Protein AF-A0A7V4ARH4-F1 (afdb_monomer_lite)

Structure (mmCIF, N/CA/C/O backbone):
data_AF-A0A7V4ARH4-F1
#
_entry.id   AF-A0A7V4ARH4-F1
#
loop_
_atom_site.group_PDB
_atom_site.id
_atom_site.type_symbol
_atom_site.label_atom_id
_atom_site.label_alt_id
_atom_site.label_comp_id
_atom_site.label_asym_id
_atom_site.label_entity_id
_atom_site.label_seq_id
_atom_site.pdbx_PDB_ins_code
_atom_site.Cartn_x
_atom_site.Cartn_y
_atom_site.Cartn_z
_atom_site.occupancy
_atom_site.B_iso_or_equiv
_atom_site.auth_seq_id
_atom_site.auth_comp_id
_atom_site.auth_asym_id
_atom_site.auth_atom_id
_atom_site.pdbx_PDB_model_num
ATOM 1 N N . MET A 1 1 ? -17.675 17.772 17.439 1.00 84.31 1 MET A N 1
ATOM 2 C CA . MET A 1 1 ? -18.815 17.919 18.375 1.00 84.31 1 MET A CA 1
ATOM 3 C C . MET A 1 1 ? -18.501 17.094 19.618 1.00 84.31 1 MET A C 1
ATOM 5 O O . MET A 1 1 ? -17.770 16.123 19.484 1.00 84.31 1 MET A O 1
ATOM 9 N N . ILE A 1 2 ? -18.958 17.508 20.802 1.00 87.12 2 ILE A N 1
ATOM 10 C CA . ILE A 1 2 ? -18.848 16.714 22.039 1.00 87.12 2 ILE A CA 1
ATOM 11 C C . ILE A 1 2 ? -20.270 16.455 22.531 1.00 87.12 2 ILE A C 1
ATOM 13 O O . ILE A 1 2 ? -21.078 17.385 22.579 1.00 87.12 2 ILE A O 1
ATOM 17 N N . GLY A 1 3 ? -20.564 15.202 22.858 1.00 89.88 3 GLY A N 1
ATOM 18 C CA . GLY A 1 3 ? -21.893 14.740 23.235 1.00 89.88 3 GLY A CA 1
ATOM 19 C C . GLY A 1 3 ? -21.851 13.727 24.374 1.00 89.88 3 GLY A C 1
ATOM 20 O O . GLY A 1 3 ? -20.775 13.272 24.768 1.00 89.88 3 GLY A O 1
ATOM 21 N N . VAL A 1 4 ? -23.028 13.386 24.887 1.00 88.38 4 VAL A N 1
ATOM 22 C CA . VAL A 1 4 ? -23.243 12.273 25.820 1.00 88.38 4 VAL A CA 1
ATOM 23 C C . VAL A 1 4 ? -23.928 11.121 25.086 1.00 88.38 4 VAL A C 1
ATOM 25 O O . VAL A 1 4 ? -24.791 11.352 24.238 1.00 88.38 4 VAL A O 1
ATOM 28 N N . GLU A 1 5 ? -23.530 9.893 25.404 1.00 85.75 5 GLU A N 1
ATOM 29 C CA . GLU A 1 5 ? -24.157 8.659 24.918 1.00 85.75 5 GLU A CA 1
ATOM 30 C C . GLU A 1 5 ? -24.816 7.940 26.107 1.00 85.75 5 GLU A C 1
ATOM 32 O O . GLU A 1 5 ? -24.325 8.074 27.235 1.00 85.75 5 GLU A O 1
ATOM 37 N N . PRO A 1 6 ? -25.901 7.176 25.895 1.00 82.31 6 PRO A N 1
ATOM 38 C CA . PRO A 1 6 ? -26.440 6.320 26.942 1.00 82.31 6 PRO A CA 1
ATOM 39 C C . PRO A 1 6 ? -25.470 5.156 27.251 1.00 82.31 6 PRO A C 1
ATOM 41 O O . PRO A 1 6 ? -24.574 4.868 26.447 1.00 82.31 6 PRO A O 1
ATOM 44 N N . PRO A 1 7 ? -25.631 4.464 28.396 1.00 78.88 7 PRO A N 1
ATOM 45 C CA . PRO A 1 7 ? -24.805 3.314 28.755 1.00 78.88 7 PRO A CA 1
ATOM 46 C C . PRO A 1 7 ? -24.845 2.222 27.688 1.00 78.88 7 PRO A C 1
ATOM 48 O O . PRO A 1 7 ? -25.867 2.003 27.043 1.00 78.88 7 PRO A O 1
ATOM 51 N N . GLU A 1 8 ? -23.754 1.466 27.547 1.00 77.12 8 GLU A N 1
ATOM 52 C CA . GLU A 1 8 ? -23.672 0.404 26.528 1.00 77.12 8 GLU A CA 1
ATOM 53 C C . GLU A 1 8 ? -24.652 -0.746 26.757 1.00 77.12 8 GLU A C 1
ATOM 55 O O . GLU A 1 8 ? -24.943 -1.509 25.833 1.00 77.12 8 GLU A O 1
ATOM 60 N N . THR A 1 9 ? -25.132 -0.875 27.989 1.00 71.31 9 THR A N 1
ATOM 61 C CA . THR A 1 9 ? -26.126 -1.855 28.418 1.00 71.31 9 THR A CA 1
ATOM 62 C C . THR A 1 9 ? -27.549 -1.463 28.039 1.00 71.31 9 THR A C 1
ATOM 64 O O . THR A 1 9 ? -28.422 -2.326 28.079 1.00 71.31 9 THR A O 1
ATOM 67 N N . LEU A 1 10 ? -27.795 -0.201 27.667 1.00 76.25 10 LEU A N 1
ATOM 68 C CA . LEU A 1 10 ? -29.116 0.246 27.251 1.00 76.25 10 LEU A CA 1
ATOM 69 C C . LEU A 1 10 ? -29.415 -0.241 25.829 1.00 76.25 10 LEU A C 1
ATOM 71 O O . LEU A 1 10 ? -28.589 -0.095 24.920 1.00 76.25 10 LEU A O 1
ATOM 75 N N . ASP A 1 11 ? -30.603 -0.818 25.651 1.00 72.62 11 ASP A N 1
ATOM 76 C CA . ASP A 1 11 ? -31.102 -1.208 24.337 1.00 72.62 11 ASP A CA 1
ATOM 77 C C . ASP A 1 11 ? -31.394 0.041 23.492 1.00 72.62 11 ASP A C 1
ATOM 79 O O . ASP A 1 11 ? -31.981 1.014 23.968 1.00 72.62 11 ASP A O 1
ATOM 83 N N . ASP A 1 12 ? -31.010 0.001 22.217 1.00 72.56 12 ASP A N 1
ATOM 84 C CA . ASP A 1 12 ? -31.222 1.096 21.271 1.00 72.56 12 ASP A CA 1
ATOM 85 C C . ASP A 1 12 ? -32.734 1.332 21.000 1.00 72.56 12 ASP A C 1
ATOM 87 O O . ASP A 1 12 ? -33.116 2.386 20.470 1.00 72.56 12 ASP A O 1
ATOM 91 N N . GLU A 1 13 ? -33.607 0.369 21.340 1.00 73.50 13 GLU A N 1
ATOM 92 C CA . GLU A 1 13 ? -35.072 0.488 21.227 1.00 73.50 13 GLU A CA 1
ATOM 93 C C . GLU A 1 13 ? -35.716 1.332 22.331 1.00 73.50 13 GLU A C 1
ATOM 95 O O . GLU A 1 13 ? -36.762 1.939 22.097 1.00 73.50 13 GLU A O 1
ATOM 100 N N . ILE A 1 14 ? -35.084 1.424 23.499 1.00 78.00 14 ILE A N 1
ATOM 101 C CA . ILE A 1 14 ? -35.647 2.133 24.645 1.00 78.00 14 ILE A CA 1
ATOM 102 C C . ILE A 1 14 ? -35.611 3.646 24.387 1.00 78.00 14 ILE A C 1
ATOM 104 O O . ILE A 1 14 ? -34.584 4.198 23.987 1.00 78.00 14 ILE A O 1
ATOM 108 N N . GLU A 1 15 ? -36.732 4.346 24.587 1.00 82.25 15 GLU A N 1
ATOM 109 C CA . GLU A 1 15 ? -36.762 5.810 24.524 1.00 82.25 15 GLU A CA 1
ATOM 110 C C . GLU A 1 15 ? -35.921 6.409 25.652 1.00 82.25 15 GLU A C 1
ATOM 112 O O . GLU A 1 15 ? -36.072 6.064 26.820 1.00 82.25 15 GLU A O 1
ATOM 117 N N . ALA A 1 16 ? -35.008 7.301 25.273 1.00 87.19 16 ALA A N 1
ATOM 118 C CA . ALA A 1 16 ? -34.079 7.948 26.179 1.00 87.19 16 ALA A CA 1
ATOM 119 C C . ALA A 1 16 ? -34.041 9.443 25.869 1.00 87.19 16 ALA A C 1
ATOM 121 O O . ALA A 1 16 ? -34.115 9.846 24.707 1.00 87.19 16 ALA A O 1
ATOM 122 N N . VAL A 1 17 ? -33.923 10.256 26.910 1.00 89.62 17 VAL A N 1
ATOM 123 C CA . VAL A 1 17 ? -33.878 11.714 26.839 1.00 89.62 17 VAL A CA 1
ATOM 124 C C . VAL A 1 17 ? -32.693 12.185 27.666 1.00 89.62 17 VAL A C 1
ATOM 126 O O . VAL A 1 17 ? -32.530 11.776 28.813 1.00 89.62 17 VAL A O 1
ATOM 129 N N . ALA A 1 18 ? -31.871 13.070 27.104 1.00 90.56 18 ALA A N 1
ATOM 130 C CA . ALA A 1 18 ? -30.794 13.710 27.845 1.00 90.56 18 ALA A CA 1
ATOM 131 C C . ALA A 1 18 ? -31.115 15.177 28.141 1.00 90.56 18 ALA A C 1
ATOM 133 O O . ALA A 1 18 ? -31.649 15.903 27.296 1.00 90.56 18 ALA A O 1
ATOM 134 N N . ARG A 1 19 ? -30.751 15.624 29.342 1.00 91.19 19 ARG A N 1
ATOM 135 C CA . ARG A 1 19 ? -30.873 17.013 29.791 1.00 91.19 19 ARG A CA 1
ATOM 136 C C . ARG A 1 19 ? -29.545 17.516 30.331 1.00 91.19 19 ARG A C 1
ATOM 138 O O . ARG A 1 19 ? -28.749 16.749 30.869 1.00 91.19 19 ARG A O 1
ATOM 145 N N . GLN A 1 20 ? -29.318 18.817 30.204 1.00 89.56 20 GLN A N 1
ATOM 146 C CA . GLN A 1 20 ? -28.191 19.509 30.815 1.00 89.56 20 GLN A CA 1
ATOM 147 C C . GLN A 1 20 ? -28.716 20.629 31.715 1.00 89.56 20 GLN A C 1
ATOM 149 O O . GLN A 1 20 ? -29.204 21.655 31.244 1.00 89.56 20 GLN A O 1
ATOM 154 N N . GLY A 1 21 ? -28.642 20.415 33.030 1.00 87.69 21 GLY A N 1
ATOM 155 C CA . GLY A 1 21 ? -29.464 21.159 33.982 1.00 87.69 21 GLY A CA 1
ATOM 156 C C . GLY A 1 21 ? -30.948 20.840 33.771 1.00 87.69 21 GLY A C 1
ATOM 157 O O . GLY A 1 21 ? -31.343 19.680 33.832 1.00 87.69 21 GLY A O 1
ATOM 158 N N . GLU A 1 22 ? -31.763 21.862 33.512 1.00 87.50 22 GLU A N 1
ATOM 159 C CA . GLU A 1 22 ? -33.203 21.704 33.238 1.00 87.50 22 GLU A CA 1
ATOM 160 C C . GLU A 1 22 ? -33.527 21.637 31.735 1.00 87.50 22 GLU A C 1
ATOM 162 O O . GLU A 1 22 ? -34.638 21.267 31.356 1.00 87.50 22 GLU A O 1
ATOM 167 N N . GLU A 1 23 ? -32.562 21.963 30.873 1.00 91.12 23 GLU A N 1
ATOM 168 C CA . GLU A 1 23 ? -32.779 22.094 29.432 1.00 91.12 23 GLU A CA 1
ATOM 169 C C . GLU A 1 23 ? -32.581 20.751 28.709 1.00 91.12 23 GLU A C 1
ATOM 171 O O . GLU A 1 23 ? -31.586 20.058 28.961 1.00 91.12 23 GLU A O 1
ATOM 176 N N . PRO A 1 24 ? -33.484 20.364 27.788 1.00 92.00 24 PRO A N 1
ATOM 177 C CA . PRO A 1 24 ? -33.296 19.190 26.949 1.00 92.00 24 PRO A CA 1
ATOM 178 C C . PRO A 1 24 ? -32.142 19.407 25.968 1.00 92.00 24 PRO A C 1
ATOM 180 O O . PRO A 1 24 ? -31.982 20.482 25.390 1.00 92.00 24 PRO A O 1
ATOM 183 N N . LEU A 1 25 ? -31.341 18.366 25.764 1.00 91.88 25 LEU A N 1
ATOM 184 C CA . LEU A 1 25 ? -30.272 18.390 24.777 1.00 91.88 25 LEU A CA 1
ATOM 185 C C . LEU A 1 25 ? -30.788 17.978 23.395 1.00 91.88 25 LEU A C 1
ATOM 187 O O . LEU A 1 25 ? -31.675 17.137 23.261 1.00 91.88 25 LEU A O 1
ATOM 191 N N . GLU A 1 26 ? -30.189 18.557 22.359 1.00 90.38 26 GLU A N 1
ATOM 192 C CA . GLU A 1 26 ? -30.452 18.191 20.968 1.00 90.38 26 GLU A CA 1
ATOM 193 C C . GLU A 1 26 ? -29.805 16.836 20.655 1.00 90.38 26 GLU A C 1
ATOM 195 O O . GLU A 1 26 ? -28.605 16.644 20.882 1.00 90.38 26 GLU A O 1
ATOM 200 N N . GLU A 1 27 ? -30.600 15.899 20.140 1.00 88.62 27 GLU A N 1
ATOM 201 C CA . GLU A 1 27 ? -30.100 14.612 19.663 1.00 88.62 27 GLU A CA 1
ATOM 202 C C . GLU A 1 27 ? -29.368 14.784 18.323 1.00 88.62 27 GLU A C 1
ATOM 204 O O . GLU A 1 27 ? -29.867 15.415 17.392 1.00 88.62 27 GLU A O 1
ATOM 209 N N . ASP A 1 28 ? -28.170 14.217 18.227 1.00 83.44 28 ASP A N 1
ATOM 210 C CA . ASP A 1 28 ? -27.383 14.139 17.004 1.00 83.44 28 ASP A CA 1
ATOM 211 C C . ASP A 1 28 ? -27.897 12.996 16.123 1.00 83.44 28 ASP A C 1
ATOM 213 O O . ASP A 1 28 ? -27.583 11.824 16.338 1.00 83.44 28 ASP A O 1
ATOM 217 N N . LEU A 1 29 ? -28.674 13.359 15.104 1.00 74.38 29 LEU A N 1
ATOM 218 C CA . LEU A 1 29 ? -29.257 12.418 14.147 1.00 74.38 29 LEU A CA 1
ATOM 219 C C . LEU A 1 29 ? -28.272 11.953 13.059 1.00 74.38 29 LEU A C 1
ATOM 221 O O . LEU A 1 29 ? -28.626 11.093 12.254 1.00 74.38 29 LEU A O 1
ATOM 225 N N . GLU A 1 30 ? -27.057 12.510 12.991 1.00 66.94 30 GLU A N 1
ATOM 226 C CA . GLU A 1 30 ? -26.066 12.116 11.978 1.00 66.94 30 GLU A CA 1
ATOM 227 C C . GLU A 1 30 ? -25.302 10.830 12.359 1.00 66.94 30 GLU A C 1
ATOM 229 O O . GLU A 1 30 ? -24.626 10.236 11.514 1.00 66.94 30 GLU A O 1
ATOM 234 N N . GLY A 1 31 ? -25.409 10.383 13.617 1.00 61.44 31 GLY A N 1
ATOM 235 C CA . GLY A 1 31 ? -24.722 9.210 14.159 1.00 61.44 31 GLY A CA 1
ATOM 236 C C . GLY A 1 31 ? -25.471 7.882 14.017 1.00 61.44 31 GLY A C 1
ATOM 237 O O . GLY A 1 31 ? -26.689 7.823 13.896 1.00 61.44 31 GLY A O 1
ATOM 238 N N . SER A 1 32 ? -24.730 6.770 14.106 1.00 58.31 32 SER A N 1
ATOM 239 C CA . SER A 1 32 ? -25.307 5.410 14.169 1.00 58.31 32 SER A CA 1
ATOM 240 C C . SER A 1 32 ? -25.814 5.010 15.565 1.00 58.31 32 SER A C 1
ATOM 242 O O . SER A 1 32 ? -26.400 3.936 15.729 1.00 58.31 32 SER A O 1
ATOM 244 N N . ARG A 1 33 ? -25.564 5.855 16.571 1.00 68.50 33 ARG A N 1
ATOM 245 C CA . ARG A 1 33 ? -25.975 5.700 17.971 1.00 68.50 33 ARG A CA 1
ATOM 246 C C . ARG A 1 33 ? -26.688 6.968 18.421 1.00 68.50 33 ARG A C 1
ATOM 248 O O . ARG A 1 33 ? -26.373 8.044 17.916 1.00 68.50 33 ARG A O 1
ATOM 255 N N . ARG A 1 34 ? -27.591 6.843 19.396 1.00 79.75 34 ARG A N 1
ATOM 256 C CA . ARG A 1 34 ? -28.214 8.006 20.036 1.00 79.75 34 ARG A CA 1
ATOM 257 C C . ARG A 1 34 ? -27.169 8.763 20.837 1.00 79.75 34 ARG A C 1
ATOM 259 O O . ARG A 1 34 ? -26.512 8.191 21.708 1.00 79.75 34 ARG A O 1
ATOM 266 N N . ARG A 1 35 ? -26.993 10.037 20.509 1.00 86.94 35 ARG A N 1
ATOM 267 C CA . ARG A 1 35 ? -26.042 10.932 21.167 1.00 86.94 35 ARG A CA 1
ATOM 268 C C . ARG A 1 35 ? -26.704 12.276 21.327 1.00 86.94 35 ARG A C 1
ATOM 270 O O . ARG A 1 35 ? -27.381 12.725 20.412 1.00 86.94 35 ARG A O 1
ATOM 277 N N . TRP A 1 36 ? -26.460 12.948 22.438 1.00 90.69 36 TRP A N 1
ATOM 278 C CA . TRP A 1 36 ? -26.978 14.294 22.647 1.00 90.69 36 TRP A CA 1
ATOM 279 C C . TRP A 1 36 ? -25.841 15.290 22.730 1.00 90.69 36 TRP A C 1
ATOM 281 O O . TRP A 1 36 ? -24.887 15.113 23.493 1.00 90.69 36 TRP A O 1
ATOM 291 N N . LYS A 1 37 ? -25.927 16.339 21.916 1.00 91.19 37 LYS A N 1
ATOM 292 C CA . LYS A 1 37 ? -24.891 17.361 21.801 1.00 91.19 37 LYS A CA 1
ATOM 293 C C . LYS A 1 37 ? -24.846 18.197 23.072 1.00 91.19 37 LYS A C 1
ATOM 295 O O . LYS A 1 37 ? -25.838 18.809 23.453 1.00 91.19 37 LYS A O 1
ATOM 300 N N . LEU A 1 38 ? -23.672 18.285 23.692 1.00 90.19 38 LEU A N 1
ATOM 301 C CA . LEU A 1 38 ? -23.486 19.129 24.867 1.00 90.19 38 LEU A CA 1
ATOM 302 C C . LEU A 1 38 ? -23.407 20.605 24.466 1.00 90.19 38 LEU A C 1
ATOM 304 O O . LEU A 1 38 ? -22.719 20.973 23.507 1.00 90.19 38 LEU A O 1
ATOM 308 N N . THR A 1 39 ? -24.076 21.457 25.245 1.00 86.75 39 THR A N 1
ATOM 309 C CA . THR A 1 39 ? -24.014 22.922 25.090 1.00 86.75 39 THR A CA 1
ATOM 310 C C . THR A 1 39 ? -22.890 23.538 25.928 1.00 86.75 39 THR A C 1
ATOM 312 O O . THR A 1 39 ? -22.331 24.576 25.572 1.00 86.75 39 THR A O 1
ATOM 315 N N . GLY A 1 40 ? -22.499 22.855 27.006 1.00 86.19 40 GLY A N 1
ATOM 316 C CA . GLY A 1 40 ? -21.392 23.208 27.888 1.00 86.19 40 GLY A CA 1
ATOM 317 C C . GLY A 1 40 ? -20.901 22.003 28.693 1.00 86.19 40 GLY A C 1
ATOM 318 O O . GLY A 1 40 ? -21.377 20.887 28.514 1.00 86.19 40 GLY A O 1
ATOM 319 N N . LEU A 1 41 ? -19.947 22.229 29.597 1.00 84.62 41 LEU A N 1
ATOM 320 C CA . LEU A 1 41 ? -19.467 21.226 30.569 1.00 84.62 41 LEU A CA 1
ATOM 321 C C . LEU A 1 41 ? -19.595 21.712 32.024 1.00 84.62 41 LEU A C 1
ATOM 323 O O . LEU A 1 41 ? -19.075 21.091 32.945 1.00 84.62 41 LEU A O 1
ATOM 327 N N . SER A 1 42 ? -20.273 22.845 32.226 1.00 82.31 42 SER A N 1
ATOM 328 C CA . SER A 1 42 ? -20.436 23.514 33.521 1.00 82.31 42 SER A CA 1
ATOM 329 C C . SER A 1 42 ? -21.704 23.112 34.272 1.00 82.31 42 SER A C 1
ATOM 331 O O . SER A 1 42 ? -21.859 23.486 35.430 1.00 82.31 42 SER A O 1
ATOM 333 N N . LEU A 1 43 ? -22.627 22.418 33.605 1.00 85.00 43 LEU A N 1
ATOM 334 C CA . LEU A 1 43 ? -23.896 21.975 34.169 1.00 85.00 43 LEU A CA 1
ATOM 335 C C . LEU A 1 43 ? -23.958 20.449 34.162 1.00 85.00 43 LEU A C 1
ATOM 337 O O . LEU A 1 43 ? -23.444 19.842 33.214 1.00 85.00 43 LEU A O 1
ATOM 341 N N . PRO A 1 44 ? -24.610 19.855 35.175 1.00 86.81 44 PRO A N 1
ATOM 342 C CA . PRO A 1 44 ? -24.782 18.420 35.240 1.00 86.81 44 PRO A CA 1
ATOM 343 C C . PRO A 1 44 ? -25.578 17.904 34.047 1.00 86.81 44 PRO A C 1
ATOM 345 O O . PRO A 1 44 ? -26.496 18.576 33.572 1.00 86.81 44 PRO A O 1
ATOM 348 N N . VAL A 1 45 ? -25.231 16.708 33.585 1.00 86.94 45 VAL A N 1
ATOM 349 C CA . VAL A 1 45 ? -25.953 16.017 32.512 1.00 86.94 45 VAL A CA 1
ATOM 350 C C . VAL A 1 45 ? -26.664 14.810 33.097 1.00 86.94 45 VAL A C 1
ATOM 352 O O . VAL A 1 45 ? -26.022 13.990 33.753 1.00 86.94 45 VAL A O 1
ATOM 355 N N . THR A 1 46 ? -27.964 14.699 32.847 1.00 87.94 46 THR A N 1
ATOM 356 C CA . THR A 1 46 ? -28.769 13.525 33.191 1.00 87.94 46 THR A CA 1
ATOM 357 C C . THR A 1 46 ? -29.263 12.864 31.915 1.00 87.94 46 THR A C 1
ATOM 359 O O . THR A 1 46 ? -29.633 13.535 30.951 1.00 87.94 46 THR A O 1
ATOM 362 N N . VAL A 1 47 ? -29.238 11.535 31.899 1.00 87.12 47 VAL A N 1
ATOM 363 C CA . VAL A 1 47 ? -29.845 10.726 30.840 1.00 87.12 47 VAL A CA 1
ATOM 364 C C . VAL A 1 47 ? -30.900 9.871 31.511 1.00 87.12 47 VAL A C 1
ATOM 366 O O . VAL A 1 47 ? -30.599 9.170 32.480 1.00 87.12 47 VAL A O 1
ATOM 369 N N . GLU A 1 48 ? -32.124 9.983 31.016 1.00 88.81 48 GLU A N 1
ATOM 370 C CA . GLU A 1 48 ? -33.293 9.299 31.546 1.00 88.81 48 GLU A CA 1
ATOM 371 C C . GLU A 1 48 ? -33.890 8.412 30.461 1.00 88.81 48 GLU A C 1
ATOM 373 O O . GLU A 1 48 ? -33.945 8.822 29.302 1.00 88.81 48 GLU A O 1
ATOM 378 N N . TRP A 1 49 ? -34.335 7.211 30.812 1.00 88.69 49 TRP A N 1
ATOM 379 C CA . TRP A 1 49 ? -35.011 6.314 29.876 1.00 88.69 49 TRP A CA 1
ATOM 380 C C . TRP A 1 49 ? -36.114 5.507 30.547 1.00 88.69 49 TRP A C 1
ATOM 382 O O . TRP A 1 49 ? -36.079 5.296 31.759 1.00 88.69 49 TRP A O 1
ATOM 392 N N . GLU A 1 50 ? -37.074 5.048 29.749 1.00 84.06 50 GLU A N 1
ATOM 393 C CA . GLU A 1 50 ? -38.211 4.253 30.215 1.00 84.06 50 GLU A CA 1
ATOM 394 C C . GLU A 1 50 ? -37.871 2.751 30.214 1.00 84.06 50 GLU A C 1
ATOM 396 O O . GLU A 1 50 ? -37.492 2.184 29.190 1.00 84.06 50 GLU A O 1
ATOM 401 N N . GLU A 1 51 ? -37.989 2.075 31.356 1.00 76.44 51 GLU A N 1
ATOM 402 C CA . GLU A 1 51 ? -37.951 0.613 31.417 1.00 76.44 51 GLU A CA 1
ATOM 403 C C . GLU A 1 51 ? -39.280 0.001 30.960 1.00 76.44 51 GLU A C 1
ATOM 405 O O . GLU A 1 51 ? -40.326 0.643 30.958 1.00 76.44 51 GLU A O 1
ATOM 410 N N . GLY A 1 52 ? -39.261 -1.286 30.595 1.00 70.75 52 GLY A N 1
ATOM 411 C CA . GLY A 1 52 ? -40.430 -2.002 30.066 1.00 70.75 52 GLY A CA 1
ATOM 412 C C . GLY A 1 52 ? -41.658 -2.073 30.992 1.00 70.75 52 GLY A C 1
ATOM 413 O O . GLY A 1 52 ? -42.694 -2.589 30.571 1.00 70.75 52 GLY A O 1
ATOM 414 N N . ASP A 1 53 ? -41.570 -1.578 32.230 1.00 74.94 53 ASP A N 1
ATOM 415 C CA . ASP A 1 53 ? -42.681 -1.422 33.175 1.00 74.94 53 ASP A CA 1
ATOM 416 C C . ASP A 1 53 ? -43.264 0.009 33.232 1.00 74.94 53 ASP A C 1
ATOM 418 O O . ASP A 1 53 ? -44.204 0.264 33.991 1.00 74.94 53 ASP A O 1
ATOM 422 N N . GLY A 1 54 ? -42.736 0.929 32.419 1.00 70.75 54 GLY A N 1
ATOM 423 C CA . GLY A 1 54 ? -43.115 2.339 32.365 1.00 70.75 54 GLY A CA 1
ATOM 424 C C . GLY A 1 54 ? -42.423 3.231 33.402 1.00 70.75 54 GLY A C 1
ATOM 425 O O . GLY A 1 54 ? -42.779 4.406 33.545 1.00 70.75 54 GLY A O 1
ATOM 426 N N . SER A 1 55 ? -41.469 2.698 34.171 1.00 71.50 55 SER A N 1
ATOM 427 C CA . SER A 1 55 ? -40.665 3.484 35.109 1.00 71.50 55 SER A CA 1
ATOM 428 C C . SER A 1 55 ? -39.497 4.174 34.400 1.00 71.50 55 SER A C 1
ATOM 430 O O . SER A 1 55 ? -38.934 3.646 33.449 1.00 71.50 55 SER A O 1
ATOM 432 N N . TRP A 1 56 ? -39.128 5.376 34.851 1.00 76.00 56 TRP A N 1
ATOM 433 C CA . TRP A 1 56 ? -37.984 6.106 34.303 1.00 76.00 56 TRP A CA 1
ATOM 434 C C . TRP A 1 56 ? -36.756 5.910 35.188 1.00 76.00 56 TRP A C 1
ATOM 436 O O . TRP A 1 56 ? -36.794 6.211 36.385 1.00 76.00 56 TRP A O 1
ATOM 446 N N . ILE A 1 57 ? -35.658 5.445 34.597 1.00 72.94 57 ILE A N 1
ATOM 447 C CA . ILE A 1 57 ? -34.349 5.367 35.250 1.00 72.94 57 ILE A CA 1
ATOM 448 C C . ILE A 1 57 ? -33.543 6.593 34.861 1.00 72.94 57 ILE A C 1
ATOM 450 O O . ILE A 1 57 ? -33.479 6.946 33.690 1.00 72.94 57 ILE A O 1
ATOM 454 N N . SER A 1 58 ? -32.913 7.223 35.850 1.00 75.62 58 SER A N 1
ATOM 455 C CA . SER A 1 58 ? -32.026 8.370 35.668 1.00 75.62 58 SER A CA 1
ATOM 456 C C . SER A 1 58 ? -30.609 7.979 36.068 1.00 75.62 58 SER A C 1
ATOM 458 O O . SER A 1 58 ? -30.394 7.439 37.159 1.00 75.62 58 SER A O 1
ATOM 460 N N . LEU A 1 59 ? -29.632 8.246 35.202 1.00 73.38 59 LEU A N 1
ATOM 461 C CA . LEU A 1 59 ? -28.229 8.184 35.607 1.00 73.38 59 LEU A CA 1
ATOM 462 C C . LEU A 1 59 ? -27.905 9.337 36.545 1.00 73.38 59 LEU A C 1
ATOM 464 O O . LEU A 1 59 ? -28.379 10.460 36.360 1.00 73.38 59 LEU A O 1
ATOM 468 N N . ALA A 1 60 ? -27.042 9.059 37.524 1.00 68.62 60 ALA A N 1
ATOM 469 C CA . ALA A 1 60 ? -26.502 10.098 38.384 1.00 68.62 60 ALA A CA 1
ATOM 470 C C . ALA A 1 60 ? -25.934 11.241 37.522 1.00 68.62 60 ALA A C 1
ATOM 472 O O . ALA A 1 60 ? -25.265 10.969 36.518 1.00 68.62 60 ALA A O 1
ATOM 473 N N . PRO A 1 61 ? -26.205 12.506 37.890 1.00 69.00 61 PRO A N 1
ATOM 474 C CA . PRO A 1 61 ? -25.757 13.642 37.110 1.00 69.00 61 PRO A CA 1
ATOM 475 C C . PRO A 1 61 ? -24.240 13.595 36.931 1.00 69.00 61 PRO A C 1
ATOM 477 O O . PRO A 1 61 ? -23.491 13.493 37.903 1.00 69.00 61 PRO A O 1
ATOM 480 N N . LEU A 1 62 ? -23.786 13.690 35.682 1.00 69.94 62 LEU A N 1
ATOM 481 C CA . LEU A 1 62 ? -22.366 13.857 35.393 1.00 69.94 62 LEU A CA 1
ATOM 482 C C . LEU A 1 62 ? -21.938 15.237 35.890 1.00 69.94 62 LEU A C 1
ATOM 484 O O . LEU A 1 62 ? -22.342 16.244 35.312 1.00 69.94 62 LEU A O 1
ATOM 488 N N . GLU A 1 63 ? -21.155 15.277 36.967 1.00 75.06 63 GLU A N 1
ATOM 489 C CA . GLU A 1 63 ? -20.698 16.518 37.598 1.00 75.06 63 GLU A CA 1
ATOM 490 C C . GLU A 1 63 ? -19.958 17.442 36.609 1.00 75.06 63 GLU A C 1
ATOM 492 O O . GLU A 1 63 ? -19.294 16.960 35.681 1.00 75.06 63 GLU A O 1
ATOM 497 N N . PRO A 1 64 ? -20.016 18.773 36.811 1.00 73.12 64 PRO A N 1
ATOM 498 C CA . PRO A 1 64 ? -19.282 19.729 35.996 1.00 73.12 64 PRO A CA 1
ATOM 499 C C . PRO A 1 64 ? -17.793 19.391 35.893 1.00 73.12 64 PRO A C 1
ATOM 501 O O . PRO A 1 64 ? -17.097 19.179 36.890 1.00 73.12 64 PRO A O 1
ATOM 504 N N . VAL A 1 65 ? -17.280 19.396 34.666 1.00 77.38 65 VAL A N 1
ATOM 505 C CA . VAL A 1 65 ? -15.904 18.996 34.374 1.00 77.38 65 VAL A CA 1
ATOM 506 C C . VAL A 1 65 ? -15.004 20.230 34.368 1.00 77.38 65 VAL A C 1
ATOM 508 O O . VAL A 1 65 ? -15.043 21.040 33.444 1.00 77.38 65 VAL A O 1
ATOM 511 N N . ASN A 1 66 ? -14.137 20.339 35.376 1.00 77.44 66 ASN A N 1
ATOM 512 C CA . ASN A 1 66 ? -13.091 21.371 35.466 1.00 77.44 66 ASN A CA 1
ATOM 513 C C . ASN A 1 66 ? -11.690 20.845 35.098 1.00 77.44 66 ASN A C 1
ATOM 515 O O . ASN A 1 66 ? -10.675 21.388 35.533 1.00 77.44 66 ASN A O 1
ATOM 519 N N . GLU A 1 67 ? -11.629 19.783 34.302 1.00 87.38 67 GLU A N 1
ATOM 520 C CA . GLU A 1 67 ? -10.403 19.122 33.855 1.00 87.38 67 GLU A CA 1
ATOM 521 C C . GLU A 1 67 ? -10.295 19.059 32.331 1.00 87.38 67 GLU A C 1
ATOM 523 O O . GLU A 1 67 ? -11.263 19.324 31.616 1.00 87.38 67 GLU A O 1
ATOM 528 N N . CYS A 1 68 ? -9.111 18.715 31.814 1.00 90.88 68 CYS A N 1
ATOM 529 C CA . CYS A 1 68 ? -9.008 18.349 30.408 1.00 90.88 68 CYS A CA 1
ATOM 530 C C . CYS A 1 68 ? -9.685 16.998 30.161 1.00 90.88 68 CYS A C 1
ATOM 532 O O . CYS A 1 68 ? -9.571 16.077 30.969 1.00 90.88 68 CYS A O 1
ATOM 534 N N . LEU A 1 69 ? -10.340 16.870 29.011 1.00 91.31 69 LEU A N 1
ATOM 535 C CA . LEU A 1 69 ? -10.906 15.606 28.554 1.00 91.31 69 LEU A CA 1
ATOM 536 C C . LEU A 1 69 ? -10.066 15.063 27.409 1.00 91.31 69 LEU A C 1
ATOM 538 O O . LEU A 1 69 ? -9.608 15.812 26.544 1.00 91.31 69 LEU A O 1
ATOM 542 N N . LEU A 1 70 ? -9.895 13.752 27.396 1.00 91.56 70 LEU A N 1
ATOM 543 C CA . LEU A 1 70 ? -9.157 13.043 26.370 1.00 91.56 70 LEU A CA 1
ATOM 544 C C . LEU A 1 70 ? -10.109 12.078 25.675 1.00 91.56 70 LEU A C 1
ATOM 546 O O . LEU A 1 70 ? -10.719 11.247 26.339 1.00 91.56 70 LEU A O 1
ATOM 550 N N . PHE A 1 71 ? -10.230 12.182 24.356 1.00 91.38 71 PHE A N 1
ATOM 551 C CA . PHE A 1 71 ? -11.071 11.299 23.556 1.00 91.38 71 PHE A CA 1
ATOM 552 C C . PHE A 1 71 ? -10.202 10.453 22.635 1.00 91.38 71 PHE A C 1
ATOM 554 O O . PHE A 1 71 ? -9.474 11.014 21.820 1.00 91.38 71 PHE A O 1
ATOM 561 N N . LYS A 1 72 ? -10.276 9.123 22.734 1.00 88.81 72 LYS A N 1
ATOM 562 C CA . LYS A 1 72 ? -9.631 8.227 21.769 1.00 88.81 72 LYS A CA 1
ATOM 563 C C . LYS A 1 72 ? -10.473 8.171 20.505 1.00 88.81 72 LYS A C 1
ATOM 565 O O . LYS A 1 72 ? -11.661 7.858 20.577 1.00 88.81 72 LYS A O 1
ATOM 570 N N . LEU A 1 73 ? -9.863 8.499 19.374 1.00 87.88 73 LEU A N 1
ATOM 571 C CA . LEU A 1 73 ? -10.514 8.517 18.074 1.00 87.88 73 LEU A CA 1
ATOM 572 C C . LEU A 1 73 ? -10.443 7.129 17.436 1.00 87.88 73 LEU A C 1
ATOM 574 O O . LEU A 1 73 ? -9.410 6.465 17.465 1.00 87.88 73 LEU A O 1
ATOM 578 N N . THR A 1 74 ? -11.558 6.715 16.851 1.00 75.69 74 THR A N 1
ATOM 579 C CA . THR A 1 74 ? -11.711 5.453 16.114 1.00 75.69 74 THR A CA 1
ATOM 580 C C . THR A 1 74 ? -11.105 5.521 14.713 1.00 75.69 74 THR A C 1
ATOM 582 O O . THR A 1 74 ? -10.733 4.492 14.165 1.00 75.69 74 THR A O 1
ATOM 585 N N . GLN A 1 75 ? -10.970 6.727 14.146 1.00 69.62 75 GLN A N 1
ATOM 586 C CA . GLN A 1 75 ? -10.445 6.973 12.799 1.00 69.62 75 GLN A CA 1
ATOM 587 C C . GLN A 1 75 ? -9.566 8.234 12.772 1.00 69.62 75 GLN A C 1
ATOM 589 O O . GLN A 1 75 ? -9.764 9.156 13.562 1.00 69.62 75 GLN A O 1
ATOM 594 N N . CYS A 1 76 ? -8.653 8.321 11.802 1.00 55.28 76 CYS A N 1
ATOM 595 C CA . CYS A 1 76 ? -7.914 9.545 11.450 1.00 55.28 76 CYS A CA 1
ATOM 596 C C . CYS A 1 76 ? -8.582 10.293 10.280 1.00 55.28 76 CYS A C 1
ATOM 598 O O . CYS A 1 76 ? -7.914 10.707 9.338 1.00 55.28 76 CYS A O 1
ATOM 600 N N . SER A 1 77 ? -9.908 10.435 10.295 1.00 59.00 77 SER A N 1
ATOM 601 C CA . SER A 1 77 ? -10.662 11.060 9.200 1.00 59.00 77 SER A CA 1
ATOM 602 C C . SER A 1 77 ? -11.326 12.372 9.634 1.00 59.00 77 SER A C 1
ATOM 604 O O . SER A 1 77 ? -11.441 12.677 10.820 1.00 59.00 77 SER A O 1
ATOM 606 N N . GLN A 1 78 ? -11.820 13.157 8.670 1.00 52.72 78 GLN A N 1
ATOM 607 C CA . GLN A 1 78 ? -12.580 14.389 8.947 1.00 52.72 78 GLN A CA 1
ATOM 608 C C . GLN A 1 78 ? -13.883 14.145 9.736 1.00 52.72 78 GLN A C 1
ATOM 610 O O . GLN A 1 78 ? -14.464 15.093 10.259 1.00 52.72 78 GLN A O 1
ATOM 615 N N . ARG A 1 79 ? -14.342 12.888 9.833 1.00 66.44 79 ARG A N 1
ATOM 616 C CA . ARG A 1 79 ? -15.504 12.457 10.627 1.00 66.44 79 ARG A CA 1
ATOM 617 C C . ARG A 1 79 ? -15.105 11.474 11.731 1.00 66.44 79 ARG A C 1
ATOM 619 O O . ARG A 1 79 ? -15.858 10.560 12.046 1.00 66.44 79 ARG A O 1
ATOM 626 N N . ALA A 1 80 ? -13.909 11.638 12.289 1.00 74.00 80 ALA A N 1
ATOM 627 C CA . ALA A 1 80 ? -13.431 10.796 13.372 1.00 74.00 80 ALA A CA 1
ATOM 628 C C . ALA A 1 80 ? -14.366 10.869 14.588 1.00 74.00 80 ALA A C 1
ATOM 630 O O . ALA A 1 80 ? -14.503 11.914 15.226 1.00 74.00 80 ALA A O 1
ATOM 631 N N . GLU A 1 81 ? -14.984 9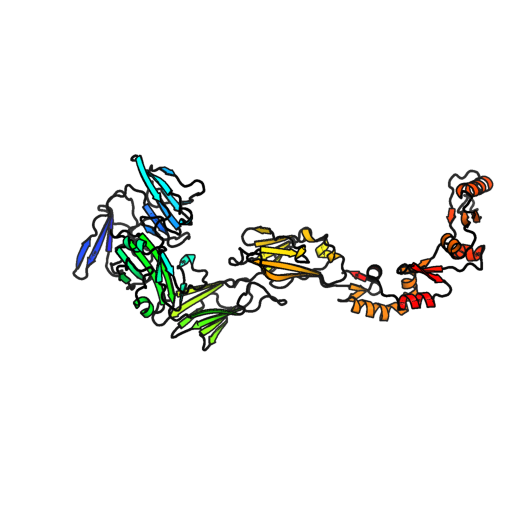.740 14.921 1.00 81.50 81 GLU A N 1
ATOM 632 C CA . GLU A 1 81 ? -15.716 9.570 16.172 1.00 81.50 81 GLU A CA 1
ATOM 633 C C . GLU A 1 81 ? -14.758 9.096 17.259 1.00 81.50 81 GLU A C 1
ATOM 635 O O . GLU A 1 81 ? -13.785 8.391 16.981 1.00 81.50 81 GLU A O 1
ATOM 640 N N . GLY A 1 82 ? -15.021 9.454 18.509 1.00 86.25 82 GLY A N 1
ATOM 641 C CA . GLY A 1 82 ? -14.167 9.042 19.607 1.00 86.25 82 GLY A CA 1
ATOM 642 C C . GLY A 1 82 ? -14.847 9.124 20.953 1.00 86.25 82 GLY A C 1
ATOM 643 O O . GLY A 1 82 ? -15.913 9.717 21.100 1.00 86.25 82 GLY A O 1
ATOM 644 N N . ARG A 1 83 ? -14.219 8.498 21.944 1.00 87.31 83 ARG A N 1
ATOM 645 C CA . ARG A 1 83 ? -14.797 8.315 23.278 1.00 87.31 83 ARG A CA 1
ATOM 646 C C . ARG A 1 83 ? -13.842 8.753 24.351 1.00 87.31 83 ARG A C 1
ATOM 648 O O . ARG A 1 83 ? -12.632 8.598 24.193 1.00 87.31 83 ARG A O 1
ATOM 655 N N . ARG A 1 84 ? -14.397 9.293 25.434 1.00 89.50 84 ARG A N 1
ATOM 656 C CA . ARG A 1 84 ? -13.597 9.741 26.566 1.00 89.50 84 ARG A CA 1
ATOM 657 C C . ARG A 1 84 ? -12.839 8.550 27.144 1.00 89.50 84 ARG A C 1
ATOM 659 O O . ARG A 1 84 ? -13.444 7.528 27.436 1.00 89.50 84 ARG A O 1
ATOM 666 N N . VAL A 1 85 ? -11.536 8.715 27.319 1.00 87.88 85 VAL A N 1
ATOM 667 C CA . VAL A 1 85 ? -10.650 7.752 27.974 1.00 87.88 85 VAL A CA 1
ATOM 668 C C . VAL A 1 85 ? -9.776 8.469 28.996 1.00 87.88 85 VAL A C 1
ATOM 670 O O . VAL A 1 85 ? -9.572 9.682 28.913 1.00 87.88 85 VAL A O 1
ATOM 673 N N . ARG A 1 86 ? -9.239 7.731 29.969 1.00 83.00 86 ARG A N 1
ATOM 674 C CA . ARG A 1 86 ? -8.376 8.320 31.012 1.00 83.00 86 ARG A CA 1
ATOM 675 C C . ARG A 1 86 ? -6.912 8.451 30.614 1.00 83.00 86 ARG A C 1
ATOM 677 O O . ARG A 1 86 ? -6.187 9.250 31.203 1.00 83.00 86 ARG A O 1
ATOM 684 N N . ALA A 1 87 ? -6.468 7.637 29.664 1.00 82.25 87 ALA A N 1
ATOM 685 C CA . ALA A 1 87 ? -5.058 7.401 29.410 1.00 82.25 87 ALA A CA 1
ATOM 686 C C . ALA A 1 87 ? -4.696 7.556 27.930 1.00 82.25 87 ALA A C 1
ATOM 688 O O . ALA A 1 87 ? -5.486 7.249 27.036 1.00 82.25 87 ALA A O 1
ATOM 689 N N . LEU A 1 88 ? -3.462 8.006 27.686 1.00 85.38 88 LEU A N 1
ATOM 690 C CA . LEU A 1 88 ? -2.845 7.977 26.364 1.00 85.38 88 LEU A CA 1
ATOM 691 C C . LEU A 1 88 ? -2.221 6.594 26.146 1.00 85.38 88 LEU A C 1
ATOM 693 O O . LEU A 1 88 ? -1.191 6.261 26.737 1.00 85.38 88 LEU A O 1
ATOM 697 N N . THR A 1 89 ? -2.851 5.803 25.288 1.00 81.75 89 THR A N 1
ATOM 698 C CA . THR A 1 89 ? -2.297 4.566 24.730 1.00 81.75 89 THR A CA 1
ATOM 699 C C . THR A 1 89 ? -1.863 4.836 23.282 1.00 81.75 89 THR A C 1
ATOM 701 O O . THR A 1 89 ? -1.350 5.917 22.987 1.00 81.75 89 THR A O 1
ATOM 704 N N . THR A 1 90 ? -1.994 3.876 22.365 1.00 79.50 90 THR A N 1
ATOM 705 C CA . THR A 1 90 ? -1.614 4.055 20.955 1.00 79.50 90 THR A CA 1
ATOM 706 C C . THR A 1 90 ? -2.796 4.575 20.126 1.00 79.50 90 THR A C 1
ATOM 708 O O . THR A 1 90 ? -3.960 4.416 20.501 1.00 79.50 90 THR A O 1
ATOM 711 N N . GLY A 1 91 ? -2.500 5.171 18.970 1.00 82.50 91 GLY A N 1
ATOM 712 C CA . GLY A 1 91 ? -3.510 5.704 18.055 1.00 82.50 91 GLY A CA 1
ATOM 713 C C . GLY A 1 91 ? -3.701 7.210 18.187 1.00 82.50 91 GLY A C 1
ATOM 714 O O . GLY A 1 91 ? -2.797 7.923 18.626 1.00 82.50 91 GLY A O 1
ATOM 715 N N . SER A 1 92 ? -4.866 7.693 17.763 1.00 86.69 92 SER A N 1
ATOM 716 C CA . SER A 1 92 ? -5.154 9.124 17.651 1.00 86.69 92 SER A CA 1
ATOM 717 C C . SER A 1 92 ? -6.159 9.593 18.690 1.00 86.69 92 SER A C 1
ATOM 719 O O . SER A 1 92 ? -7.073 8.862 19.066 1.00 86.69 92 SER A O 1
ATOM 721 N N . TYR A 1 93 ? -5.987 10.828 19.153 1.00 89.88 93 TYR A N 1
ATOM 722 C CA . TYR A 1 93 ? -6.767 11.394 20.245 1.00 89.88 93 TYR A CA 1
ATOM 723 C C . TYR A 1 93 ? -7.181 12.829 19.960 1.00 89.88 93 TYR A C 1
ATOM 725 O O . TYR A 1 93 ? -6.449 13.587 19.331 1.00 89.88 93 TYR A O 1
ATOM 733 N N . LEU A 1 94 ? -8.319 13.230 20.510 1.00 92.50 94 LEU A N 1
ATOM 734 C CA . LEU A 1 94 ? -8.700 14.626 20.660 1.00 92.50 94 LEU A CA 1
ATOM 735 C C . LEU A 1 94 ? -8.568 15.011 22.137 1.00 92.50 94 LEU A C 1
ATOM 737 O O . LEU A 1 94 ? -9.325 14.538 22.984 1.00 92.50 94 LEU A O 1
ATOM 741 N N . LEU A 1 95 ? -7.603 15.874 22.447 1.00 93.44 95 LEU A N 1
ATOM 742 C CA . LEU A 1 95 ? -7.456 16.487 23.765 1.00 93.44 95 LEU A CA 1
ATOM 743 C C . LEU A 1 95 ? -8.255 17.787 23.801 1.00 93.44 95 LEU A C 1
ATOM 745 O O . LEU A 1 95 ? -7.947 18.720 23.066 1.00 93.44 95 LEU A O 1
ATOM 749 N N . THR A 1 96 ? -9.243 17.882 24.681 1.00 93.94 96 THR A N 1
ATOM 750 C CA . THR A 1 96 ? -10.046 19.095 24.854 1.00 93.94 96 THR A CA 1
ATOM 751 C C . THR A 1 96 ? -9.692 19.756 26.176 1.00 93.94 96 THR A C 1
ATOM 753 O O . THR A 1 96 ? -9.747 19.111 27.227 1.00 93.94 96 THR A O 1
ATOM 756 N N . VAL A 1 97 ? -9.332 21.036 26.136 1.00 93.31 97 VAL A N 1
ATOM 757 C CA . VAL A 1 97 ? -8.888 21.785 27.315 1.00 93.31 97 VAL A CA 1
ATOM 758 C C . VAL A 1 97 ? -9.831 22.941 27.643 1.00 93.31 97 VAL A C 1
ATOM 760 O O . VAL A 1 97 ? -10.320 23.608 26.721 1.00 93.31 97 VAL A O 1
ATOM 763 N N . PRO A 1 98 ? -10.067 23.205 28.941 1.00 92.44 98 PRO A N 1
ATOM 764 C CA . PRO A 1 98 ? -10.972 24.260 29.362 1.00 92.44 98 PRO A CA 1
ATOM 765 C C . PRO A 1 98 ? -10.418 25.664 29.062 1.00 92.44 98 PRO A C 1
ATOM 767 O O . PRO A 1 98 ? -9.203 25.841 28.882 1.00 92.44 98 PRO A O 1
ATOM 770 N N . PRO A 1 99 ? -11.294 26.687 29.047 1.00 90.81 99 PRO A N 1
ATOM 771 C CA . PRO A 1 99 ? -10.889 28.077 28.878 1.00 90.81 99 PRO A CA 1
ATOM 772 C C . PRO A 1 99 ? -9.812 28.488 29.893 1.00 90.81 99 PRO A C 1
ATOM 774 O O . PRO A 1 99 ? -9.904 28.187 31.082 1.00 90.81 99 PRO A O 1
ATOM 777 N N . GLY A 1 100 ? -8.781 29.197 29.427 1.00 90.12 100 GLY A N 1
ATOM 778 C CA . GLY A 1 100 ? -7.702 29.711 30.281 1.00 90.12 100 GLY A CA 1
ATOM 779 C C . GLY A 1 100 ? -6.655 28.682 30.728 1.00 90.12 100 GLY A C 1
ATOM 780 O O . GLY A 1 100 ? -5.706 29.068 31.407 1.00 90.12 100 GLY A O 1
ATOM 781 N N . ALA A 1 101 ? -6.775 27.405 30.347 1.00 92.56 101 ALA A N 1
ATOM 782 C CA . ALA A 1 101 ? -5.722 26.421 30.593 1.00 92.56 101 ALA A CA 1
ATOM 783 C C . ALA A 1 101 ? -4.521 26.630 29.654 1.00 92.56 101 ALA A C 1
ATOM 785 O O . ALA A 1 101 ? -4.702 26.917 28.474 1.00 92.56 101 ALA A O 1
ATOM 786 N N . GLU A 1 102 ? -3.296 26.436 30.135 1.00 93.88 102 GLU A N 1
ATOM 787 C CA . GLU A 1 102 ? -2.068 26.423 29.331 1.00 93.88 102 GLU A CA 1
ATOM 788 C C . GLU A 1 102 ? -1.645 24.978 29.048 1.00 93.88 102 GLU A C 1
ATOM 790 O O . GLU A 1 102 ? -1.609 24.156 29.962 1.00 93.88 102 GLU A O 1
ATOM 795 N N . VAL A 1 103 ? -1.282 24.662 27.803 1.00 93.75 103 VAL A N 1
ATOM 796 C CA . VAL A 1 103 ? -0.838 23.313 27.419 1.00 93.75 103 VAL A CA 1
ATOM 797 C C . VAL A 1 103 ? 0.610 23.356 26.961 1.00 93.75 103 VAL A C 1
ATOM 799 O O . VAL A 1 103 ? 0.984 24.194 26.142 1.00 93.75 103 VAL A O 1
ATOM 802 N N . LYS A 1 104 ? 1.424 22.442 27.487 1.00 93.38 104 LYS A N 1
ATOM 803 C CA . LYS A 1 104 ? 2.806 22.224 27.062 1.00 93.38 104 LYS A CA 1
ATOM 804 C C . LYS A 1 104 ? 2.935 20.830 26.467 1.00 93.38 104 LYS A C 1
ATOM 806 O O . LYS A 1 104 ? 2.740 19.830 27.162 1.00 93.38 104 LYS A O 1
ATOM 811 N N . PHE A 1 105 ? 3.277 20.797 25.186 1.00 90.75 105 PHE A N 1
ATOM 812 C CA . PHE A 1 105 ? 3.564 19.578 24.440 1.00 90.75 105 PHE A CA 1
ATOM 813 C C . PHE A 1 105 ? 5.068 19.264 24.469 1.00 90.75 105 PHE A C 1
ATOM 815 O O . PHE A 1 105 ? 5.877 20.171 24.694 1.00 90.75 105 PHE A O 1
ATOM 822 N N . PRO A 1 106 ? 5.461 17.998 24.248 1.00 87.75 106 PRO A N 1
ATOM 823 C CA . PRO A 1 106 ? 6.858 17.637 24.028 1.00 87.75 106 PRO A CA 1
ATOM 824 C C . PRO A 1 106 ? 7.479 18.407 22.843 1.00 87.75 106 PRO A C 1
ATOM 826 O O . PRO A 1 106 ? 6.759 18.699 21.888 1.00 87.75 106 PRO A O 1
ATOM 829 N N . PRO A 1 107 ? 8.795 18.707 22.858 1.00 83.62 107 PRO A N 1
ATOM 830 C CA . PRO A 1 107 ? 9.447 19.527 21.826 1.00 83.62 107 PRO A CA 1
ATOM 831 C C . PRO A 1 107 ? 9.289 18.998 20.395 1.00 83.62 107 PRO A C 1
ATOM 833 O O . PRO A 1 107 ? 9.129 19.782 19.465 1.00 83.62 107 PRO A O 1
ATOM 836 N N . ASP A 1 108 ? 9.285 17.675 20.234 1.00 82.06 108 ASP A N 1
ATOM 837 C CA . ASP A 1 108 ? 9.215 17.008 18.929 1.00 82.06 108 ASP A CA 1
ATOM 838 C C . ASP A 1 108 ? 7.771 16.776 18.454 1.00 82.06 108 ASP A C 1
ATOM 840 O O . ASP A 1 108 ? 7.528 16.052 17.486 1.00 82.06 108 ASP A O 1
ATOM 844 N N . PHE A 1 109 ? 6.791 17.365 19.146 1.00 83.12 109 PHE A N 1
ATOM 845 C CA . PHE A 1 109 ? 5.379 17.156 18.877 1.00 83.12 109 PHE A CA 1
ATOM 846 C C . PHE A 1 109 ? 4.651 18.471 18.597 1.00 83.12 109 PHE A C 1
ATOM 848 O O . PHE A 1 109 ? 4.565 19.357 19.445 1.00 83.12 109 PHE A O 1
ATOM 855 N N . SER A 1 110 ? 4.078 18.573 17.399 1.00 82.94 110 SER A N 1
ATOM 856 C CA . SER A 1 110 ? 3.261 19.711 16.976 1.00 82.94 110 SER A CA 1
ATOM 857 C C . SER A 1 110 ? 1.813 19.255 16.775 1.00 82.94 110 SER A C 1
ATOM 859 O O . SER A 1 110 ? 1.528 18.614 15.762 1.00 82.94 110 SER A O 1
ATOM 861 N N . PRO A 1 111 ? 0.895 19.537 17.719 1.00 86.81 111 PRO A N 1
ATOM 862 C CA . PRO A 1 111 ? -0.514 19.193 17.555 1.00 86.81 111 PRO A CA 1
ATOM 863 C C . PRO A 1 111 ? -1.173 20.053 16.474 1.00 86.81 111 PRO A C 1
ATOM 865 O O . PRO A 1 111 ? -0.762 21.187 16.220 1.00 86.81 111 PRO A O 1
ATOM 868 N N . SER A 1 112 ? -2.266 19.543 15.911 1.00 88.19 112 SER A N 1
ATOM 869 C CA . SER A 1 112 ? -3.180 20.341 15.093 1.00 88.19 112 SER A CA 1
ATOM 870 C C . SER A 1 112 ? -4.328 20.860 15.962 1.00 88.19 112 SER A C 1
ATOM 872 O O . SER A 1 112 ? -4.964 20.081 16.670 1.00 88.19 112 SER A O 1
ATOM 874 N N . ASP A 1 113 ? -4.580 22.170 15.929 1.00 90.81 113 ASP A N 1
ATOM 875 C CA . ASP A 1 113 ? -5.718 22.790 16.621 1.00 90.81 113 ASP A CA 1
ATOM 876 C C . ASP A 1 113 ? -7.032 22.402 15.924 1.00 90.81 113 ASP A C 1
ATOM 878 O O . ASP A 1 113 ? -7.091 22.337 14.693 1.00 90.81 113 ASP A O 1
ATOM 882 N N . GLN A 1 114 ? -8.072 22.115 16.703 1.00 89.81 114 GLN A N 1
ATOM 883 C CA . GLN A 1 114 ? -9.356 21.617 16.213 1.00 89.81 114 GLN A CA 1
ATOM 884 C C . GLN A 1 114 ? -10.516 22.450 16.763 1.00 89.81 114 GLN A C 1
ATOM 886 O O . GLN A 1 114 ? -10.597 22.675 17.976 1.00 89.81 114 GLN A O 1
ATOM 891 N N . PRO A 1 115 ? -11.463 22.870 15.903 1.00 88.38 115 PRO A N 1
ATOM 892 C CA . PRO A 1 115 ? -12.640 23.594 16.354 1.00 88.38 115 PRO A CA 1
ATOM 893 C C . PRO A 1 115 ? -13.537 22.689 17.209 1.00 88.38 115 PRO A C 1
ATOM 895 O O . PRO A 1 115 ? -13.838 21.551 16.845 1.00 88.38 115 PRO A O 1
ATOM 898 N N . LEU A 1 116 ? -14.009 23.217 18.339 1.00 88.31 116 LEU A N 1
ATOM 899 C CA . LEU A 1 116 ? -14.963 22.544 19.218 1.00 88.31 116 LEU A CA 1
ATOM 900 C C . LEU A 1 116 ? -16.317 23.254 19.195 1.00 88.31 116 LEU A C 1
ATOM 902 O O . LEU A 1 116 ? -16.399 24.468 19.033 1.00 88.31 116 LEU A O 1
ATOM 906 N N . SER A 1 117 ? -17.391 22.489 19.408 1.00 86.19 117 SER A N 1
ATOM 907 C CA . SER A 1 117 ? -18.742 23.041 19.586 1.00 86.19 117 SER A CA 1
ATOM 908 C C . SER A 1 117 ? -18.945 23.699 20.955 1.00 86.19 117 SER A C 1
ATOM 910 O O . SER A 1 117 ? -19.936 24.391 21.154 1.00 86.19 117 SER A O 1
ATOM 912 N N . LEU A 1 118 ? -18.026 23.472 21.897 1.00 85.94 118 LEU A N 1
ATOM 913 C CA . LEU A 1 118 ? -18.070 24.028 23.244 1.00 85.94 118 LEU A CA 1
ATOM 914 C C . LEU A 1 118 ? -17.415 25.410 23.275 1.00 85.94 118 LEU A C 1
ATOM 916 O O . LEU A 1 118 ? -16.237 25.558 22.948 1.00 85.94 118 LEU A O 1
ATOM 920 N N . SER A 1 119 ? -18.165 26.418 23.717 1.00 85.75 119 SER A N 1
ATOM 921 C CA . SER A 1 119 ? -17.677 27.798 23.782 1.00 85.75 119 SER A CA 1
ATOM 922 C C . SER A 1 119 ? -16.471 27.939 24.720 1.00 85.75 119 SER A C 1
ATOM 924 O O . SER A 1 119 ? -16.513 27.521 25.876 1.00 85.75 119 SER A O 1
ATOM 926 N N . GLY A 1 120 ? -15.386 28.535 24.216 1.00 88.62 120 GLY A N 1
ATOM 927 C CA . GLY A 1 120 ? -14.161 28.829 24.970 1.00 88.62 120 GLY A CA 1
ATOM 928 C C . GLY A 1 120 ? -13.218 27.642 25.209 1.00 88.62 120 GLY A C 1
ATOM 929 O O . GLY A 1 120 ? -12.104 27.853 25.691 1.00 88.62 120 GLY A O 1
ATOM 930 N N . TRP A 1 121 ? -13.624 26.417 24.871 1.00 92.00 121 TRP A N 1
ATOM 931 C CA . TRP A 1 121 ? -12.760 25.236 24.933 1.00 92.00 121 TRP A CA 1
ATOM 932 C C . TRP A 1 121 ? -11.870 25.149 23.691 1.00 92.00 121 TRP A C 1
ATOM 934 O O . TRP A 1 121 ? -12.252 25.594 22.608 1.00 92.00 121 TRP A O 1
ATOM 944 N N . ARG A 1 122 ? -10.684 24.549 23.839 1.00 92.75 122 ARG A N 1
ATOM 945 C CA . ARG A 1 122 ? -9.756 24.296 22.721 1.00 92.75 122 ARG A CA 1
ATOM 946 C C . ARG A 1 122 ? -9.541 22.806 22.524 1.00 92.75 122 ARG A C 1
ATOM 948 O O . ARG A 1 122 ? -9.466 22.075 23.510 1.00 92.75 122 ARG A O 1
ATOM 955 N N . GLY A 1 123 ? -9.453 22.367 21.273 1.00 93.62 123 GLY A N 1
ATOM 956 C CA . GLY A 1 123 ? -9.226 20.973 20.905 1.00 93.62 123 GLY A CA 1
ATOM 957 C C . GLY A 1 123 ? -7.861 20.796 20.255 1.00 93.62 123 GLY A C 1
ATOM 958 O O . GLY A 1 123 ? -7.496 21.564 19.381 1.00 93.62 123 GLY A O 1
ATOM 959 N N . TYR A 1 124 ? -7.117 19.767 20.638 1.00 93.06 124 TYR A N 1
ATOM 960 C CA . TYR A 1 124 ? -5.847 19.409 20.017 1.00 93.06 124 TYR A CA 1
ATOM 961 C C . TYR A 1 124 ? -5.932 17.986 19.483 1.00 93.06 124 TYR A C 1
ATOM 963 O O . TYR A 1 124 ? -6.148 17.047 20.253 1.00 93.06 124 TYR A O 1
ATOM 971 N N . LEU A 1 125 ? -5.752 17.824 18.174 1.00 91.19 125 LEU A N 1
ATOM 972 C CA . LEU A 1 125 ? -5.617 16.517 17.546 1.00 91.19 125 LEU A CA 1
ATOM 973 C C . LEU A 1 125 ? -4.204 15.993 17.788 1.00 91.19 125 LEU A C 1
ATOM 975 O O . LEU A 1 125 ? -3.214 16.602 17.366 1.00 91.19 125 LEU A O 1
ATOM 979 N N . LEU A 1 126 ? -4.132 14.856 18.470 1.00 89.00 126 LEU A N 1
ATOM 980 C CA . LEU A 1 126 ? -2.910 14.131 18.758 1.00 89.00 126 LEU A CA 1
ATOM 981 C C . LEU A 1 126 ? -2.852 12.902 17.852 1.00 89.00 126 LEU A C 1
ATOM 983 O O . LEU A 1 126 ? -3.631 11.973 18.040 1.00 89.00 126 LEU A O 1
ATOM 987 N N . LEU A 1 127 ? -1.957 12.902 16.866 1.00 85.38 127 LEU A N 1
ATOM 988 C CA . LEU A 1 127 ? -1.756 11.763 15.970 1.00 85.38 127 LEU A CA 1
ATOM 989 C C . LEU A 1 127 ? -0.616 10.884 16.483 1.00 85.38 127 LEU A C 1
ATOM 991 O O . LEU A 1 127 ? 0.426 11.408 16.878 1.00 85.38 127 LEU A O 1
ATOM 995 N N . ASP A 1 128 ? -0.812 9.567 16.423 1.00 75.19 128 ASP A N 1
ATOM 996 C CA . ASP A 1 128 ? 0.203 8.561 16.756 1.00 75.19 128 ASP A CA 1
ATOM 997 C C . ASP A 1 128 ? 0.791 8.739 18.170 1.00 75.19 128 ASP A C 1
ATOM 999 O O . ASP A 1 128 ? 1.978 9.006 18.386 1.00 75.19 128 ASP A O 1
ATOM 1003 N N . ALA A 1 129 ? -0.074 8.582 19.173 1.00 69.56 129 ALA A N 1
ATOM 1004 C CA . ALA A 1 129 ? 0.277 8.754 20.577 1.00 69.56 129 ALA A CA 1
ATOM 1005 C C . ALA A 1 129 ? 1.309 7.739 21.104 1.00 69.56 129 ALA A C 1
ATOM 1007 O O . ALA A 1 129 ? 1.871 7.943 22.183 1.00 69.56 129 ALA A O 1
ATOM 1008 N N . ALA A 1 130 ? 1.647 6.697 20.332 1.00 65.81 130 ALA A N 1
ATOM 1009 C CA . ALA A 1 130 ? 2.762 5.802 20.646 1.00 65.81 130 ALA A CA 1
ATOM 1010 C C . ALA A 1 130 ? 4.093 6.568 20.786 1.00 65.81 130 ALA A C 1
ATOM 1012 O O . ALA A 1 130 ? 4.963 6.179 21.568 1.00 65.81 130 ALA A O 1
ATOM 1013 N N . ARG A 1 131 ? 4.221 7.724 20.116 1.00 65.50 131 ARG A N 1
ATOM 1014 C CA . ARG A 1 131 ? 5.364 8.644 20.246 1.00 65.50 131 ARG A CA 1
ATOM 1015 C C . ARG A 1 131 ? 5.522 9.242 21.648 1.00 65.50 131 ARG A C 1
ATOM 1017 O O . ARG A 1 131 ? 6.591 9.753 21.975 1.00 65.50 131 ARG A O 1
ATOM 1024 N N . PHE A 1 132 ? 4.499 9.149 22.501 1.00 67.00 132 PHE A N 1
ATOM 1025 C CA . PHE A 1 132 ? 4.541 9.629 23.883 1.00 67.00 132 PHE A CA 1
ATOM 1026 C C . PHE A 1 132 ? 5.025 8.586 24.896 1.00 67.00 132 PHE A C 1
ATOM 1028 O O . PHE A 1 132 ? 4.972 8.861 26.091 1.00 67.00 132 PHE A O 1
ATOM 1035 N N . ALA A 1 133 ? 5.522 7.415 24.475 1.00 66.50 133 ALA A N 1
ATOM 1036 C CA . ALA A 1 133 ? 5.904 6.325 25.387 1.00 66.50 133 ALA A CA 1
ATOM 1037 C C . ALA A 1 133 ? 6.826 6.747 26.556 1.00 66.50 133 ALA A C 1
ATOM 1039 O O . ALA A 1 133 ? 6.784 6.135 27.620 1.00 66.50 133 ALA A O 1
ATOM 1040 N N . SER A 1 134 ? 7.633 7.800 26.381 1.00 69.12 134 SER A N 1
ATOM 1041 C CA . SER A 1 134 ? 8.536 8.355 27.401 1.00 69.12 134 SER A CA 1
ATOM 1042 C C . SER A 1 134 ? 8.279 9.827 27.752 1.00 69.12 134 SER A C 1
ATOM 1044 O O . SER A 1 134 ? 9.059 10.424 28.496 1.00 69.12 134 SER A O 1
ATOM 1046 N N . SER A 1 135 ? 7.209 10.437 27.236 1.00 80.56 135 SER A N 1
ATOM 1047 C CA . SER A 1 135 ? 6.909 11.857 27.443 1.00 80.56 135 SER A CA 1
ATOM 1048 C C . SER A 1 135 ? 5.488 12.081 27.967 1.00 80.56 135 SER A C 1
ATOM 1050 O O . SER A 1 135 ? 4.660 11.172 28.040 1.00 80.56 135 SER A O 1
ATOM 1052 N N . SER A 1 136 ? 5.216 13.303 28.422 1.00 87.12 136 SER A N 1
ATOM 1053 C CA . SER A 1 136 ? 3.906 13.676 28.953 1.00 87.12 136 SER A CA 1
ATOM 1054 C C . SER A 1 136 ? 3.469 15.034 28.436 1.00 87.12 136 SER A C 1
ATOM 1056 O O . SER A 1 136 ? 4.289 15.950 28.352 1.00 87.12 136 SER A O 1
ATOM 1058 N N . ILE A 1 137 ? 2.173 15.182 28.184 1.00 90.19 137 ILE A N 1
ATOM 1059 C CA . ILE A 1 137 ? 1.545 16.478 27.930 1.00 90.19 137 ILE A CA 1
ATOM 1060 C C . ILE A 1 137 ? 1.166 17.078 29.283 1.00 90.19 137 ILE A C 1
ATOM 1062 O O . ILE A 1 137 ? 0.496 16.429 30.090 1.00 90.19 137 ILE A O 1
ATOM 1066 N N . GLN A 1 138 ? 1.602 18.309 29.538 1.00 93.81 138 GLN A N 1
ATOM 1067 C CA . GLN A 1 138 ? 1.264 19.033 30.760 1.00 93.81 138 GLN A CA 1
ATOM 1068 C C . GLN A 1 138 ? 0.166 20.053 30.461 1.00 93.81 138 GLN A C 1
ATOM 1070 O O . GLN A 1 138 ? 0.350 20.938 29.627 1.00 93.81 138 GLN A O 1
ATOM 1075 N N . VAL A 1 139 ? -0.947 19.965 31.184 1.00 93.94 139 VAL A N 1
ATOM 1076 C CA . VAL A 1 139 ? -2.047 20.932 31.129 1.00 93.94 139 VAL A CA 1
ATOM 1077 C C . VAL A 1 139 ? -2.108 21.665 32.463 1.00 93.94 139 VAL A C 1
ATOM 1079 O O . VAL A 1 139 ? -2.381 21.064 33.498 1.00 93.94 139 VAL A O 1
ATOM 1082 N N . LYS A 1 140 ? -1.844 22.967 32.462 1.00 95.19 140 LYS A N 1
ATOM 1083 C CA . LYS A 1 140 ? -1.997 23.833 33.630 1.00 95.19 140 LYS A CA 1
ATOM 1084 C C . LYS A 1 140 ? -3.354 24.522 33.549 1.00 95.19 140 LYS A C 1
ATOM 1086 O O . LYS A 1 140 ? -3.566 25.375 32.697 1.00 95.19 140 LYS A O 1
ATOM 1091 N N . LEU A 1 141 ? -4.270 24.134 34.421 1.00 92.81 141 LEU A N 1
ATOM 1092 C CA . LEU A 1 141 ? -5.628 24.660 34.496 1.00 92.81 141 LEU A CA 1
ATOM 1093 C C . LEU A 1 141 ? -5.642 26.110 35.008 1.00 92.81 141 LEU A C 1
ATOM 1095 O O . LEU A 1 141 ? -4.695 26.572 35.648 1.00 92.81 141 LEU A O 1
ATOM 1099 N N . ALA A 1 142 ? -6.749 26.820 34.771 1.00 88.94 142 ALA A N 1
ATOM 1100 C CA . ALA A 1 142 ? -6.917 28.220 35.180 1.00 88.94 142 ALA A CA 1
ATOM 1101 C C . ALA A 1 142 ? -6.829 28.426 36.707 1.00 88.94 142 ALA A C 1
ATOM 1103 O O . ALA A 1 142 ? -6.400 29.477 37.174 1.00 88.94 142 ALA A O 1
ATOM 1104 N N . ASN A 1 143 ? -7.180 27.403 37.493 1.00 88.62 143 ASN A N 1
ATOM 1105 C CA . ASN A 1 143 ? -7.038 27.399 38.953 1.00 88.62 143 ASN A CA 1
ATOM 1106 C C . ASN A 1 143 ? -5.591 27.133 39.432 1.00 88.62 143 ASN A C 1
ATOM 1108 O O . ASN A 1 143 ? -5.349 27.050 40.634 1.00 88.62 143 ASN A O 1
ATOM 1112 N N . GLY A 1 144 ? -4.634 26.971 38.512 1.00 89.44 144 GLY A N 1
ATOM 1113 C CA . GLY A 1 144 ? -3.230 26.679 38.799 1.00 89.44 144 GLY A CA 1
ATOM 1114 C C . GLY A 1 144 ? -2.897 25.195 38.974 1.00 89.44 144 GLY A C 1
ATOM 1115 O O . GLY A 1 144 ? -1.711 24.864 39.040 1.00 89.44 144 GLY A O 1
ATOM 1116 N N . ALA A 1 145 ? -3.889 24.299 39.012 1.00 91.62 145 ALA A N 1
ATOM 1117 C CA . ALA A 1 145 ? -3.654 22.859 39.078 1.00 91.62 145 ALA A CA 1
ATOM 1118 C C . ALA A 1 145 ? -3.011 22.348 37.780 1.00 91.62 145 ALA A C 1
ATOM 1120 O O . ALA A 1 145 ? -3.317 22.829 36.690 1.00 91.62 145 ALA A O 1
ATOM 1121 N N . ALA A 1 146 ? -2.118 21.365 37.888 1.00 91.56 146 ALA A N 1
ATOM 1122 C CA . ALA A 1 146 ? -1.463 20.751 36.738 1.00 91.56 146 ALA A CA 1
ATOM 1123 C C . ALA A 1 146 ? -1.941 19.308 36.553 1.00 91.56 146 ALA A C 1
ATOM 1125 O O . ALA A 1 146 ? -1.895 18.511 37.489 1.00 91.56 146 ALA A O 1
ATOM 1126 N N . GLN A 1 147 ? -2.347 18.977 35.332 1.00 90.56 147 GLN A N 1
ATOM 1127 C CA . GLN A 1 147 ? -2.676 17.630 34.884 1.00 90.56 147 GLN A CA 1
ATOM 1128 C C . GLN A 1 147 ? -1.587 17.130 33.938 1.00 90.56 147 GLN A C 1
ATOM 1130 O O . GLN A 1 147 ? -1.044 17.893 33.136 1.00 90.56 147 GLN A O 1
ATOM 1135 N N . TYR A 1 148 ? -1.250 15.848 34.056 1.00 90.00 148 TYR A N 1
ATOM 1136 C CA . TYR A 1 148 ? -0.214 15.209 33.252 1.00 90.00 148 TYR A CA 1
ATOM 1137 C C . TYR A 1 148 ? -0.814 14.022 32.520 1.00 90.00 148 TYR A C 1
ATOM 1139 O O . TYR A 1 148 ? -1.173 13.025 33.144 1.00 90.00 148 TYR A O 1
ATOM 1147 N N . LEU A 1 149 ? -0.868 14.116 31.198 1.00 87.75 149 LEU A N 1
ATOM 1148 C CA . LEU A 1 149 ? -1.241 13.004 30.338 1.00 87.75 149 LEU A CA 1
ATOM 1149 C C . LEU A 1 149 ? 0.050 12.285 29.962 1.00 87.75 149 LEU A C 1
ATOM 1151 O O . LEU A 1 149 ? 0.825 12.776 29.139 1.00 87.75 149 LEU A O 1
ATOM 1155 N N . ARG A 1 150 ? 0.336 11.178 30.647 1.00 82.31 150 ARG A N 1
ATOM 1156 C CA . ARG A 1 150 ? 1.531 10.364 30.399 1.00 82.31 150 ARG A CA 1
ATOM 1157 C C . ARG A 1 150 ? 1.226 9.349 29.306 1.00 82.31 150 ARG A C 1
ATOM 1159 O O . ARG A 1 150 ? 0.192 8.691 29.378 1.00 82.31 150 ARG A O 1
ATOM 1166 N N . GLY A 1 151 ? 2.119 9.226 28.327 1.00 74.56 151 GLY A N 1
ATOM 1167 C CA . GLY A 1 151 ? 2.125 8.050 27.463 1.00 74.56 151 GLY A CA 1
ATOM 1168 C C . GLY A 1 151 ? 2.748 6.845 28.174 1.00 74.56 151 GLY A C 1
ATOM 1169 O O . GLY A 1 151 ? 3.201 6.939 29.318 1.00 74.56 151 GLY A O 1
ATOM 1170 N N . GLY A 1 152 ? 2.758 5.698 27.494 1.00 67.44 152 GLY A N 1
ATOM 1171 C CA . GLY A 1 152 ? 3.321 4.457 28.039 1.00 67.44 152 GLY A CA 1
ATOM 1172 C C . GLY A 1 152 ? 2.388 3.701 28.990 1.00 67.44 152 GLY A C 1
ATOM 1173 O O . GLY A 1 152 ? 2.843 2.822 29.720 1.00 67.44 152 GLY A O 1
ATOM 1174 N N . CYS A 1 153 ? 1.091 4.024 28.992 1.00 67.94 153 CYS A N 1
ATOM 1175 C CA . CYS A 1 153 ? 0.084 3.207 29.661 1.00 67.94 153 CYS A CA 1
ATOM 1176 C C . CYS A 1 153 ? 0.034 1.785 29.065 1.00 67.94 153 CYS A C 1
ATOM 1178 O O . CYS A 1 153 ? 0.395 1.603 27.897 1.00 67.94 153 CYS A O 1
ATOM 1180 N N . PRO A 1 154 ? -0.410 0.781 29.850 1.00 69.50 154 PRO A N 1
ATOM 1181 C CA . PRO A 1 154 ? -0.672 -0.565 29.360 1.00 69.50 154 PRO A CA 1
ATOM 1182 C C . PRO A 1 154 ? -1.379 -0.570 28.009 1.00 69.50 154 PRO A C 1
ATOM 1184 O O . PRO A 1 154 ? -2.448 0.014 27.857 1.00 69.50 154 PRO A O 1
ATOM 1187 N N . TYR A 1 155 ? -0.764 -1.224 27.028 1.00 80.69 155 TYR A N 1
ATOM 1188 C CA . TYR A 1 155 ? -1.327 -1.354 25.693 1.00 80.69 155 TYR A CA 1
ATOM 1189 C C . TYR A 1 155 ? -2.018 -2.709 25.550 1.00 80.69 155 TYR A C 1
ATOM 1191 O O . TYR A 1 155 ? -1.423 -3.752 25.851 1.00 80.69 155 TYR A O 1
ATOM 1199 N N . PHE A 1 156 ? -3.266 -2.676 25.094 1.00 89.12 156 PHE A N 1
ATOM 1200 C CA . PHE A 1 156 ? -4.048 -3.842 24.704 1.00 89.12 156 PHE A CA 1
ATOM 1201 C C . PHE A 1 156 ? -4.198 -3.840 23.184 1.00 89.12 156 PHE A C 1
ATOM 1203 O O . PHE A 1 156 ? -4.216 -2.782 22.559 1.00 89.12 156 PHE A O 1
ATOM 1210 N N . TYR A 1 157 ? -4.245 -5.020 22.579 1.00 91.06 157 TYR A N 1
ATOM 1211 C CA . TYR A 1 157 ? -4.421 -5.170 21.140 1.00 91.06 157 TYR A CA 1
ATOM 1212 C C . TYR A 1 157 ? -5.085 -6.495 20.805 1.00 91.06 157 TYR A C 1
ATOM 1214 O O . TYR A 1 157 ? -5.037 -7.450 21.580 1.00 91.06 157 TYR A O 1
ATOM 1222 N N . LEU A 1 158 ? -5.703 -6.547 19.631 1.00 93.75 158 LEU A N 1
ATOM 1223 C CA . LEU A 1 158 ? -6.279 -7.767 19.088 1.00 93.75 158 LEU A CA 1
ATOM 1224 C C . LEU A 1 158 ? -5.209 -8.535 18.312 1.00 93.75 158 LEU A C 1
ATOM 1226 O O . LEU A 1 158 ? -4.495 -7.956 17.495 1.00 93.75 158 LEU A O 1
ATOM 1230 N N . LYS A 1 159 ? -5.090 -9.835 18.577 1.00 94.94 159 LYS A N 1
ATOM 1231 C CA . LYS A 1 159 ? -4.146 -10.740 17.921 1.00 94.94 159 LYS A CA 1
ATOM 1232 C C . LYS A 1 159 ? -4.903 -11.883 17.253 1.00 94.94 159 LYS A C 1
ATOM 1234 O O . LYS A 1 159 ? -5.618 -12.617 17.926 1.00 94.94 159 LYS A O 1
ATOM 1239 N N . GLY A 1 160 ? -4.705 -12.071 15.954 1.00 93.94 160 GLY A N 1
ATOM 1240 C CA . GLY A 1 160 ? -5.355 -13.123 15.170 1.00 93.94 160 GLY A CA 1
ATOM 1241 C C . GLY A 1 160 ? -4.831 -13.164 13.737 1.00 93.94 160 GLY A C 1
ATOM 1242 O O . GLY A 1 160 ? -3.813 -12.538 13.435 1.00 93.94 160 GLY A O 1
ATOM 1243 N N . PHE A 1 161 ? -5.525 -13.890 12.861 1.00 92.19 161 PHE A N 1
ATOM 1244 C CA . PHE A 1 161 ? -5.240 -13.901 11.425 1.00 92.19 161 PHE A CA 1
ATOM 1245 C C . PHE A 1 161 ? -5.823 -12.644 10.776 1.00 92.19 161 PHE A C 1
ATOM 1247 O O . PHE A 1 161 ? -7.011 -12.581 10.465 1.00 92.19 161 PHE A O 1
ATOM 1254 N N . GLU A 1 162 ? -4.985 -11.620 10.648 1.00 90.69 162 GLU A N 1
ATOM 1255 C CA . GLU A 1 162 ? -5.348 -10.342 10.041 1.00 90.69 162 GLU A CA 1
ATOM 1256 C C . GLU A 1 162 ? -5.193 -10.401 8.515 1.00 90.69 162 GLU A C 1
ATOM 1258 O O . GLU A 1 162 ? -4.146 -10.790 7.992 1.00 90.69 162 GLU A O 1
ATOM 1263 N N . GLY A 1 163 ? -6.247 -10.016 7.798 1.00 82.62 163 GLY A N 1
ATOM 1264 C CA . GLY A 1 163 ? -6.246 -9.884 6.347 1.00 82.62 163 GLY A CA 1
ATOM 1265 C C . GLY A 1 163 ? -5.622 -8.564 5.893 1.00 82.62 163 GLY A C 1
ATOM 1266 O O . GLY A 1 163 ? -5.724 -7.543 6.569 1.00 82.62 163 GLY A O 1
ATOM 1267 N N . SER A 1 164 ? -5.013 -8.566 4.706 1.00 77.94 164 SER A N 1
ATOM 1268 C CA . SER A 1 164 ? -4.575 -7.329 4.054 1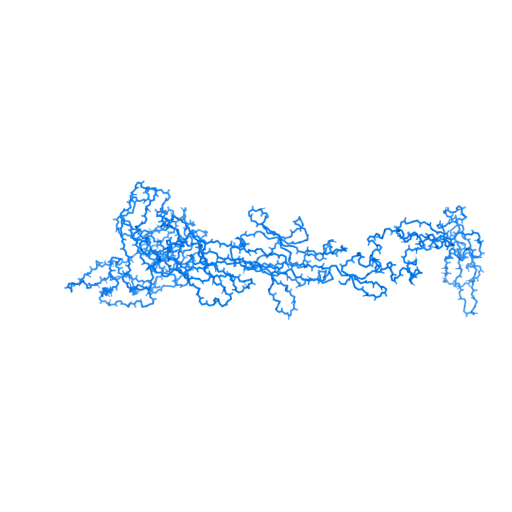.00 77.94 164 SER A CA 1
ATOM 1269 C C . SER A 1 164 ? -5.791 -6.597 3.482 1.00 77.94 164 SER A C 1
ATOM 1271 O O . SER A 1 164 ? -6.440 -7.103 2.569 1.00 77.94 164 SER A O 1
ATOM 1273 N N . ASP A 1 165 ? -6.115 -5.429 4.035 1.00 80.56 165 ASP A N 1
ATOM 1274 C CA . ASP A 1 165 ? -7.261 -4.622 3.614 1.00 80.56 165 ASP A CA 1
ATOM 1275 C C . ASP A 1 165 ? -6.965 -3.123 3.764 1.00 80.56 165 ASP A C 1
ATOM 1277 O O . ASP A 1 165 ? -6.540 -2.663 4.827 1.00 80.56 165 ASP A O 1
ATOM 1281 N N . ALA A 1 166 ? -7.223 -2.351 2.707 1.00 77.25 166 ALA A N 1
ATOM 1282 C CA . ALA A 1 166 ? -7.030 -0.900 2.690 1.00 77.25 166 ALA A CA 1
ATOM 1283 C C . ALA A 1 166 ? -8.022 -0.139 3.599 1.00 77.25 166 ALA A C 1
ATOM 1285 O O . ALA A 1 166 ? -7.810 1.030 3.913 1.00 77.25 166 ALA A O 1
ATOM 1286 N N . LEU A 1 167 ? -9.093 -0.786 4.071 1.00 78.31 167 LEU A N 1
ATOM 1287 C CA . LEU A 1 167 ? -10.099 -0.179 4.951 1.00 78.31 167 LEU A CA 1
ATOM 1288 C C . LEU A 1 167 ? -9.737 -0.192 6.445 1.00 78.31 167 LEU A C 1
ATOM 1290 O O . LEU A 1 167 ? -10.564 0.227 7.262 1.00 78.31 167 LEU A O 1
ATOM 1294 N N . LEU A 1 168 ? -8.531 -0.643 6.814 1.00 79.44 168 LEU A N 1
ATOM 1295 C CA . LEU A 1 168 ? -8.051 -0.705 8.202 1.00 79.44 168 LEU A CA 1
ATOM 1296 C C . LEU A 1 168 ? -8.301 0.603 8.972 1.00 79.44 168 LEU A C 1
ATOM 1298 O O . LEU A 1 168 ? -8.846 0.577 10.073 1.00 79.44 168 LEU A O 1
ATOM 1302 N N . GLU A 1 169 ? -7.965 1.751 8.379 1.00 74.69 169 GLU A N 1
ATOM 1303 C CA . GLU A 1 169 ? -8.107 3.059 9.037 1.00 74.69 169 GLU A CA 1
ATOM 1304 C C . GLU A 1 169 ? -9.564 3.490 9.255 1.00 74.69 169 GLU A C 1
ATOM 1306 O O . GLU A 1 169 ? -9.838 4.337 10.108 1.00 74.69 169 GLU A O 1
ATOM 1311 N N . ARG A 1 170 ? -10.503 2.937 8.476 1.00 77.25 170 ARG A N 1
ATOM 1312 C CA . ARG A 1 170 ? -11.919 3.321 8.513 1.00 77.25 170 ARG A CA 1
ATOM 1313 C C . ARG A 1 170 ? -12.756 2.383 9.374 1.00 77.25 170 ARG A C 1
ATOM 1315 O O . ARG A 1 170 ? -13.627 2.852 10.100 1.00 77.25 170 ARG A O 1
ATOM 1322 N N . TYR A 1 171 ? -12.531 1.078 9.285 1.00 79.50 171 TYR A N 1
ATOM 1323 C CA . TYR A 1 171 ? -13.392 0.076 9.927 1.00 79.50 171 TYR A CA 1
ATOM 1324 C C . TYR A 1 171 ? -12.644 -0.850 10.894 1.00 79.50 171 TYR A C 1
ATOM 1326 O O . TYR A 1 171 ? -13.226 -1.804 11.409 1.00 79.50 171 TYR A O 1
ATOM 1334 N N . GLY A 1 172 ? -11.363 -0.584 11.145 1.00 86.50 172 GLY A N 1
ATOM 1335 C CA . GLY A 1 172 ? -10.507 -1.452 11.942 1.00 86.50 172 GLY A CA 1
ATOM 1336 C C . GLY A 1 172 ? -10.031 -2.696 11.178 1.00 86.50 172 GLY A C 1
ATOM 1337 O O . GLY A 1 172 ? -10.440 -2.939 10.032 1.00 86.50 172 GLY A O 1
ATOM 1338 N N . PRO A 1 173 ? -9.138 -3.489 11.794 1.00 91.06 173 PRO A N 1
ATOM 1339 C CA . PRO A 1 173 ? -8.539 -4.669 11.176 1.00 91.06 173 PRO A CA 1
ATOM 1340 C C . PRO A 1 173 ? -9.592 -5.710 10.813 1.00 91.06 173 PRO A C 1
ATOM 1342 O O . PRO A 1 173 ? -10.574 -5.894 11.534 1.00 91.06 173 PRO A O 1
ATOM 1345 N N . LEU A 1 174 ? -9.380 -6.384 9.685 1.00 94.38 174 LEU A N 1
ATOM 1346 C CA . LEU A 1 174 ? -10.190 -7.516 9.254 1.00 94.38 174 LEU A CA 1
ATOM 1347 C C . LEU A 1 174 ? -9.539 -8.803 9.752 1.00 94.38 174 LEU A C 1
ATOM 1349 O O . LEU A 1 174 ? -8.474 -9.176 9.274 1.00 94.38 174 LEU A O 1
ATOM 1353 N N . PHE A 1 175 ? -10.190 -9.496 10.676 1.00 95.69 175 PHE A N 1
ATOM 1354 C CA . PHE A 1 175 ? -9.800 -10.834 11.100 1.00 95.69 175 PHE A CA 1
ATOM 1355 C C . PHE A 1 175 ? -10.610 -11.895 10.361 1.00 95.69 175 PHE A C 1
ATOM 1357 O O . PHE A 1 175 ? -11.785 -11.696 10.036 1.00 95.69 175 PHE A O 1
ATOM 1364 N N . HIS A 1 176 ? -9.984 -13.034 10.104 1.00 94.56 176 HIS A N 1
ATOM 1365 C CA . HIS A 1 176 ? -10.599 -14.141 9.388 1.00 94.56 176 HIS A CA 1
ATOM 1366 C C . HIS A 1 176 ? -10.164 -15.484 9.990 1.00 94.56 176 HIS A C 1
ATOM 1368 O O . HIS A 1 176 ? -9.282 -15.521 10.846 1.00 94.56 176 HIS A O 1
ATOM 1374 N N . SER A 1 177 ? -10.767 -16.588 9.549 1.00 91.38 177 SER A N 1
ATOM 1375 C CA . SER A 1 177 ? -10.539 -17.967 10.019 1.00 91.38 177 SER A CA 1
ATOM 1376 C C . SER A 1 177 ? -10.926 -18.270 11.470 1.00 91.38 177 SER A C 1
ATOM 1378 O O . SER A 1 177 ? -11.606 -19.267 11.700 1.00 91.38 177 SER A O 1
ATOM 1380 N N . GLU A 1 178 ? -10.446 -17.474 12.426 1.00 93.81 178 GLU A N 1
ATOM 1381 C CA . GLU A 1 178 ? -10.612 -17.648 13.871 1.00 93.81 178 GLU A CA 1
ATOM 1382 C C . GLU A 1 178 ? -10.764 -16.287 14.559 1.00 93.81 178 GLU A C 1
ATOM 1384 O O . GLU A 1 178 ? -10.194 -15.281 14.116 1.00 93.81 178 GLU A O 1
ATOM 1389 N N . LEU A 1 179 ? -11.493 -16.259 15.678 1.00 95.50 179 LEU A N 1
ATOM 1390 C CA . LEU A 1 179 ? -11.656 -15.044 16.470 1.00 95.50 179 LEU A CA 1
ATOM 1391 C C . LEU A 1 179 ? -10.306 -14.509 16.966 1.00 95.50 179 LEU A C 1
ATOM 1393 O O . LEU A 1 179 ? -9.479 -15.270 17.489 1.00 95.50 179 LEU A O 1
ATOM 1397 N N . PRO A 1 180 ? -10.078 -13.185 16.875 1.00 97.00 180 PRO A N 1
ATOM 1398 C CA . PRO A 1 180 ? -8.903 -12.597 17.483 1.00 97.00 180 PRO A CA 1
ATOM 1399 C C . PRO A 1 180 ? -8.988 -12.719 19.004 1.00 97.00 180 PRO A C 1
ATOM 1401 O O . PRO A 1 180 ? -10.063 -12.733 19.601 1.00 97.00 180 PRO A O 1
ATOM 1404 N N . HIS A 1 181 ? -7.828 -12.764 19.640 1.00 96.88 181 HIS A N 1
ATOM 1405 C CA . HIS A 1 181 ? -7.703 -12.724 21.085 1.00 96.88 181 HIS A CA 1
ATOM 1406 C C . HIS A 1 181 ? -7.318 -11.318 21.532 1.00 96.88 181 HIS A C 1
ATOM 1408 O O . HIS A 1 181 ? -6.542 -10.634 20.863 1.00 96.88 181 HIS A O 1
ATOM 1414 N N . LEU A 1 182 ? -7.824 -10.895 22.686 1.00 96.62 182 LEU A N 1
ATOM 1415 C CA . LEU A 1 182 ? -7.422 -9.639 23.301 1.00 96.62 182 LEU A CA 1
ATOM 1416 C C . LEU A 1 182 ? -6.158 -9.877 24.135 1.00 96.62 182 LEU A C 1
ATOM 1418 O O . LEU A 1 182 ? -6.175 -10.611 25.122 1.00 96.62 182 LEU A O 1
ATOM 1422 N N . THR A 1 183 ? -5.047 -9.277 23.728 1.00 95.06 183 THR A N 1
ATOM 1423 C CA . THR A 1 183 ? -3.713 -9.498 24.297 1.00 95.06 183 THR A CA 1
ATOM 1424 C C . THR A 1 183 ? -3.134 -8.193 24.844 1.00 95.06 183 THR A C 1
ATOM 1426 O O . THR A 1 183 ? -3.521 -7.096 24.447 1.00 95.06 183 THR A O 1
ATOM 1429 N N . THR A 1 184 ? -2.168 -8.300 25.755 1.00 91.69 184 THR A N 1
ATOM 1430 C CA . THR A 1 184 ? -1.373 -7.169 26.253 1.00 91.69 184 THR A CA 1
ATOM 1431 C C . THR A 1 184 ? 0.101 -7.559 26.406 1.00 91.69 184 THR A C 1
ATOM 1433 O O . THR A 1 184 ? 0.453 -8.736 26.376 1.00 91.69 184 THR A O 1
ATOM 1436 N N . GLY A 1 185 ? 0.985 -6.568 26.555 1.00 86.19 185 GLY A N 1
ATOM 1437 C CA . GLY A 1 185 ? 2.425 -6.781 26.749 1.00 86.19 185 GLY A CA 1
ATOM 1438 C C . GLY A 1 185 ? 2.810 -7.421 28.092 1.00 86.19 185 GLY A C 1
ATOM 1439 O O . GLY A 1 185 ? 3.886 -8.001 28.190 1.00 86.19 185 GLY A O 1
ATOM 1440 N N . SER A 1 186 ? 1.959 -7.325 29.120 1.00 89.06 186 SER A N 1
ATOM 1441 C CA . SER A 1 186 ? 2.191 -7.922 30.444 1.00 89.06 186 SER A CA 1
ATOM 1442 C C . SER A 1 186 ? 0.879 -8.352 31.095 1.00 89.06 186 SER A C 1
ATOM 1444 O O . SER A 1 186 ? -0.038 -7.540 31.181 1.00 89.06 186 SER A O 1
ATOM 1446 N N . ALA A 1 187 ? 0.806 -9.581 31.620 1.00 89.50 187 ALA A N 1
ATOM 1447 C CA . ALA A 1 187 ? -0.392 -10.103 32.291 1.00 89.50 187 ALA A CA 1
ATOM 1448 C C . ALA A 1 187 ? -0.863 -9.205 33.451 1.00 89.50 187 ALA A C 1
ATOM 1450 O O . ALA A 1 187 ? -2.054 -8.963 33.605 1.00 89.50 187 ALA A O 1
ATOM 1451 N N . SER A 1 188 ? 0.071 -8.577 34.178 1.00 90.44 188 SER A N 1
ATOM 1452 C CA . SER A 1 188 ? -0.236 -7.631 35.262 1.00 90.44 188 SER A CA 1
ATOM 1453 C C . SER A 1 188 ? -1.135 -6.461 34.844 1.00 90.44 188 SER A C 1
ATOM 1455 O O . SER A 1 188 ? -1.756 -5.831 35.695 1.00 90.44 188 SER A O 1
ATOM 1457 N N . ASN A 1 189 ? -1.198 -6.136 33.551 1.00 90.50 189 ASN A N 1
ATOM 1458 C CA . ASN A 1 189 ? -2.043 -5.060 33.043 1.00 90.50 189 ASN A CA 1
ATOM 1459 C C . ASN A 1 189 ? -3.537 -5.373 33.204 1.00 90.50 189 ASN A C 1
ATOM 1461 O O . ASN A 1 189 ? -4.329 -4.452 33.387 1.00 90.50 189 ASN A O 1
ATOM 1465 N N . TRP A 1 190 ? -3.919 -6.653 33.201 1.00 93.69 190 TRP A N 1
ATOM 1466 C CA . TRP A 1 190 ? -5.303 -7.076 33.417 1.00 93.69 190 TRP A CA 1
ATOM 1467 C C . TRP A 1 190 ? -5.822 -6.744 34.812 1.00 93.69 190 TRP A C 1
ATOM 1469 O O . TRP A 1 190 ? -7.014 -6.521 34.965 1.00 93.69 190 TRP A O 1
ATOM 1479 N N . GLN A 1 191 ? -4.942 -6.615 35.811 1.00 92.12 191 GLN A N 1
ATOM 1480 C CA . GLN A 1 191 ? -5.328 -6.243 37.179 1.00 92.12 191 GLN A CA 1
ATOM 1481 C C . GLN A 1 191 ? -5.977 -4.853 37.263 1.00 92.12 191 GLN A C 1
ATOM 1483 O O . GLN A 1 191 ? -6.635 -4.539 38.251 1.00 92.12 191 GLN A O 1
ATOM 1488 N N . GLN A 1 192 ? -5.772 -4.007 36.250 1.00 89.62 192 GLN A N 1
ATOM 1489 C CA . GLN A 1 192 ? -6.367 -2.672 36.180 1.00 89.62 192 GLN A CA 1
ATOM 1490 C C . GLN A 1 192 ? -7.751 -2.682 35.520 1.00 89.62 192 GLN A C 1
ATOM 1492 O O . GLN A 1 192 ? -8.467 -1.690 35.630 1.00 89.62 192 GLN A O 1
ATOM 1497 N N . ILE A 1 193 ? -8.126 -3.775 34.849 1.00 93.81 193 ILE A N 1
ATOM 1498 C CA . ILE A 1 193 ? -9.349 -3.889 34.054 1.00 93.81 193 ILE A CA 1
ATOM 1499 C C . ILE A 1 193 ? -10.406 -4.638 34.864 1.00 93.81 193 ILE A C 1
ATOM 1501 O O . ILE A 1 193 ? -10.203 -5.786 35.252 1.00 93.81 193 ILE A O 1
ATOM 1505 N N . GLY A 1 194 ? -11.541 -3.985 35.114 1.00 93.81 194 GLY A N 1
ATOM 1506 C CA . GLY A 1 194 ? -12.679 -4.586 35.811 1.00 93.81 194 GLY A CA 1
ATOM 1507 C C . GLY A 1 194 ? -13.609 -5.339 34.862 1.00 93.81 194 GLY A C 1
ATOM 1508 O O . GLY A 1 194 ? -14.015 -6.469 35.146 1.00 93.81 194 GLY A O 1
ATOM 1509 N N . THR A 1 195 ? -13.899 -4.735 33.707 1.00 95.62 195 THR A N 1
ATOM 1510 C CA . THR A 1 195 ? -14.903 -5.239 32.764 1.00 95.62 195 THR A CA 1
ATOM 1511 C C . THR A 1 195 ? -14.420 -5.080 31.330 1.00 95.62 195 THR A C 1
ATOM 1513 O O . THR A 1 195 ? -13.914 -4.029 30.940 1.00 95.62 195 THR A O 1
ATOM 1516 N N . VAL A 1 196 ? -14.611 -6.114 30.517 1.00 96.00 196 VAL A N 1
ATOM 1517 C CA . VAL A 1 196 ? -14.463 -6.048 29.062 1.00 96.00 196 VAL A CA 1
ATOM 1518 C C . VAL A 1 196 ? -15.843 -6.184 28.438 1.00 96.00 196 VAL A C 1
ATOM 1520 O O . VAL A 1 196 ? -16.517 -7.190 28.645 1.00 96.00 196 VAL A O 1
ATOM 1523 N N . VAL A 1 197 ? -16.258 -5.184 27.664 1.00 94.62 197 VAL A N 1
ATOM 1524 C CA . VAL A 1 197 ? -17.505 -5.198 26.895 1.00 94.62 197 VAL A CA 1
ATOM 1525 C C . VAL A 1 197 ? -17.181 -5.484 25.437 1.00 94.62 197 VAL A C 1
ATOM 1527 O O . VAL A 1 197 ? -16.305 -4.853 24.842 1.00 94.62 197 VAL A O 1
ATOM 1530 N N . VAL A 1 198 ? -17.898 -6.437 24.853 1.00 95.12 198 VAL A N 1
ATOM 1531 C CA . VAL A 1 198 ? -17.764 -6.825 23.450 1.00 95.12 198 VAL A CA 1
ATOM 1532 C C . VAL A 1 198 ? -19.128 -6.737 22.796 1.00 95.12 198 VAL A C 1
ATOM 1534 O O . VAL A 1 198 ? -20.129 -7.158 23.371 1.00 95.12 198 VAL A O 1
ATOM 1537 N N . GLY A 1 199 ? -19.193 -6.191 21.591 1.00 92.62 199 GLY A N 1
ATOM 1538 C CA . GLY A 1 199 ? -20.467 -6.076 20.900 1.00 92.62 199 GLY A CA 1
ATOM 1539 C C . GLY A 1 199 ? -20.324 -5.735 19.436 1.00 92.62 199 GLY A C 1
ATOM 1540 O O . GLY A 1 199 ? -19.223 -5.525 18.933 1.00 92.62 199 GLY A O 1
ATOM 1541 N N . GLN A 1 200 ? -21.460 -5.693 18.757 1.00 89.94 200 GLN A N 1
ATOM 1542 C CA . GLN A 1 200 ? -21.536 -5.405 17.336 1.00 89.94 200 GLN A CA 1
ATOM 1543 C C . GLN A 1 200 ? -21.605 -3.888 17.066 1.00 89.94 200 GLN A C 1
ATOM 1545 O O . GLN A 1 200 ? -22.341 -3.161 17.739 1.00 89.94 200 GLN A O 1
ATOM 1550 N N . GLU A 1 201 ? -20.853 -3.409 16.073 1.00 84.25 201 GLU A N 1
ATOM 1551 C CA . GLU A 1 201 ? -20.963 -2.064 15.490 1.00 84.25 201 GLU A CA 1
ATOM 1552 C C . GLU A 1 201 ? -21.808 -2.066 14.204 1.00 84.25 201 GLU A C 1
ATOM 1554 O O . GLU A 1 201 ? -22.075 -3.111 13.611 1.00 84.25 201 GLU A O 1
ATOM 1559 N N . GLY A 1 202 ? -22.202 -0.871 13.750 1.00 68.31 202 GLY A N 1
ATOM 1560 C CA . GLY A 1 202 ? -22.869 -0.652 12.460 1.00 68.31 202 GLY A CA 1
ATOM 1561 C C . GLY A 1 202 ? -24.248 0.008 12.575 1.00 68.31 202 GLY A C 1
ATOM 1562 O O . GLY A 1 202 ? -24.674 0.362 13.672 1.00 68.31 202 GLY A O 1
ATOM 1563 N N . PRO A 1 203 ? -24.961 0.234 11.463 1.00 55.44 203 PRO A N 1
ATOM 1564 C CA . PRO A 1 203 ? -26.345 0.709 11.480 1.00 55.44 203 PRO A CA 1
ATOM 1565 C C . PRO A 1 203 ? -27.325 -0.418 11.864 1.00 55.44 203 PRO A C 1
ATOM 1567 O O . PRO A 1 203 ? -27.087 -1.577 11.542 1.00 55.44 203 PRO A O 1
ATOM 1570 N N . GLY A 1 204 ? -28.443 -0.087 12.521 1.00 62.56 204 GLY A N 1
ATOM 1571 C CA . GLY A 1 204 ? -29.506 -1.048 12.869 1.00 62.56 204 GLY A CA 1
ATOM 1572 C C . GLY A 1 204 ? -29.850 -1.102 14.363 1.00 62.56 204 GLY A C 1
ATOM 1573 O O . GLY A 1 204 ? -29.172 -0.480 15.178 1.00 62.56 204 GLY A O 1
ATOM 1574 N N . ARG A 1 205 ? -30.920 -1.837 14.700 1.00 65.81 205 ARG A N 1
ATOM 1575 C CA . ARG A 1 205 ? -31.406 -2.100 16.074 1.00 65.81 205 ARG A CA 1
ATOM 1576 C C . ARG A 1 205 ? -31.020 -3.515 16.525 1.00 65.81 205 ARG A C 1
ATOM 1578 O O . ARG A 1 205 ? -30.630 -4.322 15.683 1.00 65.81 205 ARG A O 1
ATOM 1585 N N . ASN A 1 206 ? -31.168 -3.823 17.817 1.00 70.50 206 ASN A N 1
ATOM 1586 C CA . ASN A 1 206 ? -30.941 -5.160 18.395 1.00 70.50 206 ASN A CA 1
ATOM 1587 C C . ASN A 1 206 ? -29.516 -5.701 18.182 1.00 70.50 206 ASN A C 1
ATOM 1589 O O . ASN A 1 206 ? -29.307 -6.868 17.847 1.00 70.50 206 ASN A O 1
ATOM 1593 N N . LYS A 1 207 ? -28.514 -4.833 18.354 1.00 81.88 207 LYS A N 1
ATOM 1594 C CA . LYS A 1 207 ? -27.102 -5.215 18.229 1.00 81.88 207 LYS A CA 1
ATOM 1595 C C . LYS A 1 207 ? -26.704 -6.128 19.379 1.00 81.88 207 LYS A C 1
ATOM 1597 O O . LYS A 1 207 ? -26.892 -5.781 20.543 1.00 81.88 207 LYS A O 1
ATOM 1602 N N . TRP A 1 208 ? -26.083 -7.255 19.051 1.00 89.00 208 TRP A N 1
ATOM 1603 C CA . TRP A 1 208 ? -25.557 -8.170 20.055 1.00 89.00 208 TRP A CA 1
ATOM 1604 C C . TRP A 1 208 ? -24.442 -7.509 20.879 1.00 89.00 208 TRP A C 1
ATOM 1606 O O . TRP A 1 208 ? -23.559 -6.842 20.328 1.00 89.00 208 TRP A O 1
ATOM 1616 N N . ARG A 1 209 ? -24.487 -7.695 22.202 1.00 89.94 209 ARG A N 1
ATOM 1617 C CA . ARG A 1 209 ? -23.496 -7.204 23.168 1.00 89.94 209 ARG A CA 1
ATOM 1618 C C . ARG A 1 209 ? -23.380 -8.195 24.325 1.00 89.94 209 ARG A C 1
ATOM 1620 O O . ARG A 1 209 ? -24.355 -8.839 24.707 1.00 89.94 209 ARG A O 1
ATOM 1627 N N . THR A 1 210 ? -22.195 -8.302 24.905 1.00 93.94 210 THR A N 1
ATOM 1628 C CA . THR A 1 210 ? -21.935 -9.069 26.124 1.00 93.94 210 THR A CA 1
ATOM 1629 C C . THR A 1 210 ? -20.754 -8.463 26.879 1.00 93.94 210 THR A C 1
ATOM 1631 O O . THR A 1 210 ? -20.075 -7.566 26.377 1.00 93.94 210 THR A O 1
ATOM 1634 N N . HIS A 1 211 ? -20.501 -8.939 28.091 1.00 95.12 211 HIS A N 1
ATOM 1635 C CA . HIS A 1 211 ? -19.357 -8.515 28.883 1.00 95.12 211 HIS A CA 1
ATOM 1636 C C . HIS A 1 211 ? -18.767 -9.686 29.665 1.00 95.12 211 HIS A C 1
ATOM 1638 O O . HIS A 1 211 ? -19.444 -10.680 29.928 1.00 95.12 211 HIS A O 1
ATOM 1644 N N . PHE A 1 212 ? -17.501 -9.560 30.043 1.00 96.12 212 PHE A N 1
ATOM 1645 C CA . PHE A 1 212 ? -16.820 -10.509 30.916 1.00 96.12 212 PHE A CA 1
ATOM 1646 C C . PHE A 1 212 ? -15.755 -9.806 31.762 1.00 96.12 212 PHE A C 1
ATOM 1648 O O . PHE A 1 212 ? -15.288 -8.716 31.426 1.00 96.12 212 PHE A O 1
ATOM 1655 N N . THR A 1 213 ? -15.354 -10.444 32.859 1.00 96.50 213 THR A N 1
ATOM 1656 C CA . THR A 1 213 ? -14.204 -10.020 33.668 1.00 96.50 213 THR A CA 1
ATOM 1657 C C . THR A 1 213 ? -12.958 -10.758 33.172 1.00 96.50 213 THR A C 1
ATOM 1659 O O . THR A 1 213 ? -13.004 -11.987 33.079 1.00 96.50 213 THR A O 1
ATOM 1662 N N . PRO A 1 214 ? -11.865 -10.056 32.824 1.00 96.44 214 PRO A N 1
ATOM 1663 C CA . PRO A 1 214 ? -10.656 -10.701 32.320 1.00 96.44 214 PRO A CA 1
ATOM 1664 C C . PRO A 1 214 ? -9.940 -11.493 33.425 1.00 96.44 214 PRO A C 1
ATOM 1666 O O . PRO A 1 214 ? -9.950 -11.091 34.588 1.00 96.44 214 PRO A O 1
ATOM 1669 N N . ASP A 1 215 ? -9.277 -12.594 33.063 1.00 95.75 215 ASP A N 1
ATOM 1670 C CA . ASP A 1 215 ? -8.399 -13.331 33.981 1.00 95.75 215 ASP A CA 1
ATOM 1671 C C . ASP A 1 215 ? -7.094 -12.540 34.213 1.00 95.75 215 ASP A C 1
ATOM 1673 O O . ASP A 1 215 ? -6.325 -12.368 33.260 1.00 95.75 215 ASP A O 1
ATOM 1677 N N . PRO A 1 216 ? -6.806 -12.066 35.442 1.00 93.50 216 PRO A N 1
ATOM 1678 C CA . PRO A 1 216 ? -5.636 -11.237 35.719 1.00 93.50 216 PRO A CA 1
ATOM 1679 C C . PRO A 1 216 ? -4.293 -11.950 35.508 1.00 93.50 216 PRO A C 1
ATOM 1681 O O . PRO A 1 216 ? -3.272 -11.278 35.353 1.00 93.50 216 PRO A O 1
ATOM 1684 N N . GLU A 1 217 ? -4.277 -13.285 35.490 1.00 92.69 217 GLU A N 1
ATOM 1685 C CA . GLU A 1 217 ? -3.054 -14.082 35.341 1.00 92.69 217 GLU A CA 1
ATOM 1686 C C . GLU A 1 217 ? -2.805 -14.521 33.889 1.00 92.69 217 GLU A C 1
ATOM 1688 O O . GLU A 1 217 ? -1.692 -14.924 33.534 1.00 92.69 217 GLU A O 1
ATOM 1693 N N . ALA A 1 218 ? -3.812 -14.425 33.018 1.00 93.12 218 ALA A N 1
ATOM 1694 C CA . ALA A 1 218 ? -3.682 -14.825 31.625 1.00 93.12 218 ALA A CA 1
ATOM 1695 C C . ALA A 1 218 ? -2.947 -13.761 30.796 1.00 93.12 218 ALA A C 1
ATOM 1697 O O . ALA A 1 218 ? -3.193 -12.562 30.890 1.00 93.12 218 ALA A O 1
ATOM 1698 N N . SER A 1 219 ? -2.063 -14.184 29.891 1.00 90.06 219 SER A N 1
ATOM 1699 C CA . SER A 1 219 ? -1.410 -13.257 28.952 1.00 90.06 219 SER A CA 1
ATOM 1700 C C . SER A 1 219 ? -2.348 -12.761 27.844 1.00 90.06 219 SER A C 1
ATOM 1702 O O . SER A 1 219 ? -2.054 -11.769 27.180 1.00 90.06 219 SER A O 1
ATOM 1704 N N . SER A 1 220 ? -3.463 -13.459 27.619 1.00 95.75 220 SER A N 1
ATOM 1705 C CA . SER A 1 220 ? -4.441 -13.159 26.578 1.00 95.75 220 SER A CA 1
ATOM 1706 C C . SER A 1 220 ? -5.824 -13.647 26.992 1.00 95.75 220 SER A C 1
ATOM 1708 O O . SER A 1 220 ? -5.938 -14.712 27.591 1.00 95.75 220 SER A O 1
ATOM 1710 N N . GLN A 1 221 ? -6.857 -12.901 26.614 1.00 97.25 221 GLN A N 1
ATOM 1711 C CA . GLN A 1 221 ? -8.255 -13.245 26.851 1.00 97.25 221 GLN A CA 1
ATOM 1712 C C . GLN A 1 221 ? -8.902 -13.675 25.527 1.00 97.25 221 GLN A C 1
ATOM 1714 O O . GLN A 1 221 ? -8.734 -12.969 24.523 1.00 97.25 221 GLN A O 1
ATOM 1719 N N . PRO A 1 222 ? -9.620 -14.809 25.480 1.00 97.00 222 PRO A N 1
ATOM 1720 C CA . PRO A 1 222 ? -10.447 -15.137 24.327 1.00 97.00 222 PRO A CA 1
ATOM 1721 C C . PRO A 1 222 ? -11.624 -14.159 24.240 1.00 97.00 222 PRO A C 1
ATOM 1723 O O . PRO A 1 222 ? -12.158 -13.725 25.263 1.00 97.00 222 PRO A O 1
ATOM 1726 N N . LEU A 1 223 ? -12.042 -13.817 23.022 1.00 97.19 223 LEU A N 1
ATOM 1727 C CA . LEU A 1 223 ? -13.313 -13.123 22.832 1.00 97.19 223 LEU A CA 1
ATOM 1728 C C . LEU A 1 223 ? -14.489 -14.114 22.950 1.00 97.19 223 LEU A C 1
ATOM 1730 O O . LEU A 1 223 ? -14.300 -15.313 22.736 1.00 97.19 223 LEU A O 1
ATOM 1734 N N . PRO A 1 224 ? -15.702 -13.642 23.294 1.00 96.75 224 PRO A N 1
ATOM 1735 C CA . PRO A 1 224 ? -16.871 -14.506 23.442 1.00 96.75 224 PRO A CA 1
ATOM 1736 C C . PRO A 1 224 ? -17.188 -15.289 22.159 1.00 96.75 224 PRO A C 1
ATOM 1738 O O . PRO A 1 224 ? -17.292 -14.708 21.077 1.00 96.75 224 PRO A O 1
ATOM 1741 N N . GLN A 1 225 ? -17.393 -16.604 22.285 1.00 95.69 225 GLN A N 1
ATOM 1742 C CA . GLN A 1 225 ? -17.639 -17.506 21.150 1.00 95.69 225 GLN A CA 1
ATOM 1743 C C . GLN A 1 225 ? -18.923 -17.163 20.375 1.00 95.69 225 GLN A C 1
ATOM 1745 O O . GLN A 1 225 ? -19.045 -17.489 19.201 1.00 95.69 225 GLN A O 1
ATOM 1750 N N . GLN A 1 226 ? -19.859 -16.435 20.982 1.00 95.12 226 GLN A N 1
ATOM 1751 C CA . GLN A 1 226 ? -21.068 -15.957 20.312 1.00 95.12 226 GLN A CA 1
ATOM 1752 C C . GLN A 1 226 ? -20.757 -15.093 19.075 1.00 95.12 226 GLN A C 1
ATOM 1754 O O . GLN A 1 226 ? -21.571 -15.034 18.160 1.00 95.12 226 GLN A O 1
ATOM 1759 N N . ILE A 1 227 ? -19.576 -14.466 18.991 1.00 94.56 227 ILE A N 1
ATOM 1760 C CA . ILE A 1 227 ? -19.146 -13.752 17.776 1.00 94.56 227 ILE A CA 1
ATOM 1761 C C . ILE A 1 227 ? -18.998 -14.721 16.591 1.00 94.56 227 ILE A C 1
ATOM 1763 O O . ILE A 1 227 ? -19.398 -14.388 15.477 1.00 94.56 227 ILE A O 1
ATOM 1767 N N . ASP A 1 228 ? -18.492 -15.937 16.823 1.00 92.75 228 ASP A N 1
ATOM 1768 C CA . ASP A 1 228 ? -18.424 -16.978 15.790 1.00 92.75 228 ASP A CA 1
ATOM 1769 C C . ASP A 1 228 ? -19.811 -17.437 15.345 1.00 92.75 228 ASP A C 1
ATOM 1771 O O . ASP A 1 228 ? -20.016 -17.741 14.169 1.00 92.75 228 ASP A O 1
ATOM 1775 N N . GLU A 1 229 ? -20.779 -17.477 16.260 1.00 92.81 229 GLU A N 1
ATOM 1776 C CA . GLU A 1 229 ? -22.164 -17.853 15.955 1.00 92.81 229 GLU A CA 1
ATOM 1777 C C . GLU A 1 229 ? -22.841 -16.815 15.048 1.00 92.81 229 GLU A C 1
ATOM 1779 O O . GLU A 1 229 ? -23.634 -17.185 14.179 1.00 92.81 229 GLU A O 1
ATOM 1784 N N . LEU A 1 230 ? -22.469 -15.536 15.189 1.00 92.50 230 LEU A N 1
ATOM 1785 C CA . LEU A 1 230 ? -22.896 -14.456 14.294 1.00 92.50 230 LEU A CA 1
ATOM 1786 C C . LEU A 1 230 ? -22.271 -14.569 12.892 1.00 92.50 230 LEU A C 1
ATOM 1788 O O . LEU A 1 230 ? -22.826 -14.032 11.941 1.00 92.50 230 LEU A O 1
ATOM 1792 N N . GLY A 1 231 ? -21.152 -15.281 12.731 1.00 93.19 231 GLY A N 1
ATOM 1793 C CA . GLY A 1 231 ? -20.538 -15.614 11.439 1.00 93.19 231 GLY A CA 1
ATOM 1794 C C . GLY A 1 231 ? -19.705 -14.492 10.811 1.00 93.19 231 GLY A C 1
ATOM 1795 O O . GLY A 1 231 ? -18.520 -14.690 10.531 1.00 93.19 231 GLY A O 1
ATOM 1796 N N . SER A 1 232 ? -20.296 -13.320 10.578 1.00 94.31 232 SER A N 1
ATOM 1797 C CA . SER A 1 232 ? -19.578 -12.129 10.107 1.00 94.31 232 SER A CA 1
ATOM 1798 C C . SER A 1 232 ? -20.155 -10.839 10.675 1.00 94.31 232 SER A C 1
ATOM 1800 O O . SER A 1 232 ? -21.341 -10.758 10.997 1.00 94.31 232 SER A O 1
ATOM 1802 N N . GLY A 1 233 ? -19.324 -9.805 10.785 1.00 93.25 233 GLY A N 1
ATOM 1803 C CA . GLY A 1 233 ? -19.785 -8.488 11.206 1.00 93.25 233 GLY A CA 1
ATOM 1804 C C . GLY A 1 233 ? -18.671 -7.538 11.616 1.00 93.25 233 GLY A C 1
ATOM 1805 O O . GLY A 1 233 ? -17.480 -7.813 11.448 1.00 93.25 233 GLY A O 1
ATOM 1806 N N . TRP A 1 234 ? -19.092 -6.380 12.117 1.00 91.62 234 TRP A N 1
ATOM 1807 C CA . TRP A 1 234 ? -18.214 -5.358 12.671 1.00 91.62 234 TRP A CA 1
ATOM 1808 C C . TRP A 1 234 ? -18.415 -5.375 14.172 1.00 91.62 234 TRP A C 1
ATOM 1810 O O . TRP A 1 234 ? -19.547 -5.426 14.650 1.00 91.62 234 TRP A O 1
ATOM 1820 N N . PHE A 1 235 ? -17.328 -5.333 14.914 1.00 93.19 235 PHE A N 1
ATOM 1821 C CA . PHE A 1 235 ? -17.335 -5.553 16.343 1.00 93.19 235 PHE A CA 1
ATOM 1822 C C . PHE A 1 235 ? -16.463 -4.518 17.038 1.00 93.19 235 PHE A C 1
ATOM 1824 O O . PHE A 1 235 ? -15.556 -3.926 16.449 1.00 93.19 235 PHE A O 1
ATOM 1831 N N . PHE A 1 236 ? -16.734 -4.309 18.317 1.00 92.12 236 PHE A N 1
ATOM 1832 C CA . PHE A 1 236 ? -15.899 -3.515 19.197 1.00 92.12 236 PHE A CA 1
ATOM 1833 C C . PHE A 1 236 ? -15.511 -4.323 20.431 1.00 92.12 236 PHE A C 1
ATOM 1835 O O . PHE A 1 236 ? -16.249 -5.205 20.869 1.00 92.12 236 PHE A O 1
ATOM 1842 N N . VAL A 1 237 ? -14.374 -3.964 21.020 1.00 93.81 237 VAL A N 1
ATOM 1843 C CA . VAL A 1 237 ? -13.944 -4.409 22.346 1.00 93.81 237 VAL A CA 1
ATOM 1844 C C . VAL A 1 237 ? -13.592 -3.182 23.162 1.00 93.81 237 VAL A C 1
ATOM 1846 O O . VAL A 1 237 ? -12.791 -2.356 22.726 1.00 93.81 237 VAL A O 1
ATOM 1849 N N . ARG A 1 238 ? -14.190 -3.055 24.341 1.00 92.50 238 ARG A N 1
ATOM 1850 C CA . ARG A 1 238 ? -13.993 -1.925 25.247 1.00 92.50 238 ARG A CA 1
ATOM 1851 C C . ARG A 1 238 ? -13.592 -2.432 26.608 1.00 92.50 238 ARG A C 1
ATOM 1853 O O . ARG A 1 238 ? -14.207 -3.350 27.136 1.00 92.50 238 ARG A O 1
ATOM 1860 N N . LEU A 1 239 ? -12.540 -1.846 27.147 1.00 93.31 239 LEU A N 1
ATOM 1861 C CA . LEU A 1 239 ? -11.964 -2.222 28.421 1.00 93.31 239 LEU A CA 1
ATOM 1862 C C . LEU A 1 239 ? -12.260 -1.099 29.402 1.00 93.31 239 LEU A C 1
ATOM 1864 O O . LEU A 1 239 ? -11.901 0.048 29.141 1.00 93.31 239 LEU A O 1
ATOM 1868 N N . TYR A 1 240 ? -12.896 -1.440 30.511 1.00 92.50 240 TYR A N 1
ATOM 1869 C CA . TYR A 1 240 ? -13.220 -0.538 31.604 1.00 92.50 240 TYR A CA 1
ATOM 1870 C C . TYR A 1 240 ? -12.364 -0.887 32.812 1.00 92.50 240 TYR A C 1
ATOM 1872 O O . TYR A 1 240 ? -12.129 -2.066 33.101 1.00 92.50 240 TYR A O 1
ATOM 1880 N N . ASP A 1 241 ? -11.875 0.133 33.508 1.00 91.00 241 ASP A N 1
ATOM 1881 C CA . ASP A 1 241 ? -11.134 -0.071 34.745 1.00 91.00 241 ASP A CA 1
ATOM 1882 C C . ASP A 1 241 ? -12.061 -0.510 35.899 1.00 91.00 241 ASP A C 1
ATOM 1884 O O . ASP A 1 241 ? -13.267 -0.697 35.740 1.00 91.00 241 ASP A O 1
ATOM 1888 N N . SER A 1 242 ? -11.492 -0.727 37.084 1.00 89.38 242 SER A N 1
ATOM 1889 C CA . SER A 1 242 ? -12.262 -1.109 38.282 1.00 89.38 242 SER A CA 1
ATOM 1890 C C . SER A 1 242 ? -13.225 -0.029 38.806 1.00 89.38 242 SER A C 1
ATOM 1892 O O . SER A 1 242 ? -14.048 -0.331 39.668 1.00 89.38 242 SER A O 1
ATOM 1894 N N . ASN A 1 243 ? -13.142 1.202 38.294 1.00 88.50 243 ASN A N 1
ATOM 1895 C CA . ASN A 1 243 ? -14.058 2.303 38.596 1.00 88.50 243 ASN A CA 1
ATOM 1896 C C . ASN A 1 243 ? -15.104 2.514 37.488 1.00 88.50 243 ASN A C 1
ATOM 1898 O O . ASN A 1 243 ? -15.807 3.520 37.524 1.00 88.50 243 ASN A O 1
ATOM 1902 N N . ASP A 1 244 ? -15.200 1.589 36.527 1.00 85.62 244 ASP A N 1
ATOM 1903 C CA . ASP A 1 244 ? -16.083 1.678 35.357 1.00 85.62 244 ASP A CA 1
ATOM 1904 C C . ASP A 1 244 ? -15.741 2.844 34.408 1.00 85.62 244 ASP A C 1
ATOM 1906 O O . ASP A 1 244 ? -16.560 3.292 33.604 1.00 85.62 244 ASP A O 1
ATOM 1910 N N . ASP A 1 245 ? -14.497 3.332 34.450 1.00 85.56 245 ASP A N 1
ATOM 1911 C CA . ASP A 1 245 ? -14.012 4.313 33.486 1.00 85.56 245 ASP A CA 1
ATOM 1912 C C . ASP A 1 245 ? -13.459 3.607 32.238 1.00 85.56 245 ASP A C 1
ATOM 1914 O O . ASP A 1 245 ? -12.657 2.673 32.334 1.00 85.56 245 ASP A O 1
ATOM 1918 N N . LEU A 1 246 ? -13.826 4.089 31.042 1.00 88.38 246 LEU A N 1
ATOM 1919 C CA . LEU A 1 246 ? -13.308 3.541 29.786 1.00 88.38 246 LEU A CA 1
ATOM 1920 C C . LEU A 1 246 ? -11.786 3.741 29.704 1.00 88.38 246 LEU A C 1
ATOM 1922 O O . LEU A 1 246 ? -11.266 4.863 29.648 1.00 88.38 246 LEU A O 1
ATOM 1926 N N . PHE A 1 247 ? -11.075 2.622 29.662 1.00 88.19 247 PHE A N 1
ATOM 1927 C CA . PHE A 1 247 ? -9.627 2.558 29.574 1.00 88.19 247 PHE A CA 1
ATOM 1928 C C . PHE A 1 247 ? -9.167 2.512 28.115 1.00 88.19 247 PHE A C 1
ATOM 1930 O O . PHE A 1 247 ? -8.310 3.296 27.709 1.00 88.19 247 PHE A O 1
ATOM 1937 N N . GLU A 1 248 ? -9.750 1.611 27.320 1.00 87.50 248 GLU A N 1
ATOM 1938 C CA . GLU A 1 248 ? -9.322 1.335 25.948 1.00 87.50 248 GLU A CA 1
ATOM 1939 C C . GLU A 1 248 ? -10.497 0.870 25.073 1.00 87.50 248 GLU A C 1
ATOM 1941 O O . GLU A 1 248 ? -11.428 0.228 25.558 1.00 87.50 248 GLU A O 1
ATOM 1946 N N . SER A 1 249 ? -10.467 1.199 23.778 1.00 87.56 249 SER A N 1
ATOM 1947 C CA . SER A 1 249 ? -11.511 0.834 22.816 1.00 87.56 249 SER A CA 1
ATOM 1948 C C . SER A 1 249 ? -10.903 0.444 21.473 1.00 87.56 249 SER A C 1
ATOM 1950 O O . SER A 1 249 ? -10.230 1.245 20.825 1.00 87.56 249 SER A O 1
ATOM 1952 N N . HIS A 1 250 ? -11.225 -0.761 21.016 1.00 87.81 250 HIS A N 1
ATOM 1953 C CA . HIS A 1 250 ? -10.853 -1.296 19.712 1.00 87.81 250 HIS A CA 1
ATOM 1954 C C . HIS A 1 250 ? -12.099 -1.562 18.872 1.00 87.81 250 HIS A C 1
ATOM 1956 O O . HIS A 1 250 ? -13.129 -1.979 19.397 1.00 87.81 250 HIS A O 1
ATOM 1962 N N . GLN A 1 251 ? -11.988 -1.354 17.566 1.00 89.06 251 GLN A N 1
ATOM 1963 C CA . GLN A 1 251 ? -12.958 -1.809 16.573 1.00 89.06 251 GLN A CA 1
ATOM 1964 C C . GLN A 1 251 ? -12.264 -2.799 15.647 1.00 89.06 251 GLN A C 1
ATOM 1966 O O . GLN A 1 251 ? -11.066 -2.667 15.400 1.00 89.06 251 GLN A O 1
ATOM 1971 N N . PHE A 1 252 ? -12.997 -3.792 15.165 1.00 93.00 252 PHE A N 1
ATOM 1972 C CA . PHE A 1 252 ? -12.493 -4.779 14.222 1.00 93.00 252 PHE A CA 1
ATOM 1973 C C . PHE A 1 252 ? -13.631 -5.353 13.385 1.00 93.00 252 PHE A C 1
ATOM 1975 O O . PHE A 1 252 ? -14.807 -5.259 13.735 1.00 93.00 252 PHE A O 1
ATOM 1982 N N . ARG A 1 253 ? -13.275 -5.983 12.277 1.00 94.50 253 ARG A N 1
ATOM 1983 C CA . ARG A 1 253 ? -14.180 -6.761 11.437 1.00 94.50 253 ARG A CA 1
ATOM 1984 C C . ARG A 1 253 ? -13.802 -8.223 11.542 1.00 94.50 253 ARG A C 1
ATOM 1986 O O . ARG A 1 253 ? -12.627 -8.545 11.700 1.00 94.50 253 ARG A O 1
ATOM 1993 N N . TYR A 1 254 ? -14.789 -9.098 11.449 1.00 95.50 254 TYR A N 1
ATOM 1994 C CA . TYR A 1 254 ? -14.555 -10.530 11.511 1.00 95.50 254 TYR A CA 1
ATOM 1995 C C . TYR A 1 254 ? -15.405 -11.276 10.490 1.00 95.50 254 TYR A C 1
ATOM 1997 O O . TYR A 1 254 ? -16.585 -10.964 10.317 1.00 95.50 254 TYR A O 1
ATOM 2005 N N . VAL A 1 255 ? -14.792 -12.255 9.821 1.00 95.88 255 VAL A N 1
ATOM 2006 C CA . VAL A 1 255 ? -15.455 -13.177 8.894 1.00 95.88 255 VAL A CA 1
ATOM 2007 C C . VAL A 1 255 ? -14.947 -14.596 9.158 1.00 95.88 255 VAL A C 1
ATOM 2009 O O . VAL A 1 255 ? -13.854 -14.960 8.726 1.00 95.88 255 VAL A O 1
ATOM 2012 N N . ARG A 1 256 ? -15.760 -15.411 9.835 1.00 95.38 256 ARG A N 1
ATOM 2013 C CA . ARG A 1 256 ? -15.408 -16.778 10.263 1.00 95.38 256 ARG A CA 1
ATOM 2014 C C . ARG A 1 256 ? -14.985 -17.693 9.110 1.00 95.38 256 ARG A C 1
ATOM 2016 O O . ARG A 1 256 ? -13.971 -18.382 9.171 1.00 95.38 256 ARG A O 1
ATOM 2023 N N . ASP A 1 257 ? -15.770 -17.658 8.040 1.00 95.25 257 ASP A N 1
ATOM 2024 C CA . ASP A 1 257 ? -15.711 -18.612 6.928 1.00 95.25 257 ASP A CA 1
ATOM 2025 C C . ASP A 1 257 ? -14.739 -18.173 5.808 1.00 95.25 257 ASP A C 1
ATOM 2027 O O . ASP A 1 257 ? -14.577 -18.862 4.800 1.00 95.25 257 ASP A O 1
ATOM 2031 N N . LEU A 1 258 ? -14.059 -17.031 5.980 1.00 95.19 258 LEU A N 1
ATOM 2032 C CA . LEU A 1 258 ? -12.965 -16.594 5.112 1.00 95.19 258 LEU A CA 1
ATOM 2033 C C . LEU A 1 258 ? -11.653 -17.182 5.643 1.00 95.19 258 LEU A C 1
ATOM 2035 O O . LEU A 1 258 ? -11.222 -16.840 6.739 1.00 95.19 258 LEU A O 1
ATOM 2039 N N . LYS A 1 259 ? -11.000 -18.063 4.882 1.00 93.94 259 LYS A N 1
ATOM 2040 C CA . LYS A 1 259 ? -9.734 -18.692 5.305 1.00 93.94 259 LYS A CA 1
ATOM 2041 C C . LYS A 1 259 ? -8.488 -17.924 4.919 1.00 93.94 259 LYS A C 1
ATOM 2043 O O . LYS A 1 259 ? -7.457 -18.044 5.579 1.00 93.94 259 LYS A O 1
ATOM 2048 N N . GLY A 1 260 ? -8.595 -17.122 3.875 1.00 92.44 260 GLY A N 1
ATOM 2049 C CA . GLY A 1 260 ? -7.499 -16.315 3.388 1.00 92.44 260 GLY A CA 1
ATOM 2050 C C . GLY A 1 260 ? -7.832 -15.677 2.055 1.00 92.44 260 GLY A C 1
ATOM 2051 O O . GLY A 1 260 ? -8.843 -15.979 1.416 1.00 92.44 260 GLY A O 1
ATOM 2052 N N . VAL A 1 261 ? -6.942 -14.787 1.641 1.00 93.06 261 VAL A N 1
ATOM 2053 C CA . VAL A 1 261 ? -6.986 -14.126 0.343 1.00 93.06 261 VAL A CA 1
ATOM 2054 C C . VAL A 1 261 ? -5.654 -14.393 -0.335 1.00 93.06 261 VAL A C 1
ATOM 2056 O O . VAL A 1 261 ? -4.604 -14.050 0.206 1.00 93.06 261 VAL A O 1
ATOM 2059 N N . SER A 1 262 ? -5.687 -15.019 -1.507 1.00 93.75 262 SER A N 1
ATOM 2060 C CA . SER A 1 262 ? -4.484 -15.278 -2.300 1.00 93.75 262 SER A CA 1
ATOM 2061 C C . SER A 1 262 ? -4.567 -14.571 -3.641 1.00 93.75 262 SER A C 1
ATOM 2063 O O . SER A 1 262 ? -5.613 -14.595 -4.291 1.00 93.75 262 SER A O 1
ATOM 2065 N N . LEU A 1 263 ? -3.451 -13.979 -4.057 1.00 94.38 263 LEU A N 1
ATOM 2066 C CA . LEU A 1 263 ? -3.302 -13.316 -5.343 1.00 94.38 263 LEU A CA 1
ATOM 2067 C C . LEU A 1 263 ? -2.443 -14.185 -6.268 1.00 94.38 263 LEU A C 1
ATOM 2069 O O . LEU A 1 263 ? -1.469 -14.796 -5.826 1.00 94.38 263 LEU A O 1
ATOM 2073 N N . ASP A 1 264 ? -2.792 -14.216 -7.550 1.00 94.06 264 ASP A N 1
ATOM 2074 C CA . ASP A 1 264 ? -1.985 -14.797 -8.622 1.00 94.06 264 ASP A CA 1
ATOM 2075 C C . ASP A 1 264 ? -1.883 -13.803 -9.798 1.00 94.06 264 ASP A C 1
ATOM 2077 O O . ASP A 1 264 ? -2.905 -13.495 -10.418 1.00 94.06 264 ASP A O 1
ATOM 2081 N N . PRO A 1 265 ? -0.688 -13.267 -10.110 1.00 93.00 265 PRO A N 1
ATOM 2082 C CA . PRO A 1 265 ? 0.572 -13.497 -9.401 1.00 93.00 265 PRO A CA 1
ATOM 2083 C C . PRO A 1 265 ? 0.538 -12.963 -7.959 1.00 93.00 265 PRO A C 1
ATOM 2085 O O . PRO A 1 265 ? -0.146 -11.985 -7.667 1.00 93.00 265 PRO A O 1
ATOM 2088 N N . ALA A 1 266 ? 1.310 -13.598 -7.070 1.00 89.56 266 ALA A N 1
ATOM 2089 C CA . ALA A 1 266 ? 1.372 -13.239 -5.648 1.00 89.56 266 ALA A CA 1
ATOM 2090 C C . ALA A 1 266 ? 1.855 -11.800 -5.401 1.00 89.56 266 ALA A C 1
ATOM 2092 O O . ALA A 1 266 ? 1.426 -11.167 -4.440 1.00 89.56 266 ALA A O 1
ATOM 2093 N N . ASP A 1 267 ? 2.723 -11.287 -6.275 1.00 88.69 267 ASP A N 1
ATOM 2094 C CA . ASP A 1 267 ? 3.146 -9.889 -6.286 1.00 88.69 267 ASP A CA 1
ATOM 2095 C C . ASP A 1 267 ? 2.810 -9.260 -7.651 1.00 88.69 267 ASP A C 1
ATOM 2097 O O . ASP A 1 267 ? 3.531 -9.487 -8.630 1.00 88.69 267 ASP A O 1
ATOM 2101 N N . PRO A 1 268 ? 1.702 -8.503 -7.753 1.00 92.81 268 PRO A N 1
ATOM 2102 C CA . PRO A 1 268 ? 1.297 -7.851 -8.992 1.00 92.81 268 PRO A CA 1
ATOM 2103 C C . PRO A 1 268 ? 2.042 -6.537 -9.271 1.00 92.81 268 PRO A C 1
ATOM 2105 O O . PRO A 1 268 ? 1.761 -5.889 -10.279 1.00 92.81 268 PRO A O 1
ATOM 2108 N N . LEU A 1 269 ? 2.985 -6.125 -8.411 1.00 93.88 269 LEU A N 1
ATOM 2109 C CA . LEU A 1 269 ? 3.658 -4.831 -8.523 1.00 93.88 269 LEU A CA 1
ATOM 2110 C C . LEU A 1 269 ? 4.434 -4.677 -9.834 1.00 93.88 269 LEU A C 1
ATOM 2112 O O . LEU A 1 269 ? 4.481 -3.576 -10.394 1.00 93.88 269 LEU A O 1
ATOM 2116 N N . LEU A 1 270 ? 5.064 -5.758 -10.299 1.00 93.06 270 LEU A N 1
ATOM 2117 C CA . LEU A 1 270 ? 6.013 -5.749 -11.410 1.00 93.06 270 LEU A CA 1
ATOM 2118 C C . LEU A 1 270 ? 5.371 -6.277 -12.704 1.00 93.06 270 LEU A C 1
ATOM 2120 O O . LEU A 1 270 ? 4.903 -7.417 -12.725 1.00 93.06 270 LEU A O 1
ATOM 2124 N N . PRO A 1 271 ? 5.397 -5.506 -13.806 1.00 94.12 271 PRO A N 1
ATOM 2125 C CA . PRO A 1 271 ? 4.926 -5.991 -15.093 1.00 94.12 271 PRO A CA 1
ATOM 2126 C C . PRO A 1 271 ? 5.919 -6.981 -15.711 1.00 94.12 271 PRO A C 1
ATOM 2128 O O . PRO A 1 271 ? 7.126 -6.948 -15.454 1.00 94.12 271 PRO A O 1
ATOM 2131 N N . GLY A 1 272 ? 5.402 -7.849 -16.580 1.00 88.88 272 GLY A N 1
ATOM 2132 C CA . GLY A 1 272 ? 6.222 -8.652 -17.481 1.00 88.88 272 GLY A CA 1
ATOM 2133 C C . GLY A 1 272 ? 6.651 -7.868 -18.731 1.00 88.88 272 GLY A C 1
ATOM 2134 O O . GLY A 1 272 ? 6.310 -6.695 -18.883 1.00 88.88 272 GLY A O 1
ATOM 2135 N N . PRO A 1 273 ? 7.354 -8.517 -19.679 1.00 84.56 273 PRO A N 1
ATOM 2136 C CA . PRO A 1 273 ? 7.768 -7.891 -20.942 1.00 84.56 273 PRO A CA 1
ATOM 2137 C C . PRO A 1 273 ? 6.607 -7.305 -21.760 1.00 84.56 273 PRO A C 1
ATOM 2139 O O . PRO A 1 273 ? 6.775 -6.285 -22.423 1.00 84.56 273 PRO A O 1
ATOM 2142 N N . ASP A 1 274 ? 5.430 -7.928 -21.666 1.00 89.75 274 ASP A N 1
ATOM 2143 C CA . ASP A 1 274 ? 4.208 -7.538 -22.379 1.00 89.75 274 ASP A CA 1
ATOM 2144 C C . ASP A 1 274 ? 3.251 -6.682 -21.524 1.00 89.75 274 ASP A C 1
ATOM 2146 O O . ASP A 1 274 ? 2.087 -6.489 -21.891 1.00 89.75 274 ASP A O 1
ATOM 2150 N N . GLY A 1 275 ? 3.732 -6.164 -20.391 1.00 94.12 275 GLY A N 1
ATOM 2151 C CA . GLY A 1 275 ? 2.943 -5.415 -19.414 1.00 94.12 275 GLY A CA 1
ATOM 2152 C C . GLY A 1 275 ? 2.470 -6.262 -18.234 1.00 94.12 275 GLY A C 1
ATOM 2153 O O . GLY A 1 275 ? 2.923 -7.394 -18.012 1.00 94.12 275 GLY A O 1
ATOM 2154 N N . HIS A 1 276 ? 1.562 -5.697 -17.445 1.00 96.12 276 HIS A N 1
ATOM 2155 C CA . HIS A 1 276 ? 0.923 -6.386 -16.333 1.00 96.12 276 HIS A CA 1
ATOM 2156 C C . HIS A 1 276 ? 0.004 -7.486 -16.842 1.00 96.12 276 HIS A C 1
ATOM 2158 O O . HIS A 1 276 ? -0.725 -7.339 -17.824 1.00 96.12 276 HIS A O 1
ATOM 2164 N N . LYS A 1 277 ? 0.006 -8.608 -16.128 1.00 95.19 277 LYS A N 1
ATOM 2165 C CA . LYS A 1 277 ? -0.984 -9.663 -16.338 1.00 95.19 277 LYS A CA 1
ATOM 2166 C C . LYS A 1 277 ? -2.241 -9.357 -15.514 1.00 95.19 277 LYS A C 1
ATOM 2168 O O . LYS A 1 277 ? -2.151 -8.670 -14.491 1.00 95.19 277 LYS A O 1
ATOM 2173 N N . PRO A 1 278 ? -3.415 -9.869 -15.923 1.00 96.88 278 PRO A N 1
ATOM 2174 C CA . PRO A 1 278 ? -4.572 -9.900 -15.041 1.00 96.88 278 PRO A CA 1
ATOM 2175 C C . PRO A 1 278 ? -4.217 -10.578 -13.716 1.00 96.88 278 PRO A C 1
ATOM 2177 O O . PRO A 1 278 ? -3.478 -11.562 -13.703 1.00 96.88 278 PRO A O 1
ATOM 2180 N N . VAL A 1 279 ? -4.744 -10.044 -12.617 1.00 96.88 279 VAL A N 1
ATOM 2181 C CA . VAL A 1 279 ? -4.552 -10.605 -11.275 1.00 96.88 279 VAL A CA 1
ATOM 2182 C C . VAL A 1 279 ? -5.778 -11.428 -10.931 1.00 96.88 279 VAL A C 1
ATOM 2184 O O . VAL A 1 279 ? -6.896 -10.926 -11.018 1.00 96.88 279 VAL A O 1
ATOM 2187 N N . SER A 1 280 ? -5.580 -12.681 -10.545 1.00 96.75 280 SER A N 1
ATOM 2188 C CA . SER A 1 280 ? -6.635 -13.525 -9.994 1.00 96.75 280 SER A CA 1
ATOM 2189 C C . SER A 1 280 ? -6.584 -13.462 -8.476 1.00 96.75 280 SER A C 1
ATOM 2191 O O . SER A 1 280 ? -5.572 -13.793 -7.868 1.00 96.75 280 SER A O 1
ATOM 2193 N N . ILE A 1 281 ? -7.681 -13.044 -7.864 1.00 96.12 281 ILE A N 1
ATOM 2194 C CA . ILE A 1 281 ? -7.875 -13.028 -6.419 1.00 96.12 281 ILE A CA 1
ATOM 2195 C C . ILE A 1 281 ? -8.755 -14.220 -6.078 1.00 96.12 281 ILE A C 1
ATOM 2197 O O . ILE A 1 281 ? -9.876 -14.312 -6.571 1.00 96.12 281 ILE A O 1
ATOM 2201 N N . LEU A 1 282 ? -8.274 -15.121 -5.234 1.00 96.12 282 LEU A N 1
ATOM 2202 C CA . LEU A 1 282 ? -9.075 -16.205 -4.680 1.00 96.12 282 LEU A CA 1
ATOM 2203 C C . LEU A 1 282 ? -9.372 -15.898 -3.213 1.00 96.12 282 LEU A C 1
ATOM 2205 O O . LEU A 1 282 ? -8.458 -15.775 -2.396 1.00 96.12 282 LEU A O 1
ATOM 2209 N N . LEU A 1 283 ? -10.660 -15.789 -2.897 1.00 95.50 283 LEU A N 1
ATOM 2210 C CA . LEU A 1 283 ? -11.157 -15.701 -1.529 1.00 95.50 283 LEU A CA 1
ATOM 2211 C C . LEU A 1 283 ? -11.417 -17.126 -1.046 1.00 95.50 283 LEU A C 1
ATOM 2213 O O . LEU A 1 283 ? -12.424 -17.732 -1.411 1.00 95.50 283 LEU A O 1
ATOM 2217 N N . GLN A 1 284 ? -10.485 -17.678 -0.275 1.00 94.50 284 GLN A N 1
ATOM 2218 C CA . GLN A 1 284 ? -10.567 -19.062 0.179 1.00 94.50 284 GLN A CA 1
ATOM 2219 C C . GLN A 1 284 ? -11.733 -19.213 1.153 1.00 94.50 284 GLN A C 1
ATOM 2221 O O . GLN A 1 284 ? -11.782 -18.548 2.192 1.00 94.50 284 GLN A O 1
ATOM 2226 N N . ARG A 1 285 ? -12.674 -20.086 0.803 1.00 92.19 285 ARG A N 1
ATOM 2227 C CA . ARG A 1 285 ? -13.923 -20.298 1.526 1.00 92.19 285 ARG A CA 1
ATOM 2228 C C . ARG A 1 285 ? -13.874 -21.576 2.351 1.00 92.19 285 ARG A C 1
ATOM 2230 O O . ARG A 1 285 ? -13.533 -22.641 1.846 1.00 92.19 285 ARG A O 1
ATOM 2237 N N . GLU A 1 286 ? -14.363 -21.480 3.577 1.00 88.62 286 GLU A N 1
ATOM 2238 C CA . GLU A 1 286 ? -14.967 -22.595 4.307 1.00 88.62 286 GLU A CA 1
ATOM 2239 C C . GLU A 1 286 ? -16.475 -22.323 4.455 1.00 88.62 286 GLU A C 1
ATOM 2241 O O . GLU A 1 286 ? -16.890 -21.175 4.409 1.00 88.62 286 GLU A O 1
ATOM 2246 N N . GLY A 1 287 ? -17.321 -23.346 4.580 1.00 88.44 287 GLY A N 1
ATOM 2247 C CA . GLY A 1 287 ? -18.736 -23.134 4.918 1.00 88.44 287 GLY A CA 1
ATOM 2248 C C . GLY A 1 287 ? -19.534 -22.248 3.942 1.00 88.44 287 GLY A C 1
ATOM 2249 O O . GLY A 1 287 ? -19.491 -22.445 2.724 1.00 88.44 287 GLY A O 1
ATOM 2250 N N . ASP A 1 288 ? -20.307 -21.305 4.492 1.00 89.44 288 ASP A N 1
ATOM 2251 C CA . ASP A 1 288 ? -21.332 -20.509 3.789 1.00 89.44 288 ASP A CA 1
ATOM 2252 C C . ASP A 1 288 ? -20.891 -19.052 3.563 1.00 89.44 288 ASP A C 1
ATOM 2254 O O . ASP A 1 288 ? -21.592 -18.087 3.888 1.00 89.44 288 ASP A O 1
ATOM 2258 N N . LEU A 1 289 ? -19.682 -18.885 3.019 1.00 94.00 289 LEU A N 1
ATOM 2259 C CA . LEU A 1 289 ? -19.176 -17.582 2.593 1.00 94.00 289 LEU A CA 1
ATOM 2260 C C . LEU A 1 289 ? -19.871 -17.123 1.305 1.00 94.00 289 LEU A C 1
ATOM 2262 O O . LEU A 1 289 ? -19.806 -17.793 0.266 1.00 94.00 289 LEU A O 1
ATOM 2266 N N . ARG A 1 290 ? -20.467 -15.935 1.360 1.00 94.44 290 ARG A N 1
ATOM 2267 C CA . ARG A 1 290 ? -21.067 -15.224 0.230 1.00 94.44 290 ARG A CA 1
ATOM 2268 C C . ARG A 1 290 ? -20.298 -13.934 -0.018 1.00 94.44 290 ARG A C 1
ATOM 2270 O O . ARG A 1 290 ? -19.976 -13.208 0.918 1.00 94.44 290 ARG A O 1
ATOM 2277 N N . VAL A 1 291 ? -20.010 -13.657 -1.285 1.00 95.00 291 VAL A N 1
ATOM 2278 C CA . VAL A 1 291 ? -19.223 -12.495 -1.709 1.00 95.00 291 VAL A CA 1
ATOM 2279 C C . VAL A 1 291 ? -19.973 -11.743 -2.795 1.00 95.00 291 VAL A C 1
ATOM 2281 O O . VAL A 1 291 ? -20.534 -12.354 -3.707 1.00 95.00 291 VAL A O 1
ATOM 2284 N N . ARG A 1 292 ? -19.963 -10.415 -2.702 1.00 95.00 292 ARG A N 1
ATOM 2285 C CA . ARG A 1 292 ? -20.575 -9.498 -3.659 1.00 95.00 292 ARG A CA 1
ATOM 2286 C C . ARG A 1 292 ? -19.561 -8.434 -4.066 1.00 95.00 292 ARG A C 1
ATOM 2288 O O . ARG A 1 292 ? -18.847 -7.917 -3.215 1.00 95.00 292 ARG A O 1
ATOM 2295 N N . LEU A 1 293 ? -19.489 -8.125 -5.358 1.00 94.12 293 LEU A N 1
ATOM 2296 C CA . LEU A 1 293 ? -18.740 -6.961 -5.835 1.00 94.12 293 LEU A CA 1
ATOM 2297 C C . LEU A 1 293 ? -19.570 -5.700 -5.601 1.00 94.12 293 LEU A C 1
ATOM 2299 O O . LEU A 1 293 ? -20.780 -5.716 -5.833 1.00 94.12 293 LEU A O 1
ATOM 2303 N N . GLU A 1 294 ? -18.914 -4.638 -5.147 1.00 91.00 294 GLU A N 1
ATOM 2304 C CA . GLU A 1 294 ? -19.532 -3.319 -5.008 1.00 91.00 294 GLU A CA 1
ATOM 2305 C C . GLU A 1 294 ? -19.624 -2.593 -6.364 1.00 91.00 294 GLU A C 1
ATOM 2307 O O . GLU A 1 294 ? -19.079 -3.047 -7.378 1.00 91.00 294 GLU A O 1
ATOM 2312 N N . ASP A 1 295 ? -20.334 -1.462 -6.391 1.00 79.88 295 ASP A N 1
ATOM 2313 C CA . ASP A 1 295 ? -20.494 -0.634 -7.591 1.00 79.88 295 ASP A CA 1
ATOM 2314 C C . ASP A 1 295 ? -19.136 -0.226 -8.202 1.00 79.88 295 ASP A C 1
ATOM 2316 O O . ASP A 1 295 ? -18.157 0.026 -7.498 1.00 79.88 295 ASP A O 1
ATOM 2320 N N . GLY A 1 296 ? -19.075 -0.145 -9.538 1.00 76.12 296 GLY A N 1
ATOM 2321 C CA . GLY A 1 296 ? -17.837 0.140 -10.284 1.00 76.12 296 GLY A CA 1
ATOM 2322 C C . GLY A 1 296 ? -17.036 -1.102 -10.699 1.00 76.12 296 GLY A C 1
ATOM 2323 O O . GLY A 1 296 ? -15.962 -0.981 -11.283 1.00 76.12 296 GLY A O 1
ATOM 2324 N N . ALA A 1 297 ? -17.566 -2.303 -10.461 1.00 82.25 297 ALA A N 1
ATOM 2325 C CA . ALA A 1 297 ? -16.940 -3.576 -10.815 1.00 82.25 297 ALA A CA 1
ATOM 2326 C C . ALA A 1 297 ? -17.177 -4.043 -12.270 1.00 82.25 297 ALA A C 1
ATOM 2328 O O . ALA A 1 297 ? -17.032 -5.227 -12.563 1.00 82.25 297 ALA A O 1
ATOM 2329 N N . GLU A 1 298 ? -17.527 -3.146 -13.198 1.00 87.75 298 GLU A N 1
ATOM 2330 C CA . GLU A 1 298 ? -17.908 -3.492 -14.585 1.00 87.75 298 GLU A CA 1
ATOM 2331 C C . GLU A 1 298 ? -16.819 -4.260 -15.355 1.00 87.75 298 GLU A C 1
ATOM 2333 O O . GLU A 1 298 ? -17.108 -5.029 -16.271 1.00 87.75 298 GLU A O 1
ATOM 2338 N N . HIS A 1 299 ? -15.557 -4.059 -14.973 1.00 90.44 299 HIS A N 1
ATOM 2339 C CA . HIS A 1 299 ? -14.389 -4.689 -15.590 1.00 90.44 299 HIS A CA 1
ATOM 2340 C C . HIS A 1 299 ? -13.909 -5.951 -14.861 1.00 90.44 299 HIS A C 1
ATOM 2342 O O . HIS A 1 299 ? -12.946 -6.580 -15.303 1.00 90.44 299 HIS A O 1
ATOM 2348 N N . LEU A 1 300 ? -14.536 -6.308 -13.740 1.00 94.25 300 LEU A N 1
ATOM 2349 C CA . LEU A 1 300 ? -14.153 -7.456 -12.928 1.00 94.25 300 LEU A CA 1
ATOM 2350 C C . LEU A 1 300 ? -14.975 -8.679 -13.332 1.00 94.25 300 LEU A C 1
ATOM 2352 O O . LEU A 1 300 ? -16.186 -8.602 -13.526 1.00 94.25 300 LEU A O 1
ATOM 2356 N N . LEU A 1 301 ? -14.315 -9.830 -13.420 1.00 93.38 301 LEU A N 1
ATOM 2357 C CA . LEU A 1 301 ? -14.983 -11.109 -13.651 1.00 93.38 301 LEU A CA 1
ATOM 2358 C C . LEU A 1 301 ? -14.949 -11.914 -12.359 1.00 93.38 301 LEU A C 1
ATOM 2360 O O . LEU A 1 301 ? -13.867 -12.179 -11.843 1.00 93.38 301 LEU A O 1
ATOM 2364 N N . MET A 1 302 ? -16.118 -12.290 -11.837 1.00 95.81 302 MET A N 1
ATOM 2365 C CA . MET A 1 302 ? -16.220 -13.191 -10.691 1.00 95.81 302 MET A CA 1
ATOM 2366 C C . MET A 1 302 ? -16.729 -14.555 -11.137 1.00 95.81 302 MET A C 1
ATOM 2368 O O . MET A 1 302 ? -17.817 -14.678 -11.698 1.00 95.81 302 MET A O 1
ATOM 2372 N N . GLU A 1 303 ? -15.960 -15.584 -10.814 1.00 95.00 303 GLU A N 1
ATOM 2373 C CA . GLU A 1 303 ? -16.300 -16.979 -11.042 1.00 95.00 303 GLU A CA 1
ATOM 2374 C C . GLU A 1 303 ? -16.387 -17.706 -9.700 1.00 95.00 303 GLU A C 1
ATOM 2376 O O . GLU A 1 303 ? -15.637 -17.428 -8.764 1.00 95.00 303 GLU A O 1
ATOM 2381 N N . SER A 1 304 ? -17.311 -18.655 -9.587 1.00 91.25 304 SER A N 1
ATOM 2382 C CA . SER A 1 304 ? -17.357 -19.551 -8.430 1.00 91.25 304 SER A CA 1
ATOM 2383 C C . SER A 1 304 ? -16.453 -20.755 -8.679 1.00 91.25 304 SER A C 1
ATOM 2385 O O . SER A 1 304 ? -16.518 -21.360 -9.747 1.00 91.25 304 SER A O 1
ATOM 2387 N N . SER A 1 305 ? -15.645 -21.124 -7.688 1.00 90.75 305 SER A N 1
ATOM 2388 C CA . SER A 1 305 ? -14.858 -22.360 -7.689 1.00 90.75 305 SER A CA 1
ATOM 2389 C C . SER A 1 305 ? -15.089 -23.151 -6.401 1.00 90.75 305 SER A C 1
ATOM 2391 O O . SER A 1 305 ? -15.668 -22.628 -5.444 1.00 90.75 305 SER A O 1
ATOM 2393 N N . ASP A 1 306 ? -14.624 -24.401 -6.364 1.00 89.38 306 ASP A N 1
ATOM 2394 C CA . ASP A 1 306 ? -14.743 -25.259 -5.178 1.00 89.38 306 ASP A CA 1
ATOM 2395 C C . ASP A 1 306 ? -14.014 -24.661 -3.961 1.00 89.38 306 ASP A C 1
ATOM 2397 O O . ASP A 1 306 ? -14.519 -24.732 -2.842 1.00 89.38 306 ASP A O 1
ATOM 2401 N N . GLU A 1 307 ? -12.876 -23.994 -4.188 1.00 92.19 307 GLU A N 1
ATOM 2402 C CA . GLU A 1 307 ? -12.069 -23.337 -3.149 1.00 92.19 307 GLU A CA 1
ATOM 2403 C C . GLU A 1 307 ? -12.656 -21.992 -2.684 1.00 92.19 307 GLU A C 1
ATOM 2405 O O . GLU A 1 307 ? -12.264 -21.480 -1.638 1.00 92.19 307 GLU A O 1
ATOM 2410 N N . GLY A 1 308 ? -13.593 -21.413 -3.441 1.00 94.31 308 GLY A N 1
ATOM 2411 C CA . GLY A 1 308 ? -14.199 -20.107 -3.169 1.00 94.31 308 GLY A CA 1
ATOM 2412 C C . GLY A 1 308 ? -14.341 -19.223 -4.416 1.00 94.31 308 GLY A C 1
ATOM 2413 O O . GLY A 1 308 ? -14.018 -19.650 -5.530 1.00 94.31 308 GLY A O 1
ATOM 2414 N N . PRO A 1 309 ? -14.876 -17.998 -4.276 1.00 95.25 309 PRO A N 1
ATOM 2415 C CA . PRO A 1 309 ? -15.008 -17.077 -5.397 1.00 95.25 309 PRO A CA 1
ATOM 2416 C C . PRO A 1 309 ? -13.639 -16.578 -5.871 1.00 95.25 309 PRO A C 1
ATOM 2418 O O . PRO A 1 309 ? -12.778 -16.186 -5.076 1.00 95.25 309 PRO A O 1
ATOM 2421 N N . ARG A 1 310 ? -13.460 -16.586 -7.193 1.00 96.75 310 ARG A N 1
ATOM 2422 C CA . ARG A 1 310 ? -12.283 -16.082 -7.893 1.00 96.75 310 ARG A CA 1
ATOM 24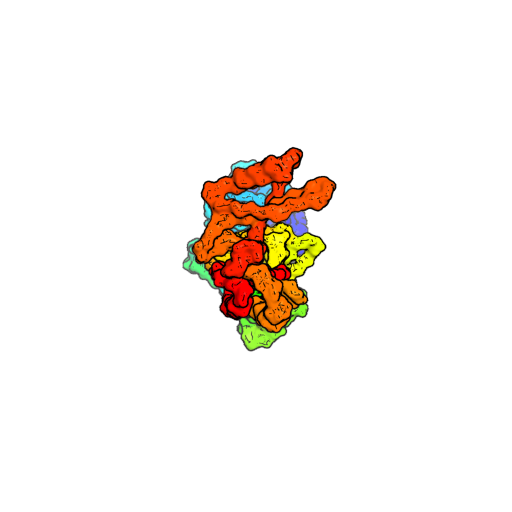23 C C . ARG A 1 310 ? -12.650 -14.813 -8.646 1.00 96.75 310 ARG A C 1
ATOM 2425 O O . ARG A 1 310 ? -13.577 -14.825 -9.447 1.00 96.75 310 ARG A O 1
ATOM 2432 N N . ILE A 1 311 ? -11.917 -13.735 -8.399 1.00 96.94 311 ILE A N 1
ATOM 2433 C CA . ILE A 1 311 ? -12.105 -12.437 -9.048 1.00 96.94 311 ILE A CA 1
ATOM 2434 C C . ILE A 1 311 ? -10.901 -12.175 -9.949 1.00 96.94 311 ILE A C 1
ATOM 2436 O O . ILE A 1 311 ? -9.769 -12.142 -9.473 1.00 96.94 311 ILE A O 1
ATOM 2440 N N . THR A 1 312 ? -11.125 -11.968 -11.242 1.00 97.25 312 THR A N 1
ATOM 2441 C CA . THR A 1 312 ? -10.078 -11.568 -12.186 1.00 97.25 312 THR A CA 1
ATOM 2442 C C . THR A 1 312 ? -10.106 -10.057 -12.387 1.00 97.25 312 THR A C 1
ATOM 2444 O O . THR A 1 312 ? -11.105 -9.494 -12.834 1.00 97.25 312 THR A O 1
ATOM 2447 N N . VAL A 1 313 ? -8.983 -9.408 -12.077 1.00 96.94 313 VAL A N 1
ATOM 2448 C CA . VAL A 1 313 ? -8.772 -7.962 -12.189 1.00 96.94 313 VAL A CA 1
ATOM 2449 C C . VAL A 1 313 ? -7.879 -7.673 -13.398 1.00 96.94 313 VAL A C 1
ATOM 2451 O O . VAL A 1 313 ? -6.685 -8.000 -13.357 1.00 96.94 313 VAL A O 1
ATOM 2454 N N . PRO A 1 314 ? -8.384 -7.039 -14.469 1.00 96.56 314 PRO A N 1
ATOM 2455 C CA . PRO A 1 314 ? -7.557 -6.686 -15.619 1.00 96.56 314 PRO A CA 1
ATOM 2456 C C . PRO A 1 314 ? -6.514 -5.609 -15.259 1.00 96.56 314 PRO A C 1
ATOM 2458 O O . PRO A 1 314 ? -6.682 -4.892 -14.265 1.00 96.56 314 PRO A O 1
ATOM 2461 N N . PRO A 1 315 ? -5.416 -5.497 -16.030 1.00 95.38 315 PRO A N 1
ATOM 2462 C CA . PRO A 1 315 ? -4.380 -4.484 -15.837 1.00 95.38 315 PRO A CA 1
ATOM 2463 C C . PRO A 1 315 ? -4.866 -3.113 -16.323 1.00 95.38 315 PRO A C 1
ATOM 2465 O O . PRO A 1 315 ? -4.509 -2.661 -17.404 1.00 95.38 315 PRO A O 1
ATOM 2468 N N . LEU A 1 316 ? -5.719 -2.466 -15.532 1.00 93.69 316 LEU A N 1
ATOM 2469 C CA . LEU A 1 316 ? -6.231 -1.120 -15.790 1.00 93.69 316 LEU A CA 1
ATOM 2470 C C . LEU A 1 316 ? -5.720 -0.152 -14.717 1.00 93.69 316 LEU A C 1
ATOM 2472 O O . LEU A 1 316 ? -5.606 -0.527 -13.547 1.00 93.69 316 LEU A O 1
ATOM 2476 N N . LEU A 1 317 ? -5.394 1.077 -15.118 1.00 91.44 317 LEU A N 1
ATOM 2477 C CA . LEU A 1 317 ? -4.779 2.098 -14.257 1.00 91.44 317 LEU A CA 1
ATOM 2478 C C . LEU A 1 317 ? -5.715 2.541 -13.122 1.00 91.44 317 LEU A C 1
ATOM 2480 O O . LEU A 1 317 ? -5.280 2.834 -12.007 1.00 91.44 317 LEU A O 1
ATOM 2484 N N . GLU A 1 318 ? -7.004 2.618 -13.428 1.00 90.56 318 GLU A N 1
ATOM 2485 C CA . GLU A 1 318 ? -8.088 3.006 -12.534 1.00 90.56 318 GLU A CA 1
ATOM 2486 C C . GLU A 1 318 ? -8.418 1.921 -11.500 1.00 90.56 318 GLU A C 1
ATOM 2488 O O . GLU A 1 318 ? -8.882 2.240 -10.407 1.00 90.56 318 GLU A O 1
ATOM 2493 N N . LEU A 1 319 ? -8.107 0.653 -11.794 1.00 91.25 319 LEU A N 1
ATOM 2494 C CA . LEU A 1 319 ? -8.338 -0.486 -10.902 1.00 91.25 319 LEU A CA 1
ATOM 2495 C C . LEU A 1 319 ? -7.158 -0.687 -9.947 1.00 91.25 319 LEU A C 1
ATOM 2497 O O . LEU A 1 319 ? -6.369 -1.628 -10.074 1.00 91.25 319 LEU A O 1
ATOM 2501 N N . LYS A 1 320 ? -7.047 0.227 -8.982 1.00 90.31 320 LYS A N 1
ATOM 2502 C CA . LYS A 1 320 ? -6.047 0.179 -7.901 1.00 90.31 320 LYS A CA 1
ATOM 2503 C C . LYS A 1 320 ? -6.490 -0.668 -6.717 1.00 90.31 320 LYS A C 1
ATOM 2505 O O . LYS A 1 320 ? -5.658 -1.114 -5.937 1.00 90.31 320 LYS A O 1
ATOM 2510 N N . GLU A 1 321 ? -7.792 -0.861 -6.579 1.00 91.81 321 GLU A N 1
ATOM 2511 C CA . GLU A 1 321 ? -8.442 -1.482 -5.435 1.00 91.81 321 GLU A CA 1
ATOM 2512 C C . GLU A 1 321 ? -9.649 -2.287 -5.918 1.00 91.81 321 GLU A C 1
ATOM 2514 O O . GLU A 1 321 ? -10.292 -1.931 -6.909 1.00 91.81 321 GLU A O 1
ATOM 2519 N N . VAL A 1 322 ? -9.949 -3.381 -5.222 1.00 93.38 322 VAL A N 1
ATOM 2520 C CA . VAL A 1 322 ? -11.173 -4.159 -5.418 1.00 93.38 322 VAL A CA 1
ATOM 2521 C C . VAL A 1 322 ? -12.019 -4.041 -4.165 1.00 93.38 322 VAL A C 1
ATOM 2523 O O . VAL A 1 322 ? -11.660 -4.577 -3.116 1.00 93.38 322 VAL A O 1
ATOM 2526 N N . HIS A 1 323 ? -13.154 -3.360 -4.298 1.00 93.69 323 HIS A N 1
ATOM 2527 C CA . HIS A 1 323 ? -14.151 -3.240 -3.244 1.00 93.69 323 HIS A CA 1
ATOM 2528 C C . HIS A 1 323 ? -15.160 -4.378 -3.355 1.00 93.69 323 HIS A C 1
ATOM 2530 O O . HIS A 1 323 ? -15.772 -4.604 -4.403 1.00 93.69 323 HIS A O 1
ATOM 2536 N N . LEU A 1 324 ? -15.322 -5.102 -2.259 1.00 94.44 324 LEU A N 1
ATOM 2537 C CA . LEU A 1 324 ? -16.243 -6.216 -2.166 1.00 94.44 324 LEU A CA 1
ATOM 2538 C C . LEU A 1 324 ? -16.876 -6.256 -0.783 1.00 94.44 324 LEU A C 1
ATOM 2540 O O . LEU A 1 324 ? -16.351 -5.705 0.182 1.00 94.44 324 LEU A O 1
ATOM 2544 N N . SER A 1 325 ? -17.991 -6.956 -0.701 1.00 93.81 325 SER A N 1
ATOM 2545 C CA . SER A 1 325 ? -18.693 -7.220 0.537 1.00 93.81 325 SER A CA 1
ATOM 2546 C C . SER A 1 325 ? -18.782 -8.712 0.789 1.00 93.81 325 SER A C 1
ATOM 2548 O O . SER A 1 325 ? -19.090 -9.499 -0.112 1.00 93.81 325 SER A O 1
ATOM 2550 N N . VAL A 1 326 ? -18.492 -9.099 2.026 1.00 94.50 326 VAL A N 1
ATOM 2551 C CA . VAL A 1 326 ? -18.437 -10.491 2.464 1.00 94.50 326 VAL A CA 1
ATOM 2552 C C . VAL A 1 326 ? -19.466 -10.730 3.556 1.00 94.50 326 VAL A C 1
ATOM 2554 O O . VAL A 1 326 ? -19.563 -9.966 4.514 1.00 94.50 326 VAL A O 1
ATOM 2557 N N . VAL A 1 327 ? -20.222 -11.815 3.424 1.00 94.88 327 VAL A N 1
ATOM 2558 C CA . VAL A 1 327 ? -21.208 -12.271 4.407 1.00 94.88 327 VAL A CA 1
ATOM 2559 C C . VAL A 1 327 ? -20.958 -13.746 4.696 1.00 94.88 327 VAL A C 1
ATOM 2561 O O . VAL A 1 327 ? -20.765 -14.536 3.775 1.00 94.88 327 VAL A O 1
ATOM 2564 N N . CYS A 1 328 ? -20.998 -14.130 5.967 1.00 93.06 328 CYS A N 1
ATOM 2565 C CA . CYS A 1 328 ? -20.926 -15.519 6.411 1.00 93.06 328 CYS A CA 1
ATOM 2566 C C . CYS A 1 328 ? -22.231 -15.897 7.122 1.00 93.06 328 CYS A C 1
ATOM 2568 O O . CYS A 1 328 ? -22.591 -15.282 8.129 1.00 93.06 328 CYS A O 1
ATOM 2570 N N . GLY A 1 329 ? -22.945 -16.906 6.611 1.00 88.62 329 GLY A N 1
ATOM 2571 C CA . GLY A 1 329 ? -24.202 -17.372 7.203 1.00 88.62 329 GLY A CA 1
ATOM 2572 C C . GLY A 1 329 ? -25.231 -16.245 7.371 1.00 88.62 329 GLY A C 1
ATOM 2573 O O . GLY A 1 329 ? -25.546 -15.542 6.409 1.00 88.62 329 GLY A O 1
ATOM 2574 N N . ASN A 1 330 ? -25.733 -16.063 8.598 1.00 85.81 330 ASN A N 1
ATOM 2575 C CA . ASN A 1 330 ? -26.679 -14.996 8.969 1.00 85.81 330 ASN A CA 1
ATOM 2576 C C . ASN A 1 330 ? -25.992 -13.714 9.473 1.00 85.81 330 ASN A C 1
ATOM 2578 O O . ASN A 1 330 ? -26.655 -12.849 10.046 1.00 85.81 330 ASN A O 1
ATOM 2582 N N . GLY A 1 331 ? -24.675 -13.619 9.303 1.00 88.75 331 GLY A N 1
ATOM 2583 C CA . GLY A 1 331 ? -23.894 -12.471 9.722 1.00 88.75 331 GLY A CA 1
ATOM 2584 C C . GLY A 1 331 ? -24.175 -11.215 8.918 1.00 88.75 331 GLY A C 1
ATOM 2585 O O . GLY A 1 331 ? -24.883 -11.206 7.908 1.00 88.75 331 GLY A O 1
ATOM 2586 N N . TRP A 1 332 ? -23.575 -10.132 9.386 1.00 90.31 332 TRP A N 1
ATOM 2587 C CA . TRP A 1 332 ? -23.646 -8.834 8.742 1.00 90.31 332 TRP A CA 1
ATOM 2588 C C . TRP A 1 332 ? -22.626 -8.720 7.619 1.00 90.31 332 TRP A C 1
ATOM 2590 O O . TRP A 1 332 ? -21.582 -9.378 7.626 1.00 90.31 332 TRP A O 1
ATOM 2600 N N . GLU A 1 333 ? -22.946 -7.856 6.662 1.00 92.12 333 GLU A N 1
ATOM 2601 C CA . GLU A 1 333 ? -22.083 -7.546 5.533 1.00 92.12 333 GLU A CA 1
ATOM 2602 C C . GLU A 1 333 ? -20.821 -6.807 5.991 1.00 92.12 333 GLU A C 1
ATOM 2604 O O . GLU A 1 333 ? -20.864 -5.783 6.680 1.00 92.12 333 GLU A O 1
ATOM 2609 N N . VAL A 1 334 ? -19.672 -7.366 5.623 1.00 92.44 334 VAL A N 1
ATOM 2610 C CA . VAL A 1 334 ? -18.352 -6.836 5.941 1.00 92.44 334 VAL A CA 1
ATOM 2611 C C . VAL A 1 334 ? -17.726 -6.304 4.654 1.00 92.44 334 VAL A C 1
ATOM 2613 O O . VAL A 1 334 ? -17.423 -7.107 3.770 1.00 92.44 334 VAL A O 1
ATOM 2616 N N . PRO A 1 335 ? -17.507 -4.982 4.527 1.00 92.19 335 PRO A N 1
ATOM 2617 C CA . PRO A 1 335 ? -16.798 -4.432 3.390 1.00 92.19 335 PRO A CA 1
ATOM 2618 C C . PRO A 1 335 ? -15.330 -4.830 3.499 1.00 92.19 335 PRO A C 1
ATOM 2620 O O . PRO A 1 335 ? -14.760 -4.830 4.593 1.00 92.19 335 PRO A O 1
ATOM 2623 N N . VAL A 1 336 ? -14.721 -5.135 2.365 1.00 92.81 336 VAL A N 1
ATOM 2624 C CA . VAL A 1 336 ? -13.313 -5.493 2.214 1.00 92.81 336 VAL A CA 1
ATOM 2625 C C . VAL A 1 336 ? -12.783 -4.734 1.003 1.00 92.81 336 VAL A C 1
ATOM 2627 O O . VAL A 1 336 ? -13.426 -4.709 -0.048 1.00 92.81 336 VAL A O 1
ATOM 2630 N N . CYS A 1 337 ? -11.621 -4.100 1.139 1.00 92.75 337 CYS A N 1
ATOM 2631 C CA . CYS A 1 337 ? -10.922 -3.472 0.028 1.00 92.75 337 CYS A CA 1
ATOM 2632 C C . CYS A 1 337 ? -9.556 -4.120 -0.171 1.00 92.75 337 CYS A C 1
ATOM 2634 O O . CYS A 1 337 ? -8.650 -3.981 0.651 1.00 92.75 337 CYS A O 1
ATOM 2636 N N . LEU A 1 338 ? -9.393 -4.812 -1.292 1.00 92.50 338 LEU A N 1
ATOM 2637 C CA . LEU A 1 338 ? -8.137 -5.465 -1.630 1.00 92.50 338 LEU A CA 1
ATOM 2638 C C . LEU A 1 338 ? -7.310 -4.550 -2.542 1.00 92.50 338 LEU A C 1
ATOM 2640 O O . LEU A 1 338 ? -7.708 -4.328 -3.689 1.00 92.50 338 LEU A O 1
ATOM 2644 N N . PRO A 1 339 ? -6.165 -4.021 -2.079 1.00 91.94 339 PRO A N 1
ATOM 2645 C CA . PRO A 1 339 ? -5.319 -3.180 -2.910 1.00 91.94 339 PRO A CA 1
ATOM 2646 C C . PRO A 1 339 ? -4.585 -4.011 -3.971 1.00 91.94 339 PRO A C 1
ATOM 2648 O O . PRO A 1 339 ? -3.906 -4.989 -3.666 1.00 91.94 339 PRO A O 1
ATOM 2651 N N . ILE A 1 340 ? -4.659 -3.578 -5.227 1.00 92.94 340 ILE A N 1
ATOM 2652 C CA . ILE A 1 340 ? -3.963 -4.169 -6.374 1.00 92.94 340 ILE A CA 1
ATOM 2653 C C . ILE A 1 340 ? -2.807 -3.253 -6.761 1.00 92.94 340 ILE A C 1
ATOM 2655 O O . ILE A 1 340 ? -2.945 -2.282 -7.504 1.00 92.94 340 ILE A O 1
ATOM 2659 N N . GLN A 1 341 ? -1.638 -3.561 -6.208 1.00 92.12 341 GLN A N 1
ATOM 2660 C CA . GLN A 1 341 ? -0.430 -2.775 -6.425 1.00 92.12 341 GLN A CA 1
ATOM 2661 C C . GLN A 1 341 ? 0.110 -3.046 -7.832 1.00 92.12 341 GLN A C 1
ATOM 2663 O O . GLN A 1 341 ? 0.460 -4.176 -8.146 1.00 92.12 341 GLN A O 1
ATOM 2668 N N . ARG A 1 342 ? 0.197 -2.014 -8.673 1.00 94.62 342 ARG A N 1
ATOM 2669 C CA . ARG A 1 342 ? 0.816 -2.071 -10.005 1.00 94.62 342 ARG A CA 1
ATOM 2670 C C . ARG A 1 342 ? 1.656 -0.828 -10.226 1.00 94.62 342 ARG A C 1
ATOM 2672 O O . ARG A 1 342 ? 1.219 0.277 -9.904 1.00 94.62 342 ARG A O 1
ATOM 2679 N N . LEU A 1 343 ? 2.847 -1.006 -10.783 1.00 94.38 343 LEU A N 1
ATOM 2680 C CA . LEU A 1 343 ? 3.681 0.107 -11.214 1.00 94.38 343 LEU A CA 1
ATOM 2681 C C . LEU A 1 343 ? 3.300 0.528 -12.638 1.00 94.38 343 LEU A C 1
ATOM 2683 O O . LEU A 1 343 ? 3.220 -0.316 -13.530 1.00 94.38 343 LEU A O 1
ATOM 2687 N N . TRP A 1 344 ? 3.111 1.832 -12.838 1.00 95.25 344 TRP A N 1
ATOM 2688 C CA . TRP A 1 344 ? 2.795 2.446 -14.131 1.00 95.25 344 TRP A CA 1
ATOM 2689 C C . TRP A 1 344 ? 3.770 3.579 -14.428 1.00 95.25 344 TRP A C 1
ATOM 2691 O O . TRP A 1 344 ? 4.273 4.230 -13.508 1.00 95.25 344 TRP A O 1
ATOM 2701 N N . TRP A 1 345 ? 4.025 3.851 -15.705 1.00 95.25 345 TRP A N 1
ATOM 2702 C CA . TRP A 1 345 ? 4.847 4.983 -16.114 1.00 95.25 345 TRP A CA 1
ATOM 2703 C C . TRP A 1 345 ? 4.333 5.674 -17.361 1.00 95.25 345 TRP A C 1
ATOM 2705 O O . TRP A 1 345 ? 3.527 5.141 -18.111 1.00 95.25 345 TRP A O 1
ATOM 2715 N N . ARG A 1 346 ? 4.813 6.891 -17.590 1.00 93.31 346 ARG A N 1
ATOM 2716 C CA . ARG A 1 346 ? 4.556 7.646 -18.817 1.00 93.31 346 ARG A CA 1
ATOM 2717 C C . ARG A 1 346 ? 5.743 8.524 -19.163 1.00 93.31 346 ARG A C 1
ATOM 2719 O O . ARG A 1 346 ? 6.535 8.883 -18.291 1.00 93.31 346 ARG A O 1
ATOM 2726 N N . LEU A 1 347 ? 5.843 8.894 -20.434 1.00 91.75 347 LEU A N 1
ATOM 2727 C CA . LEU A 1 347 ? 6.893 9.771 -20.938 1.00 91.75 347 LEU A CA 1
ATOM 2728 C C . LEU A 1 347 ? 6.381 11.208 -21.046 1.00 91.75 347 LEU A C 1
ATOM 2730 O O . LEU A 1 347 ? 5.597 11.519 -21.934 1.00 91.75 347 LEU A O 1
ATOM 2734 N N . GLU A 1 348 ? 6.834 12.091 -20.167 1.00 89.38 348 GLU A N 1
ATOM 2735 C CA . GLU A 1 348 ? 6.516 13.516 -20.206 1.00 89.38 348 GLU A CA 1
ATOM 2736 C C . GLU A 1 348 ? 7.387 14.223 -21.256 1.00 89.38 348 GLU A C 1
ATOM 2738 O O . GLU A 1 348 ? 8.608 14.305 -21.111 1.00 89.38 348 GLU A O 1
ATOM 2743 N N . GLN A 1 349 ? 6.750 14.711 -22.328 1.00 83.75 349 GLN A N 1
ATOM 2744 C CA . GLN A 1 349 ? 7.343 15.548 -23.378 1.00 83.75 349 GLN A CA 1
ATOM 2745 C C . GLN A 1 349 ? 6.425 16.753 -23.618 1.00 83.75 349 GLN A C 1
ATOM 2747 O O . GLN A 1 349 ? 5.212 16.587 -23.744 1.00 83.75 349 GLN A O 1
ATOM 2752 N N . GLY A 1 350 ? 6.982 17.967 -23.652 1.00 67.56 350 GLY A N 1
ATOM 2753 C CA . GLY A 1 350 ? 6.202 19.209 -23.683 1.00 67.56 350 GLY A CA 1
ATOM 2754 C C . GLY A 1 350 ? 5.118 19.243 -24.772 1.00 67.56 350 GLY A C 1
ATOM 2755 O O . GLY A 1 350 ? 5.430 19.187 -25.958 1.00 67.56 350 GLY A O 1
ATOM 2756 N N . GLY A 1 351 ? 3.852 19.389 -24.359 1.00 61.41 351 GLY A N 1
ATOM 2757 C CA . GLY A 1 351 ? 2.724 19.725 -25.242 1.00 61.41 351 GLY A CA 1
ATOM 2758 C C . GLY A 1 351 ? 1.602 18.688 -25.385 1.00 61.41 351 GLY A C 1
ATOM 2759 O O . GLY A 1 351 ? 0.611 18.996 -26.041 1.00 61.41 351 GLY A O 1
ATOM 2760 N N . GLY A 1 352 ? 1.696 17.506 -24.766 1.00 59.91 352 GLY A N 1
ATOM 2761 C CA . GLY A 1 352 ? 0.608 16.515 -24.732 1.00 59.91 352 GLY A CA 1
ATOM 2762 C C . GLY A 1 352 ? 0.445 15.870 -23.355 1.00 59.91 352 GLY A C 1
ATOM 2763 O O . GLY A 1 352 ? 1.364 15.920 -22.543 1.00 59.91 352 GLY A O 1
ATOM 2764 N N . SER A 1 353 ? -0.719 15.273 -23.080 1.00 58.62 353 SER A N 1
ATOM 2765 C CA . SER A 1 353 ? -0.919 14.390 -21.924 1.00 58.62 353 SER A CA 1
ATOM 2766 C C . SER A 1 353 ? -0.543 12.957 -22.328 1.00 58.62 353 SER A C 1
ATOM 2768 O O . SER A 1 353 ? -1.366 12.282 -22.947 1.00 58.62 353 SER A O 1
ATOM 2770 N N . PRO A 1 354 ? 0.685 12.486 -22.057 1.00 73.75 354 PRO A N 1
ATOM 2771 C CA . PRO A 1 354 ? 1.065 11.113 -22.372 1.00 73.75 354 PRO A CA 1
ATOM 2772 C C . PRO A 1 354 ? 0.200 10.123 -21.582 1.00 73.75 354 PRO A C 1
ATOM 2774 O O . PRO A 1 354 ? -0.078 10.342 -20.397 1.00 73.75 354 PRO A O 1
ATOM 2777 N N . GLU A 1 355 ? -0.209 9.041 -22.245 1.00 87.19 355 GLU A N 1
ATOM 2778 C CA . GLU A 1 355 ? -0.942 7.937 -21.623 1.00 87.19 355 GLU A CA 1
ATOM 2779 C C . GLU A 1 355 ? -0.017 7.134 -20.698 1.00 87.19 355 GLU A C 1
ATOM 2781 O O . GLU A 1 355 ? 1.172 6.948 -20.979 1.00 87.19 355 GLU A O 1
ATOM 2786 N N . TRP A 1 356 ? -0.560 6.688 -19.566 1.00 93.50 356 TRP A N 1
ATOM 2787 C CA . TRP A 1 356 ? 0.127 5.763 -18.671 1.00 93.50 356 TRP A CA 1
ATOM 2788 C C . TRP A 1 356 ? 0.221 4.384 -19.322 1.00 93.50 356 TRP A C 1
ATOM 2790 O O . TRP A 1 356 ? -0.727 3.910 -19.940 1.00 93.50 356 TRP A O 1
ATOM 2800 N N . THR A 1 357 ? 1.370 3.743 -19.161 1.00 94.81 357 THR A N 1
ATOM 2801 C CA . THR A 1 357 ? 1.691 2.431 -19.711 1.00 94.81 357 THR A CA 1
ATOM 2802 C C . THR A 1 357 ? 2.370 1.576 -18.648 1.00 94.81 357 THR A C 1
ATOM 2804 O O . THR A 1 357 ? 3.001 2.075 -17.715 1.00 94.81 357 THR A O 1
ATOM 2807 N N . ASP A 1 358 ? 2.228 0.271 -18.801 1.00 95.25 358 ASP A N 1
ATOM 2808 C CA . ASP A 1 358 ? 2.932 -0.779 -18.072 1.00 95.25 358 ASP A CA 1
ATOM 2809 C C . ASP A 1 358 ? 3.938 -1.522 -18.967 1.00 95.25 358 ASP A C 1
ATOM 2811 O O . ASP A 1 358 ? 4.544 -2.513 -18.562 1.00 95.25 358 ASP A O 1
ATOM 2815 N N . ARG A 1 359 ? 4.114 -1.037 -20.201 1.00 95.31 359 ARG A N 1
ATOM 2816 C CA . ARG A 1 359 ? 5.038 -1.557 -21.210 1.00 95.31 359 ARG A CA 1
ATOM 2817 C C . ARG A 1 359 ? 6.185 -0.594 -21.477 1.00 95.31 359 ARG A C 1
ATOM 2819 O O . ARG A 1 359 ? 5.987 0.626 -21.403 1.00 95.31 359 ARG A O 1
ATOM 2826 N N . PRO A 1 360 ? 7.367 -1.112 -21.864 1.00 94.00 360 PRO A N 1
ATOM 2827 C CA . PRO A 1 360 ? 8.507 -0.269 -22.185 1.00 94.00 360 PRO A CA 1
ATOM 2828 C C . PRO A 1 360 ? 8.169 0.716 -23.302 1.00 94.00 360 PRO A C 1
ATOM 2830 O O . PRO A 1 360 ? 7.657 0.338 -24.359 1.00 94.00 360 PRO A O 1
ATOM 2833 N N . VAL A 1 361 ? 8.491 1.988 -23.093 1.00 91.69 361 VAL A N 1
ATOM 2834 C CA . VAL A 1 361 ? 8.289 3.014 -24.115 1.00 91.69 361 VAL A CA 1
ATOM 2835 C C . VAL A 1 361 ? 9.376 2.869 -25.173 1.00 91.69 361 VAL A C 1
ATOM 2837 O O . VAL A 1 361 ? 10.556 2.751 -24.853 1.00 91.69 361 VAL A O 1
ATOM 2840 N N . THR A 1 362 ? 9.000 2.880 -26.449 1.00 89.94 362 THR A N 1
ATOM 2841 C CA . THR A 1 362 ? 9.975 2.817 -27.543 1.00 89.94 362 THR A CA 1
ATOM 2842 C C . THR A 1 362 ? 10.431 4.221 -27.931 1.00 89.94 362 THR A C 1
ATOM 2844 O O . THR A 1 362 ? 9.599 5.076 -28.230 1.00 89.94 362 THR A O 1
ATOM 2847 N N . MET A 1 363 ? 11.744 4.467 -27.975 1.00 88.81 363 MET A N 1
ATOM 2848 C CA . MET A 1 363 ? 12.307 5.758 -28.388 1.00 88.81 363 MET A CA 1
ATOM 2849 C C . MET A 1 363 ? 13.621 5.600 -29.160 1.00 88.81 363 MET A C 1
ATOM 2851 O O . MET A 1 363 ? 14.434 4.744 -28.837 1.00 88.81 363 MET A O 1
ATOM 2855 N N . THR A 1 364 ? 13.870 6.436 -30.170 1.00 84.94 364 THR A N 1
ATOM 2856 C CA . THR A 1 364 ? 15.128 6.405 -30.941 1.00 84.94 364 THR A CA 1
ATOM 2857 C C . THR A 1 364 ? 16.325 6.893 -30.120 1.00 84.94 364 THR A C 1
ATOM 2859 O O . THR A 1 364 ? 16.192 7.715 -29.208 1.00 84.94 364 THR A O 1
ATOM 2862 N N . GLN A 1 365 ? 17.526 6.423 -30.468 1.00 82.88 365 GLN A N 1
ATOM 2863 C CA . GLN A 1 365 ? 18.759 6.828 -29.781 1.00 82.88 365 GLN A CA 1
ATOM 2864 C C . GLN A 1 365 ? 19.035 8.334 -29.935 1.00 82.88 365 GLN A C 1
ATOM 2866 O O . GLN A 1 365 ? 19.574 8.973 -29.030 1.00 82.88 365 GLN A O 1
ATOM 2871 N N . SER A 1 366 ? 18.651 8.909 -31.078 1.00 80.19 366 SER A N 1
ATOM 2872 C CA . SER A 1 366 ? 18.726 10.345 -31.359 1.00 80.19 366 SER A CA 1
ATOM 2873 C C . SER A 1 366 ? 17.912 11.164 -30.357 1.00 80.19 366 SER A C 1
ATOM 2875 O O . SER A 1 366 ? 18.451 12.089 -29.749 1.00 80.19 366 SER A O 1
ATOM 2877 N N . LEU A 1 367 ? 16.658 10.767 -30.117 1.00 81.94 367 LEU A N 1
ATOM 2878 C CA . LEU A 1 367 ? 15.774 11.410 -29.150 1.00 81.94 367 LEU A CA 1
ATOM 2879 C C . LEU A 1 367 ? 16.308 11.274 -27.724 1.00 81.94 367 LEU A C 1
ATOM 2881 O O . LEU A 1 367 ? 16.314 12.267 -27.006 1.00 81.94 367 LEU A O 1
ATOM 2885 N N . LEU A 1 368 ? 16.840 10.105 -27.338 1.00 84.44 368 LEU A N 1
ATOM 2886 C CA . LEU A 1 368 ? 17.507 9.908 -26.039 1.00 84.44 368 LEU A CA 1
ATOM 2887 C C . LEU A 1 368 ? 18.665 10.888 -25.818 1.00 84.44 368 LEU A C 1
ATOM 2889 O O . LEU A 1 368 ? 18.798 11.453 -24.736 1.00 84.44 368 LEU A O 1
ATOM 2893 N N . ARG A 1 369 ? 19.487 11.131 -26.844 1.00 82.62 369 ARG A N 1
ATOM 2894 C CA . ARG A 1 369 ? 20.614 12.077 -26.762 1.00 82.62 369 ARG A CA 1
ATOM 2895 C C . ARG A 1 369 ? 20.160 13.536 -26.676 1.00 82.62 369 ARG A C 1
ATOM 2897 O O . ARG A 1 369 ? 20.875 14.358 -26.106 1.00 82.62 369 ARG A O 1
ATOM 2904 N N . SER A 1 370 ? 19.001 13.870 -27.244 1.00 81.62 370 SER A N 1
ATOM 2905 C CA . SER A 1 370 ? 18.440 15.229 -27.242 1.00 81.62 370 SER A CA 1
ATOM 2906 C C . SER A 1 370 ? 17.380 15.473 -26.159 1.00 81.62 370 SER A C 1
ATOM 2908 O O . SER A 1 370 ? 16.812 16.562 -26.107 1.00 81.62 370 SER A O 1
ATOM 2910 N N . ALA A 1 371 ? 17.110 14.491 -25.296 1.00 78.62 371 ALA A N 1
ATOM 2911 C CA . ALA A 1 371 ? 16.019 14.460 -24.321 1.00 78.62 371 ALA A CA 1
ATOM 2912 C C . ALA A 1 371 ? 16.242 15.367 -23.088 1.00 78.62 371 ALA A C 1
ATOM 2914 O O . ALA A 1 371 ? 16.141 14.916 -21.949 1.00 78.62 371 ALA A O 1
ATOM 2915 N N . ARG A 1 372 ? 16.553 16.654 -23.292 1.00 81.06 372 ARG A N 1
ATOM 2916 C CA . ARG A 1 372 ? 16.844 17.596 -22.191 1.00 81.06 372 ARG A CA 1
ATOM 2917 C C . ARG A 1 372 ? 15.640 17.861 -21.285 1.00 81.06 372 ARG A C 1
ATOM 2919 O O . ARG A 1 372 ? 15.809 17.935 -20.074 1.00 81.06 372 ARG A O 1
ATOM 2926 N N . ASP A 1 373 ? 14.447 17.925 -21.869 1.00 85.31 373 ASP A N 1
ATOM 2927 C CA . ASP A 1 373 ? 13.198 18.233 -21.159 1.00 85.31 373 ASP A CA 1
ATOM 2928 C C . ASP A 1 373 ? 12.257 17.022 -21.064 1.00 85.31 373 ASP A C 1
ATOM 2930 O O . ASP A 1 373 ? 11.061 17.176 -20.833 1.00 85.31 373 ASP A O 1
ATOM 2934 N N . VAL A 1 374 ? 12.781 15.808 -21.272 1.00 89.94 374 VAL A N 1
ATOM 2935 C CA . VAL A 1 374 ? 11.982 14.577 -21.243 1.00 89.94 374 VAL A CA 1
ATOM 2936 C C . VAL A 1 374 ? 12.184 13.849 -19.925 1.00 89.94 374 VAL A C 1
ATOM 2938 O O . VAL A 1 374 ? 13.319 13.638 -19.479 1.00 89.94 374 VAL A O 1
ATOM 2941 N N . ARG A 1 375 ? 11.078 13.422 -19.316 1.00 92.12 375 ARG A N 1
ATOM 2942 C CA . ARG A 1 375 ? 11.086 12.679 -18.053 1.00 92.12 375 ARG A CA 1
ATOM 2943 C C . ARG A 1 375 ? 10.218 11.438 -18.155 1.00 92.12 375 ARG A C 1
ATOM 2945 O O . ARG A 1 375 ? 9.183 11.457 -18.813 1.00 92.12 375 ARG A O 1
ATOM 2952 N N . ILE A 1 376 ? 10.619 10.368 -17.481 1.00 93.88 376 ILE A N 1
ATOM 2953 C CA . ILE A 1 376 ? 9.721 9.248 -17.199 1.00 93.88 376 ILE A CA 1
ATOM 2954 C C . ILE A 1 376 ? 9.111 9.506 -15.828 1.00 93.88 376 ILE A C 1
ATOM 2956 O O . ILE A 1 376 ? 9.840 9.604 -14.841 1.00 93.88 376 ILE A O 1
ATOM 2960 N N . LEU A 1 377 ? 7.789 9.642 -15.784 1.00 94.12 377 LEU A N 1
ATOM 2961 C CA . LEU A 1 377 ? 7.032 9.735 -14.542 1.00 94.12 377 LEU A CA 1
ATOM 2962 C C . LEU A 1 377 ? 6.547 8.341 -14.164 1.00 94.12 377 LEU A C 1
ATOM 2964 O O . LEU A 1 377 ? 6.007 7.631 -15.007 1.00 94.12 377 LEU A O 1
ATOM 2968 N N . LEU A 1 378 ? 6.750 7.966 -12.909 1.00 95.06 378 LEU A N 1
ATOM 2969 C CA . LEU A 1 378 ? 6.381 6.692 -12.309 1.00 95.06 378 LEU A CA 1
ATOM 2970 C C . LEU A 1 378 ? 5.256 6.932 -11.305 1.00 95.06 378 LEU A C 1
ATOM 2972 O O . LEU A 1 378 ? 5.404 7.751 -10.394 1.00 95.06 378 LEU A O 1
ATOM 2976 N N . GLN A 1 379 ? 4.166 6.182 -11.434 1.00 93.50 379 GLN A N 1
ATOM 2977 C CA . GLN A 1 379 ? 3.136 6.096 -10.409 1.00 93.50 379 GLN A CA 1
ATOM 2978 C C . GLN A 1 379 ? 3.478 4.922 -9.495 1.00 93.50 379 GLN A C 1
ATOM 2980 O O . GLN A 1 379 ? 3.426 3.761 -9.909 1.00 93.50 379 GLN A O 1
ATOM 2985 N N . ILE A 1 380 ? 3.857 5.237 -8.257 1.00 91.12 380 ILE A N 1
ATOM 2986 C CA . ILE A 1 380 ? 4.216 4.240 -7.249 1.00 91.12 380 ILE A CA 1
ATOM 2987 C C . ILE A 1 380 ? 2.984 4.006 -6.375 1.00 91.12 380 ILE A C 1
ATOM 2989 O O . ILE A 1 380 ? 2.479 4.963 -5.778 1.00 91.12 380 ILE A O 1
ATOM 2993 N N . PRO A 1 381 ? 2.480 2.766 -6.283 1.00 89.62 381 PRO A N 1
ATOM 2994 C CA . PRO A 1 381 ? 1.309 2.495 -5.471 1.00 89.62 381 PRO A CA 1
ATOM 2995 C C . PRO A 1 381 ? 1.671 2.591 -3.974 1.00 89.62 381 PRO A C 1
ATOM 2997 O O . PRO A 1 381 ? 2.839 2.508 -3.588 1.00 89.62 381 PRO A O 1
ATOM 3000 N N . GLU A 1 382 ? 0.683 2.862 -3.118 1.00 83.75 382 GLU A N 1
ATOM 3001 C CA . GLU A 1 382 ? 0.923 3.276 -1.726 1.00 83.75 382 GLU A CA 1
ATOM 3002 C C . GLU A 1 382 ? 1.707 2.249 -0.897 1.00 83.75 382 GLU A C 1
ATOM 3004 O O . GLU A 1 382 ? 2.617 2.630 -0.159 1.00 83.75 382 GLU A O 1
ATOM 3009 N N . GLY A 1 383 ? 1.445 0.957 -1.105 1.00 83.00 383 GLY A N 1
ATOM 3010 C CA . GLY A 1 383 ? 2.147 -0.145 -0.442 1.00 83.00 383 GLY A CA 1
ATOM 3011 C C . GLY A 1 383 ? 3.584 -0.372 -0.924 1.00 83.00 383 GLY A C 1
ATOM 3012 O O . GLY A 1 383 ? 4.264 -1.236 -0.385 1.00 83.00 383 GLY A O 1
ATOM 3013 N N . ALA A 1 384 ? 4.052 0.388 -1.921 1.00 87.75 384 ALA A N 1
ATOM 3014 C CA . ALA A 1 384 ? 5.395 0.305 -2.504 1.00 87.75 384 ALA A CA 1
ATOM 3015 C C . ALA A 1 384 ? 6.237 1.579 -2.265 1.00 87.75 384 ALA A C 1
ATOM 3017 O O . ALA A 1 384 ? 7.282 1.798 -2.897 1.00 87.75 384 ALA A O 1
ATOM 3018 N N . ARG A 1 385 ? 5.783 2.471 -1.374 1.00 86.56 385 ARG A N 1
ATOM 3019 C CA . ARG A 1 385 ? 6.481 3.729 -1.057 1.00 86.56 385 ARG A CA 1
ATOM 3020 C C . ARG A 1 385 ? 7.772 3.527 -0.263 1.00 86.56 385 ARG A C 1
ATOM 3022 O O . ARG A 1 385 ? 8.630 4.403 -0.299 1.00 86.56 385 ARG A O 1
ATOM 3029 N N . ASP A 1 386 ? 7.947 2.395 0.402 1.00 88.56 386 ASP A N 1
ATOM 3030 C CA . ASP A 1 386 ? 9.164 2.004 1.123 1.00 88.56 386 ASP A CA 1
ATOM 3031 C C . ASP A 1 386 ? 10.287 1.499 0.197 1.00 88.56 386 ASP A C 1
ATOM 3033 O O . ASP A 1 386 ? 11.448 1.482 0.597 1.00 88.56 386 ASP A O 1
ATOM 3037 N N . LEU A 1 387 ? 9.977 1.139 -1.053 1.00 91.25 387 LEU A N 1
ATOM 3038 C CA . LEU A 1 387 ? 10.954 0.556 -1.978 1.00 91.25 387 LEU A CA 1
ATOM 3039 C C . LEU A 1 387 ? 12.072 1.531 -2.358 1.00 91.25 387 LEU A C 1
ATOM 3041 O O . LEU A 1 387 ? 11.841 2.719 -2.569 1.00 91.25 387 LEU A O 1
ATOM 3045 N N . GLU A 1 388 ? 13.279 1.030 -2.574 1.00 94.44 388 GLU A N 1
ATOM 3046 C CA . GLU A 1 388 ? 14.361 1.795 -3.190 1.00 94.44 388 GLU A CA 1
ATOM 3047 C C . GLU A 1 388 ? 14.306 1.637 -4.712 1.00 94.44 388 GLU A C 1
ATOM 3049 O O . GLU A 1 388 ? 14.242 0.521 -5.232 1.00 94.44 388 GLU A O 1
ATOM 3054 N N . LEU A 1 389 ? 14.367 2.756 -5.436 1.00 95.69 389 LEU A N 1
ATOM 3055 C CA . LEU A 1 389 ? 14.288 2.786 -6.895 1.00 95.69 389 LEU A CA 1
ATOM 3056 C C . LEU A 1 389 ? 15.562 3.375 -7.489 1.00 95.69 389 LEU A C 1
ATOM 3058 O O . LEU A 1 389 ? 15.980 4.474 -7.109 1.00 95.69 389 LEU A O 1
ATOM 3062 N N . LYS A 1 390 ? 16.143 2.674 -8.463 1.00 97.06 390 LYS A N 1
ATOM 3063 C CA . LYS A 1 390 ? 17.263 3.174 -9.268 1.00 97.06 390 LYS A CA 1
ATOM 3064 C C . LYS A 1 390 ? 16.991 2.973 -10.751 1.00 97.06 390 LYS A C 1
ATOM 3066 O O . LYS A 1 390 ? 16.405 1.963 -11.113 1.00 97.06 390 LYS A O 1
ATOM 3071 N N . ALA A 1 391 ? 17.433 3.886 -11.606 1.00 97.25 391 ALA A N 1
ATOM 3072 C CA . ALA A 1 391 ? 17.253 3.796 -13.054 1.00 97.25 391 ALA A CA 1
ATOM 3073 C C . ALA A 1 391 ? 18.574 3.983 -13.812 1.00 97.25 391 ALA A C 1
ATOM 3075 O O . ALA A 1 391 ? 19.516 4.578 -13.292 1.00 97.25 391 ALA A O 1
ATOM 3076 N N . GLY A 1 392 ? 18.673 3.436 -15.024 1.00 96.50 392 GLY A N 1
ATOM 3077 C CA . GLY A 1 392 ? 19.930 3.414 -15.781 1.00 96.50 392 GLY A CA 1
ATOM 3078 C C . GLY A 1 392 ? 20.012 2.296 -16.815 1.00 96.50 392 GLY A C 1
ATOM 3079 O O . GLY A 1 392 ? 19.035 1.597 -17.064 1.00 96.50 392 GLY A O 1
ATOM 3080 N N . PHE A 1 393 ? 21.181 2.147 -17.441 1.00 94.56 393 PHE A N 1
ATOM 3081 C CA . PHE A 1 393 ? 21.434 1.120 -18.466 1.00 94.56 393 PHE A CA 1
ATOM 3082 C C . PHE A 1 393 ? 22.102 -0.142 -17.907 1.00 94.56 393 PHE A C 1
ATOM 3084 O O . PHE A 1 393 ? 21.995 -1.212 -18.498 1.00 94.56 393 PHE A O 1
ATOM 3091 N N . ASP A 1 394 ? 22.763 -0.023 -16.756 1.00 93.44 394 ASP A N 1
ATOM 3092 C CA . ASP A 1 394 ? 23.238 -1.133 -15.940 1.00 93.44 394 ASP A CA 1
ATOM 3093 C C . ASP A 1 394 ? 23.033 -0.826 -14.448 1.00 93.44 394 ASP A C 1
ATOM 3095 O O . ASP A 1 394 ? 22.964 0.335 -14.041 1.00 93.44 394 ASP A O 1
ATOM 3099 N N . GLU A 1 395 ? 22.899 -1.873 -13.627 1.00 93.50 395 GLU A N 1
ATOM 3100 C CA . GLU A 1 395 ? 22.566 -1.725 -12.203 1.00 93.50 395 GLU A CA 1
ATOM 3101 C C . GLU A 1 395 ? 23.687 -1.029 -11.412 1.00 93.50 395 GLU A C 1
ATOM 3103 O O . GLU A 1 395 ? 23.420 -0.328 -10.434 1.00 93.50 395 GLU A O 1
ATOM 3108 N N . ALA A 1 396 ? 24.945 -1.211 -11.826 1.00 92.25 396 ALA A N 1
ATOM 3109 C CA . ALA A 1 396 ? 26.103 -0.675 -11.118 1.00 92.25 396 ALA A CA 1
ATOM 3110 C C . ALA A 1 396 ? 26.217 0.848 -11.273 1.00 92.25 396 ALA A C 1
ATOM 3112 O O . ALA A 1 396 ? 26.631 1.527 -10.331 1.00 92.25 396 ALA A O 1
ATOM 3113 N N . SER A 1 397 ? 25.822 1.385 -12.430 1.00 90.56 397 SER A N 1
ATOM 3114 C CA . SER A 1 397 ? 25.813 2.820 -12.720 1.00 90.56 397 SER A CA 1
ATOM 3115 C C . SER A 1 397 ? 24.446 3.485 -12.506 1.00 90.56 397 SER A C 1
ATOM 3117 O O . SER A 1 397 ? 24.274 4.649 -12.874 1.00 90.56 397 SER A O 1
ATOM 3119 N N . ALA A 1 398 ? 23.458 2.759 -11.978 1.00 94.88 398 ALA A N 1
ATOM 3120 C CA . ALA A 1 398 ? 22.090 3.242 -11.857 1.00 94.88 398 ALA A CA 1
ATOM 3121 C C . ALA A 1 398 ? 21.963 4.399 -10.851 1.00 94.88 398 ALA A C 1
ATOM 3123 O O . ALA A 1 398 ? 22.465 4.332 -9.724 1.00 94.88 398 ALA A O 1
ATOM 3124 N N . LEU A 1 399 ? 21.234 5.443 -11.238 1.00 95.44 399 LEU A N 1
ATOM 3125 C CA . LEU A 1 399 ? 20.982 6.625 -10.419 1.00 95.44 399 LEU A CA 1
ATOM 3126 C C . LEU A 1 399 ? 19.723 6.432 -9.574 1.00 95.44 399 LEU A C 1
ATOM 3128 O O . LEU A 1 399 ? 18.757 5.821 -10.025 1.00 95.44 399 LEU A O 1
ATOM 3132 N N . ALA A 1 400 ? 19.716 6.972 -8.356 1.00 95.31 400 ALA A N 1
ATOM 3133 C CA . ALA A 1 400 ? 18.526 6.961 -7.510 1.00 95.31 400 ALA A CA 1
ATOM 3134 C C . ALA A 1 400 ? 17.395 7.784 -8.145 1.00 95.31 400 ALA A C 1
ATOM 3136 O O . ALA A 1 400 ? 17.623 8.883 -8.653 1.00 95.31 400 ALA A O 1
ATOM 3137 N N . VAL A 1 401 ? 16.170 7.262 -8.099 1.00 94.75 401 VAL A N 1
ATOM 3138 C CA . VAL A 1 401 ? 14.998 7.955 -8.647 1.00 94.75 401 VAL A CA 1
ATOM 3139 C C . VAL A 1 401 ? 14.488 8.994 -7.646 1.00 94.75 401 VAL A C 1
ATOM 3141 O O . VAL A 1 401 ? 14.308 8.698 -6.464 1.00 94.75 401 VAL A O 1
ATOM 3144 N N . THR A 1 402 ? 14.215 10.212 -8.121 1.00 89.44 402 THR A N 1
ATOM 3145 C CA . THR A 1 402 ? 13.683 11.298 -7.279 1.00 89.44 402 THR A CA 1
ATOM 3146 C C . THR A 1 402 ? 12.190 11.102 -7.034 1.00 89.44 402 THR A C 1
ATOM 3148 O O . THR A 1 402 ? 11.453 10.808 -7.973 1.00 89.44 402 THR A O 1
ATOM 3151 N N . ARG A 1 403 ? 11.729 11.294 -5.792 1.00 89.06 403 ARG A N 1
ATOM 3152 C CA . ARG A 1 403 ? 10.332 11.092 -5.375 1.00 89.06 403 ARG A CA 1
ATOM 3153 C C . ARG A 1 403 ? 9.702 12.381 -4.859 1.00 89.06 403 ARG A C 1
ATOM 3155 O O . ARG A 1 403 ? 10.329 13.097 -4.081 1.00 89.06 403 ARG A O 1
ATOM 3162 N N . ALA A 1 404 ? 8.454 12.637 -5.242 1.00 80.44 404 ALA A N 1
ATOM 3163 C CA . ALA A 1 404 ? 7.641 13.730 -4.720 1.00 80.44 404 ALA A CA 1
ATOM 3164 C C . ALA A 1 404 ? 6.150 13.361 -4.781 1.00 80.44 404 ALA A C 1
ATOM 3166 O O . ALA A 1 404 ? 5.641 13.008 -5.838 1.00 80.44 404 ALA A O 1
ATOM 3167 N N . GLY A 1 405 ? 5.437 13.450 -3.653 1.00 68.50 405 GLY A N 1
ATOM 3168 C CA . GLY A 1 405 ? 3.967 13.370 -3.640 1.00 68.50 405 GLY A CA 1
ATOM 3169 C C . GLY A 1 405 ? 3.354 12.069 -4.181 1.00 68.50 405 GLY A C 1
ATOM 3170 O O . GLY A 1 405 ? 2.300 12.119 -4.799 1.00 68.50 405 GLY A O 1
ATOM 3171 N N . GLY A 1 406 ? 4.001 10.914 -3.974 1.00 74.25 406 GLY A N 1
ATOM 3172 C CA . GLY A 1 406 ? 3.527 9.611 -4.477 1.00 74.25 406 GLY A CA 1
ATOM 3173 C C . GLY A 1 406 ? 3.916 9.303 -5.928 1.00 74.25 406 GLY A C 1
ATOM 3174 O O . GLY A 1 406 ? 3.727 8.178 -6.387 1.00 74.25 406 GLY A O 1
ATOM 3175 N N . GLU A 1 407 ? 4.523 10.261 -6.624 1.00 85.62 407 GLU A N 1
ATOM 3176 C CA . GLU A 1 407 ? 5.125 10.067 -7.938 1.00 85.62 407 GLU A CA 1
ATOM 3177 C C . GLU A 1 407 ? 6.653 10.042 -7.832 1.00 85.62 407 GLU A C 1
ATOM 3179 O O . GLU A 1 407 ? 7.260 10.549 -6.877 1.00 85.62 407 GLU A O 1
ATOM 3184 N N . ALA A 1 408 ? 7.290 9.440 -8.830 1.00 92.19 408 ALA A N 1
ATOM 3185 C CA . ALA A 1 408 ? 8.732 9.503 -8.990 1.00 92.19 408 ALA A CA 1
ATOM 3186 C C . ALA A 1 408 ? 9.107 9.872 -10.422 1.00 92.19 408 ALA A C 1
ATOM 3188 O O . ALA A 1 408 ? 8.372 9.575 -11.358 1.00 92.19 408 ALA A O 1
ATOM 3189 N N . ALA A 1 409 ? 10.241 10.541 -10.593 1.00 93.69 409 ALA A N 1
ATOM 3190 C CA . ALA A 1 409 ? 10.660 11.068 -11.882 1.00 93.69 409 ALA A CA 1
ATOM 3191 C C . ALA A 1 409 ? 12.090 10.645 -12.221 1.00 93.69 409 ALA A C 1
ATOM 3193 O O . ALA A 1 409 ? 12.993 10.698 -11.381 1.00 93.69 409 ALA A O 1
ATOM 3194 N N . ILE A 1 410 ? 12.288 10.268 -13.483 1.00 94.94 410 ILE A N 1
ATOM 3195 C CA . ILE A 1 410 ? 13.590 9.966 -14.080 1.00 94.94 410 ILE A CA 1
ATOM 3196 C C . ILE A 1 410 ? 13.820 10.975 -15.200 1.00 94.94 410 ILE A C 1
ATOM 3198 O O . ILE A 1 410 ? 13.135 10.931 -16.223 1.00 94.94 410 ILE A O 1
ATOM 3202 N N . ALA A 1 411 ? 14.772 11.888 -15.021 1.00 93.62 411 ALA A N 1
ATOM 3203 C CA . ALA A 1 411 ? 15.145 12.831 -16.066 1.00 93.62 411 ALA A CA 1
ATOM 3204 C C . ALA A 1 411 ? 16.053 12.141 -17.089 1.00 93.62 411 ALA A C 1
ATOM 3206 O O . ALA A 1 411 ? 17.118 11.632 -16.749 1.00 93.62 411 ALA A O 1
ATOM 3207 N N . LEU A 1 412 ? 15.653 12.129 -18.363 1.00 92.81 412 LEU A N 1
ATOM 3208 C CA . LEU A 1 412 ? 16.459 11.486 -19.406 1.00 92.81 412 LEU A CA 1
ATOM 3209 C C . LEU A 1 412 ? 17.730 12.276 -19.744 1.00 92.81 412 LEU A C 1
ATOM 3211 O O . LEU A 1 412 ? 18.705 11.697 -20.225 1.00 92.81 412 LEU A O 1
ATOM 3215 N N . ALA A 1 413 ? 17.754 13.570 -19.417 1.00 91.75 413 ALA A N 1
ATOM 3216 C CA . ALA A 1 413 ? 18.931 14.424 -19.526 1.00 91.75 413 ALA A CA 1
ATOM 3217 C C . ALA A 1 413 ? 20.149 13.863 -18.771 1.00 91.75 413 ALA A C 1
ATOM 3219 O O . ALA A 1 413 ? 21.270 13.974 -19.269 1.00 91.75 413 ALA A O 1
ATOM 3220 N N . ASP A 1 414 ? 19.927 13.195 -17.633 1.00 92.38 414 ASP A N 1
ATOM 3221 C CA . ASP A 1 414 ? 20.988 12.611 -16.801 1.00 92.38 414 ASP A CA 1
ATOM 3222 C C . ASP A 1 414 ? 21.726 11.461 -17.514 1.00 92.38 414 ASP A C 1
ATOM 3224 O O . ASP A 1 414 ? 22.855 11.117 -17.165 1.00 92.38 414 ASP A O 1
ATOM 3228 N N . TYR A 1 415 ? 21.118 10.897 -18.563 1.00 91.44 415 TYR A N 1
ATOM 3229 C CA . TYR A 1 415 ? 21.622 9.743 -19.310 1.00 91.44 415 TYR A CA 1
ATOM 3230 C C . TYR A 1 415 ? 22.155 10.099 -20.705 1.00 91.44 415 TYR A C 1
ATOM 3232 O O . TYR A 1 415 ? 22.760 9.249 -21.361 1.00 91.44 415 TYR A O 1
ATOM 3240 N N . ALA A 1 416 ? 21.986 11.343 -21.169 1.00 87.19 416 ALA A N 1
ATOM 3241 C CA . ALA A 1 416 ? 22.293 11.758 -22.545 1.00 87.19 416 ALA A CA 1
ATOM 3242 C C . ALA A 1 416 ? 23.777 11.589 -22.943 1.00 87.19 416 ALA A C 1
ATOM 3244 O O . ALA A 1 416 ? 24.097 11.456 -24.126 1.00 87.19 416 ALA A O 1
ATOM 3245 N N . GLY A 1 417 ? 24.687 11.584 -21.962 1.00 85.38 417 GLY A N 1
ATOM 3246 C CA . GLY A 1 417 ? 26.128 11.387 -22.152 1.00 85.38 417 GLY A CA 1
ATOM 3247 C C . GLY A 1 417 ? 26.617 9.945 -21.979 1.00 85.38 417 GLY A C 1
ATOM 3248 O O . GLY A 1 417 ? 27.823 9.711 -22.042 1.00 85.38 417 GLY A O 1
ATOM 3249 N N . HIS A 1 418 ? 25.727 8.979 -21.728 1.00 89.00 418 HIS A N 1
ATOM 3250 C CA . HIS A 1 418 ? 26.150 7.628 -21.365 1.00 89.00 418 HIS A CA 1
ATOM 3251 C C . HIS A 1 418 ? 26.823 6.891 -22.545 1.00 89.00 418 HIS A C 1
ATOM 3253 O O . HIS A 1 418 ? 26.270 6.884 -23.650 1.00 89.00 418 HIS A O 1
ATOM 3259 N N . PRO A 1 419 ? 27.970 6.201 -22.348 1.00 86.75 419 PRO A N 1
ATOM 3260 C CA . PRO A 1 419 ? 28.699 5.531 -23.433 1.00 86.75 419 PRO A CA 1
ATOM 3261 C C . PRO A 1 419 ? 27.885 4.484 -24.202 1.00 86.75 419 PRO A C 1
ATOM 3263 O O . PRO A 1 419 ? 28.132 4.264 -25.389 1.00 86.75 419 PRO A O 1
ATOM 3266 N N . VAL A 1 420 ? 26.898 3.857 -23.548 1.00 86.94 420 VAL A N 1
ATOM 3267 C CA . VAL A 1 420 ? 26.008 2.865 -24.179 1.00 86.94 420 VAL A CA 1
ATOM 3268 C C . VAL A 1 420 ? 25.250 3.449 -25.373 1.00 86.94 420 VAL A C 1
ATOM 3270 O O . VAL A 1 420 ? 25.035 2.751 -26.356 1.00 86.94 420 VAL A O 1
ATOM 3273 N N . LEU A 1 421 ? 24.941 4.753 -25.350 1.00 84.50 421 LEU A N 1
ATOM 3274 C CA . LEU A 1 421 ? 24.247 5.437 -26.443 1.00 84.50 421 LEU A CA 1
ATOM 3275 C C . LEU A 1 421 ? 25.070 5.462 -27.737 1.00 84.50 421 LEU A C 1
ATOM 3277 O O . LEU A 1 421 ? 24.535 5.782 -28.795 1.00 84.50 421 LEU A O 1
ATOM 3281 N N . GLY A 1 422 ? 26.379 5.187 -27.674 1.00 80.00 422 GLY A N 1
ATOM 3282 C CA . GLY A 1 422 ? 27.274 5.078 -28.830 1.00 80.00 422 GLY A CA 1
ATOM 3283 C C . GLY A 1 422 ? 27.449 3.664 -29.385 1.00 80.00 422 GLY A C 1
ATOM 3284 O O . GLY A 1 422 ? 28.228 3.498 -30.334 1.00 80.00 422 GLY A O 1
ATOM 3285 N N . ARG A 1 423 ? 26.786 2.665 -28.792 1.00 82.19 423 ARG A N 1
ATOM 3286 C CA . ARG A 1 423 ? 26.861 1.260 -29.202 1.00 82.19 423 ARG A CA 1
ATOM 3287 C C . ARG A 1 423 ? 25.805 0.938 -30.262 1.00 82.19 423 ARG A C 1
ATOM 3289 O O . ARG A 1 423 ? 24.757 1.571 -30.336 1.00 82.19 423 ARG A O 1
ATOM 3296 N N . LEU A 1 424 ? 26.113 -0.049 -31.101 1.00 78.44 424 LEU A N 1
ATOM 3297 C CA . LEU A 1 424 ? 25.262 -0.506 -32.206 1.00 78.44 424 LEU A CA 1
ATOM 3298 C C . LEU A 1 424 ? 24.425 -1.710 -31.773 1.00 78.44 424 LEU A C 1
ATOM 3300 O O . LEU A 1 424 ? 24.501 -2.782 -32.365 1.00 78.44 424 LEU A O 1
ATOM 3304 N N . GLU A 1 425 ? 23.668 -1.526 -30.701 1.00 83.00 425 GLU A N 1
ATOM 3305 C CA . GLU A 1 425 ? 22.817 -2.550 -30.103 1.00 83.00 425 GLU A CA 1
ATOM 3306 C C . GLU A 1 425 ? 21.483 -1.939 -29.667 1.00 83.00 425 GLU A C 1
ATOM 3308 O O . GLU A 1 425 ? 21.323 -0.713 -29.649 1.00 83.00 425 GLU A O 1
ATOM 3313 N N . GLU A 1 426 ? 20.514 -2.798 -29.347 1.00 88.44 426 GLU A N 1
ATOM 3314 C CA . GLU A 1 426 ? 19.316 -2.359 -28.637 1.00 88.44 426 GLU A CA 1
ATOM 3315 C C . GLU A 1 426 ? 19.729 -1.780 -27.283 1.00 88.44 426 GLU A C 1
ATOM 3317 O O . GLU A 1 426 ? 20.476 -2.400 -26.526 1.00 88.44 426 GLU A O 1
ATOM 3322 N N . ILE A 1 427 ? 19.232 -0.585 -26.974 1.00 91.12 427 ILE A N 1
ATOM 3323 C CA . ILE A 1 427 ? 19.506 0.066 -25.697 1.00 91.12 427 ILE A CA 1
ATOM 3324 C C . ILE A 1 427 ? 18.285 -0.072 -24.805 1.00 91.12 427 ILE A C 1
ATOM 3326 O O . ILE A 1 427 ? 17.176 0.282 -25.202 1.00 91.12 427 ILE A O 1
ATOM 3330 N N . ARG A 1 428 ? 18.507 -0.522 -23.572 1.00 94.69 428 ARG A N 1
ATOM 3331 C CA . ARG A 1 428 ? 17.470 -0.656 -22.553 1.00 94.69 428 ARG A CA 1
ATOM 3332 C C . ARG A 1 428 ? 17.787 0.225 -21.354 1.00 94.69 428 ARG A C 1
ATOM 3334 O O . ARG A 1 428 ? 18.828 0.051 -20.730 1.00 94.69 428 ARG A O 1
ATOM 3341 N N . LEU A 1 429 ? 16.877 1.139 -21.030 1.00 95.38 429 LEU A N 1
ATOM 3342 C CA . LEU A 1 429 ? 16.871 1.831 -19.743 1.00 95.38 429 LEU A CA 1
ATOM 3343 C C . LEU A 1 429 ? 15.934 1.067 -18.800 1.00 95.38 429 LEU A C 1
ATOM 3345 O O . LEU A 1 429 ? 14.730 0.975 -19.060 1.00 95.38 429 LEU A O 1
ATOM 3349 N N . SER A 1 430 ? 16.488 0.528 -17.721 1.00 96.94 430 SER A N 1
ATOM 3350 C CA . SER A 1 430 ? 15.766 -0.269 -16.731 1.00 96.94 430 SER A CA 1
ATOM 3351 C C . SER A 1 430 ? 15.564 0.500 -15.423 1.00 96.94 430 SER A C 1
ATOM 3353 O O . SER A 1 430 ? 16.326 1.406 -15.084 1.00 96.94 430 SER A O 1
ATOM 3355 N N . LEU A 1 431 ? 14.529 0.109 -14.682 1.00 96.94 431 LEU A N 1
ATOM 3356 C CA . LEU A 1 431 ? 14.276 0.446 -13.287 1.00 96.94 431 LEU A CA 1
ATOM 3357 C C . LEU A 1 431 ? 14.608 -0.770 -12.422 1.00 96.94 431 LEU A C 1
ATOM 3359 O O . LEU A 1 431 ? 13.994 -1.824 -12.576 1.00 96.94 431 LEU A O 1
ATOM 3363 N N . TRP A 1 432 ? 15.537 -0.617 -11.488 1.00 96.44 432 TRP A N 1
ATOM 3364 C CA . TRP A 1 432 ? 15.842 -1.601 -10.457 1.00 96.44 432 TRP A CA 1
ATOM 3365 C C . TRP A 1 432 ? 15.121 -1.250 -9.170 1.00 96.44 432 TRP A C 1
ATOM 3367 O O . TRP A 1 432 ? 15.156 -0.106 -8.708 1.00 96.44 432 TRP A O 1
ATOM 3377 N N . ILE A 1 433 ? 14.493 -2.267 -8.592 1.00 94.81 433 ILE A N 1
ATOM 3378 C CA . ILE A 1 433 ? 13.645 -2.138 -7.415 1.00 94.81 433 ILE A CA 1
ATOM 3379 C C . ILE A 1 433 ? 14.251 -2.985 -6.309 1.00 94.81 433 ILE A C 1
ATOM 3381 O O . ILE A 1 433 ? 14.526 -4.175 -6.506 1.00 94.81 433 ILE A O 1
ATOM 3385 N N . ARG A 1 434 ? 14.470 -2.369 -5.148 1.00 94.31 434 ARG A N 1
ATOM 3386 C CA . ARG A 1 434 ? 14.981 -3.047 -3.958 1.00 94.31 434 ARG A CA 1
ATOM 3387 C C . ARG A 1 434 ? 14.069 -2.830 -2.759 1.00 94.31 434 ARG A C 1
ATOM 3389 O O . ARG A 1 434 ? 13.435 -1.787 -2.634 1.00 94.31 434 ARG A O 1
ATOM 3396 N N . LYS A 1 435 ? 14.052 -3.816 -1.869 1.00 92.19 435 LYS A N 1
ATOM 3397 C CA . LYS A 1 435 ? 13.409 -3.763 -0.557 1.00 92.19 435 LYS A CA 1
ATOM 3398 C C . LYS A 1 435 ? 14.421 -4.228 0.476 1.00 92.19 435 LYS A C 1
ATOM 3400 O O . LYS A 1 435 ? 15.035 -5.279 0.285 1.00 92.19 435 LYS A O 1
ATOM 3405 N N . ASP A 1 436 ? 14.661 -3.409 1.496 1.00 90.38 436 ASP A N 1
ATOM 3406 C CA . ASP A 1 436 ? 15.641 -3.686 2.555 1.00 90.38 436 ASP A CA 1
ATOM 3407 C C . ASP A 1 436 ? 17.022 -4.097 1.997 1.00 90.38 436 ASP A C 1
ATOM 3409 O O . ASP A 1 436 ? 17.642 -5.074 2.415 1.00 90.38 436 ASP A O 1
ATOM 3413 N N . GLY A 1 437 ? 17.476 -3.385 0.957 1.00 89.25 437 GLY A N 1
ATOM 3414 C CA . GLY A 1 437 ? 18.740 -3.644 0.258 1.00 89.25 437 GLY A CA 1
ATOM 3415 C C . GLY A 1 437 ? 18.752 -4.845 -0.702 1.00 89.25 437 GLY A C 1
ATOM 3416 O O . GLY A 1 437 ? 19.713 -4.994 -1.460 1.00 89.25 437 GLY A O 1
ATOM 3417 N N . THR A 1 438 ? 17.700 -5.668 -0.741 1.00 92.00 438 THR A N 1
ATOM 3418 C CA . THR A 1 438 ? 17.598 -6.851 -1.615 1.00 92.00 438 THR A CA 1
ATOM 3419 C C . THR A 1 438 ? 16.886 -6.513 -2.922 1.00 92.00 438 THR A C 1
ATOM 3421 O O . THR A 1 438 ? 15.861 -5.837 -2.913 1.00 92.00 438 THR A O 1
ATOM 3424 N N . ARG A 1 439 ? 17.408 -6.984 -4.064 1.00 92.00 439 ARG A N 1
ATOM 3425 C CA . ARG A 1 439 ? 16.778 -6.791 -5.383 1.00 92.00 439 ARG A CA 1
ATOM 3426 C C . ARG A 1 439 ? 15.492 -7.609 -5.490 1.00 92.00 439 ARG A C 1
ATOM 3428 O O . ARG A 1 439 ? 15.534 -8.831 -5.416 1.00 92.00 439 ARG A O 1
ATOM 3435 N N . VAL A 1 440 ? 14.382 -6.910 -5.711 1.00 91.94 440 VAL A N 1
ATOM 3436 C CA . VAL A 1 440 ? 13.041 -7.486 -5.891 1.00 91.94 440 VAL A CA 1
ATOM 3437 C C . VAL A 1 440 ? 12.696 -7.599 -7.376 1.00 91.94 440 VAL A C 1
ATOM 3439 O O . VAL A 1 440 ? 12.034 -8.546 -7.782 1.00 91.94 440 VAL A O 1
ATOM 3442 N N . GLY A 1 441 ? 13.190 -6.680 -8.213 1.00 92.50 441 GLY A N 1
ATOM 3443 C CA . GLY A 1 441 ? 12.851 -6.689 -9.634 1.00 92.50 441 GLY A CA 1
ATOM 3444 C C . GLY A 1 441 ? 13.704 -5.793 -10.521 1.00 92.50 441 GLY A C 1
ATOM 3445 O O . GLY A 1 441 ? 14.476 -4.955 -10.050 1.00 92.50 441 GLY A O 1
ATOM 3446 N N . GLU A 1 442 ? 13.545 -5.997 -11.827 1.00 94.88 442 GLU A N 1
ATOM 3447 C CA . GLU A 1 442 ? 14.015 -5.110 -12.891 1.00 94.88 442 GLU A CA 1
ATOM 3448 C C . GLU A 1 442 ? 12.901 -4.938 -13.921 1.00 94.88 442 GLU A C 1
ATOM 3450 O O . GLU A 1 442 ? 12.351 -5.928 -14.400 1.00 94.88 442 GLU A O 1
ATOM 3455 N N . ILE A 1 443 ? 12.602 -3.688 -14.272 1.00 94.88 443 ILE A N 1
ATOM 3456 C CA . ILE A 1 443 ? 11.580 -3.343 -15.260 1.00 94.88 443 ILE A CA 1
ATOM 3457 C C . ILE A 1 443 ? 12.230 -2.542 -16.392 1.00 94.88 443 ILE A C 1
ATOM 3459 O O . ILE A 1 443 ? 12.771 -1.468 -16.123 1.00 94.88 443 ILE A O 1
ATOM 3463 N N . PRO A 1 444 ? 12.162 -2.988 -17.656 1.00 95.06 444 PRO A N 1
ATOM 3464 C CA . PRO A 1 444 ? 12.520 -2.138 -18.784 1.00 95.06 444 PRO A CA 1
ATOM 3465 C C . PRO A 1 444 ? 11.513 -0.986 -18.903 1.00 95.06 444 PRO A C 1
ATOM 3467 O O . PRO A 1 444 ? 10.349 -1.202 -19.224 1.00 95.06 444 PRO A O 1
ATOM 3470 N N . LEU A 1 445 ? 11.952 0.249 -18.663 1.00 94.75 445 LEU A N 1
ATOM 3471 C CA . LEU A 1 445 ? 11.092 1.428 -18.812 1.00 94.75 445 LEU A CA 1
ATOM 3472 C C . LEU A 1 445 ? 11.094 1.950 -20.244 1.00 94.75 445 LEU A C 1
ATOM 3474 O O . LEU A 1 445 ? 10.077 2.442 -20.738 1.00 94.75 445 LEU A O 1
ATOM 3478 N N . LEU A 1 446 ? 12.250 1.862 -20.903 1.00 93.44 446 LEU A N 1
ATOM 3479 C CA . LEU A 1 446 ? 12.457 2.393 -22.239 1.00 93.44 446 LEU A CA 1
ATOM 3480 C C . LEU A 1 446 ? 13.345 1.465 -23.062 1.00 93.44 446 LEU A C 1
ATOM 3482 O O . LEU A 1 446 ? 14.389 1.005 -22.593 1.00 93.44 446 LEU A O 1
ATOM 3486 N N . LEU A 1 447 ? 12.934 1.240 -24.307 1.00 93.31 447 LEU A N 1
ATOM 3487 C CA . LEU A 1 447 ? 13.686 0.499 -25.313 1.00 93.31 447 LEU A CA 1
ATOM 3488 C C . LEU A 1 447 ? 14.032 1.415 -26.484 1.00 93.31 447 LEU A C 1
ATOM 3490 O O . LEU A 1 447 ? 13.191 2.151 -27.001 1.00 93.31 447 LEU A O 1
ATOM 3494 N N . SER A 1 448 ? 15.281 1.341 -26.923 1.00 90.31 448 SER A N 1
ATOM 3495 C CA . SER A 1 448 ? 15.748 1.954 -28.154 1.00 90.31 448 SER A CA 1
ATOM 3496 C C . SER A 1 448 ? 16.165 0.859 -29.125 1.00 90.31 448 SER A C 1
ATOM 3498 O O . SER A 1 448 ? 17.303 0.387 -29.044 1.00 90.31 448 SER A O 1
ATOM 3500 N N . PRO A 1 449 ? 15.252 0.405 -30.006 1.00 87.50 449 PRO A N 1
ATOM 3501 C CA . PRO A 1 449 ? 15.568 -0.642 -30.958 1.00 87.50 449 PRO A CA 1
ATOM 3502 C C . PRO A 1 449 ? 16.635 -0.143 -31.926 1.00 87.50 449 PRO A C 1
ATOM 3504 O O . PRO A 1 449 ? 16.631 1.019 -32.348 1.00 87.50 449 PRO A O 1
ATOM 3507 N N . LEU A 1 450 ? 17.537 -1.040 -32.305 1.00 84.62 450 LEU A N 1
ATOM 3508 C CA . LEU A 1 450 ? 18.542 -0.739 -33.308 1.00 84.62 450 LEU A CA 1
ATOM 3509 C C . LEU A 1 450 ? 17.851 -0.531 -34.660 1.00 84.62 450 LEU A C 1
ATOM 3511 O O . LEU A 1 450 ? 17.226 -1.441 -35.196 1.00 84.62 450 LEU A O 1
ATOM 3515 N N . ARG A 1 451 ? 17.969 0.673 -35.224 1.00 83.88 451 ARG A N 1
ATOM 3516 C CA . ARG A 1 451 ? 17.504 0.977 -36.580 1.00 83.88 451 ARG A CA 1
ATOM 3517 C C . ARG A 1 451 ? 18.661 1.486 -37.415 1.00 83.88 451 ARG A C 1
ATOM 3519 O O . ARG A 1 451 ? 19.226 2.546 -37.147 1.00 83.88 451 ARG A O 1
ATOM 3526 N N . LEU A 1 452 ? 19.003 0.709 -38.432 1.00 82.12 452 LEU A N 1
ATOM 3527 C CA . LEU A 1 452 ? 20.084 0.997 -39.363 1.00 82.12 452 LEU A CA 1
ATOM 3528 C C . LEU A 1 452 ? 19.488 1.295 -40.735 1.00 82.12 452 LEU A C 1
ATOM 3530 O O . LEU A 1 452 ? 18.589 0.583 -41.174 1.00 82.12 452 LEU A O 1
ATOM 3534 N N . ALA A 1 453 ? 19.995 2.311 -41.426 1.00 84.06 453 ALA A N 1
ATOM 3535 C CA . ALA A 1 453 ? 19.685 2.549 -42.833 1.00 84.06 453 ALA A CA 1
ATOM 3536 C C . ALA A 1 453 ? 20.934 2.361 -43.689 1.00 84.06 453 ALA A C 1
ATOM 3538 O O . ALA A 1 453 ? 21.960 2.981 -43.408 1.00 84.06 453 ALA A O 1
ATOM 3539 N N . CYS A 1 454 ? 20.850 1.554 -44.746 1.00 82.56 454 CYS A N 1
ATOM 3540 C CA . CYS A 1 454 ? 21.926 1.426 -45.723 1.00 82.56 454 CYS A CA 1
ATOM 3541 C C . CYS A 1 454 ? 22.241 2.793 -46.340 1.00 82.56 454 CYS A C 1
ATOM 3543 O O . CYS A 1 454 ? 21.355 3.484 -46.837 1.00 82.56 454 CYS A O 1
ATOM 3545 N N . ARG A 1 455 ? 23.513 3.195 -46.345 1.00 80.44 455 ARG A N 1
ATOM 3546 C CA . ARG A 1 455 ? 23.917 4.499 -46.887 1.00 80.44 455 ARG A CA 1
ATOM 3547 C C . ARG A 1 455 ? 23.683 4.634 -48.396 1.00 80.44 455 ARG A C 1
ATOM 3549 O O . ARG A 1 455 ? 23.472 5.749 -48.866 1.00 80.44 455 ARG A O 1
ATOM 3556 N N . PHE A 1 456 ? 23.723 3.528 -49.136 1.00 79.88 456 PHE A N 1
ATOM 3557 C CA . PHE A 1 456 ? 23.650 3.525 -50.599 1.00 79.88 456 PHE A CA 1
ATOM 3558 C C . PHE A 1 456 ? 22.208 3.573 -51.117 1.00 79.88 456 PHE A C 1
ATOM 3560 O O . PHE A 1 456 ? 21.916 4.340 -52.029 1.00 79.88 456 PHE A O 1
ATOM 3567 N N . CYS A 1 457 ? 21.292 2.815 -50.504 1.00 86.12 457 CYS A N 1
ATOM 3568 C CA . CYS A 1 457 ? 19.901 2.705 -50.964 1.00 86.12 457 CYS A CA 1
ATOM 3569 C C . CYS A 1 457 ? 18.844 3.152 -49.938 1.00 86.12 457 CYS A C 1
ATOM 3571 O O . CYS A 1 457 ? 17.662 3.195 -50.268 1.00 86.12 457 CYS A O 1
ATOM 3573 N N . GLN A 1 458 ? 19.247 3.490 -48.707 1.00 88.38 458 GLN A N 1
ATOM 3574 C CA . GLN A 1 458 ? 18.368 3.874 -47.590 1.00 88.38 458 GLN A CA 1
ATOM 3575 C C . GLN A 1 458 ? 17.422 2.767 -47.088 1.00 88.38 458 GLN A C 1
ATOM 3577 O O . GLN A 1 458 ? 16.523 3.043 -46.288 1.00 88.38 458 GLN A O 1
ATOM 3582 N N . GLU A 1 459 ? 17.633 1.511 -47.496 1.00 89.38 459 GLU A N 1
ATOM 3583 C CA . GLU A 1 459 ? 16.896 0.363 -46.960 1.00 89.38 459 GLU A CA 1
ATOM 3584 C C . GLU A 1 459 ? 17.160 0.195 -45.456 1.00 89.38 459 GLU A C 1
ATOM 3586 O O . GLU A 1 459 ? 18.265 0.456 -44.972 1.00 89.38 459 GLU A O 1
ATOM 3591 N N . ARG A 1 460 ? 16.121 -0.183 -44.702 1.00 88.69 460 ARG A N 1
ATOM 3592 C CA . ARG A 1 460 ? 16.130 -0.191 -43.234 1.00 88.69 460 ARG A CA 1
ATOM 3593 C C . ARG A 1 460 ? 16.281 -1.600 -42.684 1.00 88.69 460 ARG A C 1
ATOM 3595 O O . ARG A 1 460 ? 15.614 -2.521 -43.139 1.00 88.69 460 ARG A O 1
ATOM 3602 N N . PHE A 1 461 ? 17.088 -1.728 -41.640 1.00 85.94 461 PHE A N 1
ATOM 3603 C CA . PHE A 1 461 ? 17.406 -2.991 -40.989 1.00 85.94 461 PHE A CA 1
ATOM 3604 C C . PHE A 1 461 ? 17.301 -2.853 -39.471 1.00 85.94 461 PHE A C 1
ATOM 3606 O O . PHE A 1 461 ? 17.698 -1.837 -38.897 1.00 85.94 461 PHE A O 1
ATOM 3613 N N . GLU A 1 462 ? 16.791 -3.901 -38.827 1.00 84.44 462 GLU A N 1
ATOM 3614 C CA . GLU A 1 462 ? 16.658 -4.003 -37.364 1.00 84.44 462 GLU A CA 1
ATOM 3615 C C . GLU A 1 462 ? 17.870 -4.687 -36.713 1.00 84.44 462 GLU A C 1
ATOM 3617 O O . GLU A 1 462 ? 17.983 -4.775 -35.494 1.00 84.44 462 GLU A O 1
ATOM 3622 N N . SER A 1 463 ? 18.802 -5.182 -37.530 1.00 82.12 463 SER A N 1
ATOM 3623 C CA . SER A 1 463 ? 20.023 -5.826 -37.066 1.00 82.12 463 SER A CA 1
ATOM 3624 C C . SER A 1 463 ? 21.195 -5.543 -37.994 1.00 82.12 463 SER A C 1
ATOM 3626 O O . SER A 1 463 ? 21.039 -5.344 -39.205 1.00 82.12 463 SER A O 1
ATOM 3628 N N . TRP A 1 464 ? 22.399 -5.565 -37.419 1.00 78.44 464 TRP A N 1
ATOM 3629 C CA . TRP A 1 464 ? 23.634 -5.463 -38.190 1.00 78.44 464 TRP A CA 1
ATOM 3630 C C . TRP A 1 464 ? 23.771 -6.612 -39.194 1.00 78.44 464 TRP A C 1
ATOM 3632 O O . TRP A 1 464 ? 24.134 -6.374 -40.337 1.00 78.44 464 TRP A O 1
ATOM 3642 N N . GLU A 1 465 ? 23.426 -7.841 -38.805 1.00 81.06 465 GLU A N 1
ATOM 3643 C CA . GLU A 1 465 ? 23.494 -9.002 -39.701 1.00 81.06 465 GLU A CA 1
ATOM 3644 C C . GLU A 1 465 ? 22.601 -8.840 -40.938 1.00 81.06 465 GLU A C 1
ATOM 3646 O O . GLU A 1 465 ? 22.975 -9.264 -42.033 1.00 81.06 465 GLU A O 1
ATOM 3651 N N . GLY A 1 466 ? 21.429 -8.215 -40.773 1.00 85.06 466 GLY A N 1
ATOM 3652 C CA . GLY A 1 466 ? 20.542 -7.877 -41.882 1.00 85.06 466 GLY A CA 1
ATOM 3653 C C . GLY A 1 466 ? 21.187 -6.875 -42.835 1.00 85.06 466 GLY A C 1
ATOM 3654 O O . GLY A 1 466 ? 21.262 -7.135 -44.037 1.00 85.06 466 GLY A O 1
ATOM 3655 N N . LEU A 1 467 ? 21.718 -5.777 -42.288 1.00 82.38 467 LEU A N 1
ATOM 3656 C CA . LEU A 1 467 ? 22.402 -4.753 -43.075 1.00 82.38 467 LEU A CA 1
ATOM 3657 C C . LEU A 1 467 ? 23.654 -5.306 -43.771 1.00 82.38 467 LEU A C 1
ATOM 3659 O O . LEU A 1 467 ? 23.873 -5.037 -44.946 1.00 82.38 467 LEU A O 1
ATOM 3663 N N . GLU A 1 468 ? 24.480 -6.087 -43.077 1.00 77.06 468 GLU A N 1
ATOM 3664 C CA . GLU A 1 468 ? 25.704 -6.659 -43.639 1.00 77.06 468 GLU A CA 1
ATOM 3665 C C . GLU A 1 468 ? 25.391 -7.594 -44.810 1.00 77.06 468 GLU A C 1
ATOM 3667 O O . GLU A 1 468 ? 26.033 -7.521 -45.860 1.00 77.06 468 GLU A O 1
ATOM 3672 N N . ARG A 1 469 ? 24.376 -8.450 -44.653 1.00 82.06 469 ARG A N 1
ATOM 3673 C CA . ARG A 1 469 ? 23.922 -9.346 -45.719 1.00 82.06 469 ARG A CA 1
ATOM 3674 C C . ARG A 1 469 ? 23.463 -8.562 -46.944 1.00 82.06 469 ARG A C 1
ATOM 3676 O O . ARG A 1 469 ? 23.811 -8.941 -48.059 1.00 82.06 469 ARG A O 1
ATOM 3683 N N . HIS A 1 470 ? 22.734 -7.471 -46.732 1.00 85.12 470 HIS A N 1
ATOM 3684 C CA . HIS A 1 470 ? 22.307 -6.568 -47.794 1.00 85.12 470 HIS A CA 1
ATOM 3685 C C . HIS A 1 470 ? 23.493 -5.871 -48.478 1.00 85.12 470 HIS A C 1
ATOM 3687 O O . HIS A 1 470 ? 23.632 -5.963 -49.693 1.00 85.12 470 HIS A O 1
ATOM 3693 N N . LEU A 1 471 ? 24.417 -5.268 -47.720 1.00 77.75 471 LEU A N 1
ATOM 3694 C CA . LEU A 1 471 ? 25.605 -4.607 -48.276 1.00 77.75 471 LEU A CA 1
ATOM 3695 C C . LEU A 1 471 ? 26.441 -5.564 -49.137 1.00 77.75 471 LEU A C 1
ATOM 3697 O O . LEU A 1 471 ? 26.869 -5.197 -50.231 1.00 77.75 471 LEU A O 1
ATOM 3701 N N . ARG A 1 472 ? 26.641 -6.805 -48.670 1.00 75.00 472 ARG A N 1
ATOM 3702 C CA . ARG A 1 472 ? 27.377 -7.842 -49.411 1.00 75.00 472 ARG A CA 1
ATOM 3703 C C . ARG A 1 472 ? 26.669 -8.266 -50.694 1.00 75.00 472 ARG A C 1
ATOM 3705 O O . ARG A 1 472 ? 27.341 -8.562 -51.675 1.00 75.00 472 ARG A O 1
ATOM 3712 N N . LYS A 1 473 ? 25.340 -8.345 -50.669 1.00 80.94 473 LYS A N 1
ATOM 3713 C CA . LYS A 1 473 ? 24.541 -8.861 -51.781 1.00 80.94 473 LYS A CA 1
ATOM 3714 C C . LYS A 1 473 ? 24.274 -7.801 -52.848 1.00 80.94 473 LYS A C 1
ATOM 3716 O O . LYS A 1 473 ? 24.442 -8.088 -54.027 1.00 80.94 473 LYS A O 1
ATOM 3721 N N . ASP A 1 474 ? 23.865 -6.611 -52.427 1.00 80.94 474 ASP A N 1
ATOM 3722 C CA . ASP A 1 474 ? 23.239 -5.624 -53.308 1.00 80.94 474 ASP A CA 1
ATOM 3723 C C . ASP A 1 474 ? 24.178 -4.441 -53.629 1.00 80.94 474 ASP A C 1
ATOM 3725 O O . ASP A 1 474 ? 23.970 -3.752 -54.619 1.00 80.94 474 ASP A O 1
ATOM 3729 N N . HIS A 1 475 ? 25.249 -4.215 -52.851 1.00 79.25 475 HIS A N 1
ATOM 3730 C CA . HIS A 1 475 ? 26.142 -3.057 -53.048 1.00 79.25 475 HIS A CA 1
ATOM 3731 C C . HIS A 1 475 ? 27.619 -3.394 -53.265 1.00 79.25 475 HIS A C 1
ATOM 3733 O O . HIS A 1 475 ? 28.334 -2.603 -53.881 1.00 79.25 475 HIS A O 1
ATOM 3739 N N . LEU A 1 476 ? 28.089 -4.561 -52.817 1.00 71.06 476 LEU A N 1
ATOM 3740 C CA . LEU A 1 476 ? 29.497 -4.952 -52.950 1.00 71.06 476 LEU A CA 1
ATOM 3741 C C . LEU A 1 476 ? 29.951 -5.044 -54.417 1.00 71.06 476 LEU A C 1
ATOM 3743 O O . LEU A 1 476 ? 31.084 -4.689 -54.725 1.00 71.06 476 LEU A O 1
ATOM 3747 N N . CYS A 1 477 ? 29.070 -5.481 -55.321 1.00 66.50 477 CYS A N 1
ATOM 3748 C CA . CYS A 1 477 ? 29.377 -5.585 -56.749 1.00 66.50 477 CYS A CA 1
ATOM 3749 C C . CYS A 1 477 ? 29.173 -4.264 -57.510 1.00 66.50 477 CYS A C 1
ATOM 3751 O O . CYS A 1 477 ? 29.919 -3.988 -58.444 1.00 66.50 477 CYS A O 1
ATOM 3753 N N . GLU A 1 478 ? 28.190 -3.448 -57.118 1.00 64.81 478 GLU A N 1
ATOM 3754 C CA . GLU A 1 478 ? 27.793 -2.241 -57.863 1.00 64.81 478 GLU A CA 1
ATOM 3755 C C . GLU A 1 478 ? 28.579 -0.984 -57.453 1.00 64.81 478 GLU A C 1
ATOM 3757 O O . GLU A 1 478 ? 28.850 -0.130 -58.294 1.00 64.81 478 GLU A O 1
ATOM 3762 N N . HIS A 1 479 ? 29.017 -0.887 -56.193 1.00 65.69 479 HIS A N 1
ATOM 3763 C CA . HIS A 1 479 ? 29.722 0.283 -55.643 1.00 65.69 479 HIS A CA 1
ATOM 3764 C C . HIS A 1 479 ? 31.188 0.003 -55.285 1.00 65.69 479 HIS A C 1
ATOM 3766 O O . HIS A 1 479 ? 31.776 0.700 -54.458 1.00 65.69 479 HIS A O 1
ATOM 3772 N N . ASN A 1 480 ? 31.806 -1.014 -55.889 1.00 65.38 480 ASN A N 1
ATOM 3773 C CA . ASN A 1 480 ? 33.156 -1.468 -55.535 1.00 65.38 480 ASN A CA 1
ATOM 3774 C C . ASN A 1 480 ? 34.211 -0.334 -55.595 1.00 65.38 480 ASN A C 1
ATOM 3776 O O . ASN A 1 480 ? 35.026 -0.187 -54.687 1.00 65.38 480 ASN A O 1
ATOM 3780 N N . ALA A 1 481 ? 34.137 0.555 -56.592 1.00 63.81 481 ALA A N 1
ATOM 3781 C CA . ALA A 1 481 ? 35.041 1.706 -56.701 1.00 63.81 481 ALA A CA 1
ATOM 3782 C C . ALA A 1 481 ? 34.876 2.725 -55.551 1.00 63.81 481 ALA A C 1
ATOM 3784 O O . ALA A 1 481 ? 35.871 3.186 -54.984 1.00 63.81 481 ALA A O 1
ATOM 3785 N N . ASP A 1 482 ? 33.634 3.028 -55.162 1.00 65.62 482 ASP A N 1
ATOM 3786 C CA . ASP A 1 482 ? 33.327 3.945 -54.056 1.00 65.62 482 ASP A CA 1
ATOM 3787 C C . ASP A 1 482 ? 33.723 3.336 -52.701 1.00 65.62 482 ASP A C 1
ATOM 3789 O O . ASP A 1 482 ? 34.237 4.026 -51.816 1.00 65.62 482 ASP A O 1
ATOM 3793 N N . MET A 1 483 ? 33.550 2.019 -52.551 1.00 63.97 483 MET A N 1
ATOM 3794 C CA . MET A 1 483 ? 33.992 1.252 -51.384 1.00 63.97 483 MET A CA 1
ATOM 3795 C C . MET A 1 483 ? 35.517 1.317 -51.239 1.00 63.97 483 MET A C 1
ATOM 3797 O O . MET A 1 483 ? 36.025 1.659 -50.172 1.00 63.97 483 MET A O 1
ATOM 3801 N N . LEU A 1 484 ? 36.263 1.063 -52.318 1.00 67.19 484 LEU A N 1
ATOM 3802 C CA . LEU A 1 484 ? 37.727 1.126 -52.320 1.00 67.19 484 LEU A CA 1
ATOM 3803 C C . LEU A 1 484 ? 38.240 2.522 -51.928 1.00 67.19 484 LEU A C 1
ATOM 3805 O O . LEU A 1 484 ? 39.188 2.621 -51.144 1.00 67.19 484 LEU A O 1
ATOM 3809 N N . GLY A 1 485 ? 37.591 3.593 -52.397 1.00 66.94 485 GLY A N 1
ATOM 3810 C CA . GLY A 1 485 ? 37.921 4.973 -52.015 1.00 66.94 485 GLY A CA 1
ATOM 3811 C C . GLY A 1 485 ? 37.630 5.311 -50.545 1.00 66.94 485 GLY A C 1
ATOM 3812 O O . GLY A 1 485 ? 38.315 6.141 -49.952 1.00 66.94 485 GLY A O 1
ATOM 3813 N N . LEU A 1 486 ? 36.653 4.649 -49.916 1.00 66.94 486 LEU A N 1
ATOM 3814 C CA . LEU A 1 486 ? 36.303 4.860 -48.502 1.00 66.94 486 LEU A CA 1
ATOM 3815 C C . LEU A 1 486 ? 37.226 4.126 -47.514 1.00 66.94 486 LEU A C 1
ATOM 3817 O O . LEU A 1 486 ? 37.306 4.532 -46.342 1.00 66.94 486 LEU A O 1
ATOM 3821 N N . PHE A 1 487 ? 37.895 3.055 -47.963 1.00 67.25 487 PHE A N 1
ATOM 3822 C CA . PHE A 1 487 ? 38.716 2.176 -47.116 1.00 67.25 487 PHE A CA 1
ATOM 3823 C C . PHE A 1 487 ? 40.200 2.156 -47.452 1.00 67.25 487 PHE A C 1
ATOM 3825 O O . PHE A 1 487 ? 40.972 1.550 -46.708 1.00 67.25 487 PHE A O 1
ATOM 3832 N N . SER A 1 488 ? 40.625 2.832 -48.516 1.00 75.81 488 SER A N 1
ATOM 3833 C CA . SER A 1 488 ? 42.037 2.969 -48.847 1.00 75.81 488 SER A CA 1
ATOM 3834 C C . SER A 1 488 ? 42.438 4.432 -49.010 1.00 75.81 488 SER A C 1
ATOM 3836 O O . SER A 1 488 ? 41.642 5.257 -49.445 1.00 75.81 488 SER A O 1
ATOM 3838 N N . ARG A 1 489 ? 43.665 4.772 -48.603 1.00 83.00 489 ARG A N 1
ATOM 3839 C CA . ARG A 1 489 ? 44.304 6.053 -48.944 1.00 83.00 489 ARG A CA 1
ATOM 3840 C C . ARG A 1 489 ? 45.470 5.798 -49.888 1.00 83.00 489 ARG A C 1
ATOM 3842 O O . ARG A 1 489 ? 46.190 4.815 -49.694 1.00 83.00 489 ARG A O 1
ATOM 3849 N N . ASP A 1 490 ? 45.678 6.686 -50.852 1.00 84.12 490 ASP A N 1
ATOM 3850 C CA . ASP A 1 490 ? 46.910 6.688 -51.639 1.00 84.12 490 ASP A CA 1
ATOM 3851 C C . ASP A 1 490 ? 48.084 7.057 -50.724 1.00 84.12 490 ASP A C 1
ATOM 3853 O O . ASP A 1 490 ? 47.993 7.963 -49.885 1.00 84.12 490 ASP A O 1
ATOM 3857 N N . VAL A 1 491 ? 49.172 6.297 -50.827 1.00 85.00 491 VAL A N 1
ATOM 3858 C CA . VAL A 1 491 ? 50.364 6.508 -50.006 1.00 85.00 491 VAL A CA 1
ATOM 3859 C C . VAL A 1 491 ? 51.224 7.577 -50.686 1.00 85.00 491 VAL A C 1
ATOM 3861 O O . VAL A 1 491 ? 51.614 7.391 -51.841 1.00 85.00 491 VAL A O 1
ATOM 3864 N N . PRO A 1 492 ? 51.535 8.703 -50.016 1.00 84.06 492 PRO A N 1
ATOM 3865 C CA . PRO A 1 492 ? 52.315 9.777 -50.621 1.00 84.06 492 PRO A CA 1
ATOM 3866 C C . PRO A 1 492 ? 53.725 9.297 -50.991 1.00 84.06 492 PRO A C 1
ATOM 3868 O O . PRO A 1 492 ? 54.293 8.429 -50.323 1.00 84.06 492 PRO A O 1
ATOM 3871 N N . TYR A 1 493 ? 54.329 9.906 -52.020 1.00 83.44 493 TYR A N 1
ATOM 3872 C CA . TYR A 1 493 ? 55.654 9.512 -52.522 1.00 83.44 493 TYR A CA 1
ATOM 3873 C C . TYR A 1 493 ? 56.716 9.418 -51.418 1.00 83.44 493 TYR A C 1
ATOM 3875 O O . TYR A 1 493 ? 57.527 8.502 -51.421 1.00 83.44 493 TYR A O 1
ATOM 3883 N N . THR A 1 494 ? 56.708 10.328 -50.445 1.00 80.25 494 THR A N 1
ATOM 3884 C CA . THR A 1 494 ? 57.683 10.328 -49.345 1.00 80.25 494 THR A CA 1
ATOM 3885 C C . THR A 1 494 ? 57.612 9.085 -48.465 1.00 80.25 494 THR A C 1
ATOM 3887 O O . THR A 1 494 ? 58.645 8.604 -48.004 1.00 80.25 494 THR A O 1
ATOM 3890 N N . GLU A 1 495 ? 56.409 8.563 -48.241 1.00 81.88 495 GLU A N 1
ATOM 3891 C CA . GLU A 1 495 ? 56.167 7.333 -47.487 1.00 81.88 495 GLU A CA 1
ATOM 3892 C C . GLU A 1 495 ? 56.549 6.117 -48.350 1.00 81.88 495 GLU A C 1
ATOM 3894 O O . GLU A 1 495 ? 57.294 5.249 -47.891 1.00 81.88 495 GLU A O 1
ATOM 3899 N N . LEU A 1 496 ? 56.188 6.116 -49.642 1.00 83.12 496 LEU A N 1
ATOM 3900 C CA . LEU A 1 496 ? 56.627 5.088 -50.599 1.00 83.12 496 LEU A CA 1
ATOM 3901 C C . LEU A 1 496 ? 58.153 5.015 -50.725 1.00 83.12 496 LEU A C 1
ATOM 3903 O O . LEU A 1 496 ? 58.712 3.921 -50.763 1.00 83.12 496 LEU A O 1
ATOM 3907 N N . ALA A 1 497 ? 58.834 6.162 -50.766 1.00 80.44 497 ALA A N 1
ATOM 3908 C CA . ALA A 1 497 ? 60.278 6.235 -50.930 1.00 80.44 497 ALA A CA 1
ATOM 3909 C C . ALA A 1 497 ? 61.014 5.609 -49.742 1.00 80.44 497 ALA A C 1
ATOM 3911 O O . ALA A 1 497 ? 61.978 4.870 -49.935 1.00 80.44 497 ALA A O 1
ATOM 3912 N N . LEU A 1 498 ? 60.510 5.828 -48.523 1.00 80.94 498 LEU A N 1
ATOM 3913 C CA . LEU A 1 498 ? 61.023 5.175 -47.319 1.00 80.94 498 LEU A CA 1
ATOM 3914 C C . LEU A 1 498 ? 60.811 3.658 -47.359 1.00 80.94 498 LEU A C 1
ATOM 3916 O O . LEU A 1 498 ? 61.733 2.907 -47.049 1.00 80.94 498 LEU A O 1
ATOM 3920 N N . HIS A 1 499 ? 59.626 3.202 -47.771 1.00 78.75 499 HIS A N 1
ATOM 3921 C CA . HIS A 1 499 ? 59.305 1.774 -47.826 1.00 78.75 499 HIS A CA 1
ATOM 3922 C C . HIS A 1 499 ? 60.031 1.017 -48.947 1.00 78.75 499 HIS A C 1
ATOM 3924 O O . HIS A 1 499 ? 60.321 -0.168 -48.789 1.00 78.75 499 HIS A O 1
ATOM 3930 N N . GLN A 1 500 ? 60.330 1.678 -50.067 1.00 81.19 500 GLN A N 1
ATOM 3931 C CA . GLN A 1 500 ? 60.932 1.059 -51.255 1.00 81.19 500 GLN A CA 1
ATOM 3932 C C . GLN A 1 500 ? 62.439 1.326 -51.388 1.00 81.19 500 GLN A C 1
ATOM 3934 O O . GLN A 1 500 ? 63.046 0.895 -52.365 1.00 81.19 500 GLN A O 1
ATOM 3939 N N . GLY A 1 501 ? 63.056 2.019 -50.421 1.00 79.31 501 GLY A N 1
ATOM 3940 C CA . GLY A 1 501 ? 64.482 2.359 -50.461 1.00 79.31 501 GLY A CA 1
ATOM 3941 C C . GLY A 1 501 ? 64.846 3.334 -51.586 1.00 79.31 501 GLY A C 1
ATOM 3942 O O . GLY A 1 501 ? 65.962 3.292 -52.101 1.00 79.31 501 GLY A O 1
ATOM 3943 N N . LEU A 1 502 ? 63.902 4.186 -51.992 1.00 81.38 502 LEU A N 1
ATOM 3944 C CA . LEU A 1 502 ? 64.089 5.191 -53.039 1.00 81.38 502 LEU A CA 1
ATOM 3945 C C . LEU A 1 502 ? 64.601 6.512 -52.438 1.00 81.38 502 LEU A C 1
ATOM 3947 O O . LEU A 1 502 ? 64.455 6.749 -51.234 1.00 81.38 502 LEU A O 1
ATOM 3951 N N . PRO A 1 503 ? 65.173 7.415 -53.257 1.00 78.25 503 PRO A N 1
ATOM 3952 C CA . PRO A 1 503 ? 65.573 8.735 -52.792 1.00 78.25 503 PRO A CA 1
ATOM 3953 C C . PRO A 1 503 ? 64.392 9.489 -52.171 1.00 78.25 503 PRO A C 1
ATOM 3955 O O . PRO A 1 503 ? 63.381 9.745 -52.831 1.00 78.25 503 PRO A O 1
ATOM 3958 N N . VAL A 1 504 ? 64.530 9.885 -50.902 1.00 75.25 504 VAL A N 1
ATOM 3959 C CA . VAL A 1 504 ? 63.524 10.691 -50.197 1.00 75.25 504 VAL A CA 1
ATOM 3960 C C . VAL A 1 504 ? 63.655 12.146 -50.648 1.00 75.25 504 VAL A C 1
ATOM 3962 O O . VAL A 1 504 ? 64.260 12.984 -49.978 1.00 75.25 504 VAL A O 1
ATOM 3965 N N . GLN A 1 505 ? 63.129 12.420 -51.836 1.00 80.50 505 GLN A N 1
ATOM 3966 C CA . GLN A 1 505 ? 63.021 13.752 -52.419 1.00 80.50 505 GLN A CA 1
ATOM 3967 C C . GLN A 1 505 ? 61.561 14.206 -52.392 1.00 80.50 505 GLN A C 1
ATOM 3969 O O . GLN A 1 505 ? 60.640 13.404 -52.520 1.00 80.50 505 GLN A O 1
ATOM 3974 N N . LEU A 1 506 ? 61.334 15.498 -52.203 1.00 77.19 506 LEU A N 1
ATOM 3975 C CA . LEU A 1 506 ? 60.023 16.104 -52.396 1.00 77.19 506 LEU A CA 1
ATOM 3976 C C . LEU A 1 506 ? 60.003 16.756 -53.771 1.00 77.19 506 LEU A C 1
ATOM 3978 O O . LEU A 1 506 ? 60.858 17.585 -54.068 1.00 77.19 506 LEU A O 1
ATOM 3982 N N . TYR A 1 507 ? 59.037 16.383 -54.602 1.00 81.94 507 TYR A N 1
ATOM 3983 C CA . TYR A 1 507 ? 58.819 17.024 -55.892 1.00 81.94 507 TYR A CA 1
ATOM 3984 C C . TYR A 1 507 ? 57.750 18.094 -55.712 1.00 81.94 507 TYR A C 1
ATOM 3986 O O . TYR A 1 507 ? 56.606 17.777 -55.381 1.00 81.94 507 TYR A O 1
ATOM 3994 N N . TYR A 1 508 ? 58.126 19.352 -55.921 1.00 82.44 508 TYR A N 1
ATOM 3995 C CA . TYR A 1 508 ? 57.199 20.478 -55.881 1.00 82.44 508 TYR A CA 1
ATOM 3996 C C . TYR A 1 508 ? 56.954 21.009 -57.283 1.00 82.44 508 TYR A C 1
ATOM 3998 O O . TYR A 1 508 ? 57.903 21.272 -58.015 1.00 82.44 508 TYR A O 1
ATOM 4006 N N . ARG A 1 509 ? 55.691 21.219 -57.643 1.00 85.69 509 ARG A N 1
ATOM 4007 C CA . ARG A 1 509 ? 55.297 21.959 -58.841 1.00 85.69 509 ARG A CA 1
ATOM 4008 C C . ARG A 1 509 ? 55.122 23.425 -58.475 1.00 85.69 509 ARG A C 1
ATOM 4010 O O . ARG A 1 509 ? 54.369 23.750 -57.551 1.00 85.69 509 ARG A O 1
ATOM 4017 N N . CYS A 1 510 ? 55.797 24.301 -59.213 1.00 85.75 510 CYS A N 1
ATOM 4018 C CA . CYS A 1 510 ? 55.508 25.726 -59.165 1.00 85.75 510 CYS A CA 1
ATOM 4019 C C . CYS A 1 510 ? 54.078 25.966 -59.675 1.00 85.75 510 CYS A C 1
ATOM 4021 O O . CYS A 1 510 ? 53.671 25.391 -60.678 1.00 85.75 510 CYS A O 1
ATOM 4023 N N . LYS A 1 511 ? 53.286 26.776 -58.966 1.00 84.56 511 LYS A N 1
ATOM 4024 C CA . LYS A 1 511 ? 51.933 27.180 -59.398 1.00 84.56 511 LYS A CA 1
ATOM 4025 C C . LYS A 1 511 ? 51.860 28.662 -59.758 1.00 84.56 511 LYS A C 1
ATOM 4027 O O . LYS A 1 511 ? 50.800 29.280 -59.632 1.00 84.56 511 LYS A O 1
ATOM 4032 N N . TYR A 1 512 ? 52.980 29.244 -60.180 1.00 82.69 512 TYR A N 1
ATOM 4033 C CA . TYR A 1 512 ? 53.005 30.628 -60.634 1.00 82.69 512 TYR A CA 1
ATOM 4034 C C . TYR A 1 512 ? 52.121 30.803 -61.877 1.00 82.69 512 TYR A C 1
ATOM 4036 O O . TYR A 1 512 ? 52.251 30.060 -62.854 1.00 82.69 512 TYR A O 1
ATOM 4044 N N . ARG A 1 513 ? 51.233 31.801 -61.829 1.00 80.19 513 ARG A N 1
ATOM 4045 C CA . ARG A 1 513 ? 50.418 32.266 -62.956 1.00 80.19 513 ARG A CA 1
ATOM 4046 C C . ARG A 1 513 ? 50.657 33.762 -63.116 1.00 80.19 513 ARG A C 1
ATOM 4048 O O . ARG A 1 513 ? 50.124 34.538 -62.329 1.00 80.19 513 ARG A O 1
ATOM 4055 N N . GLY A 1 514 ? 51.449 34.147 -64.111 1.00 74.94 514 GLY A N 1
ATOM 4056 C CA . GLY A 1 514 ? 51.673 35.559 -64.417 1.00 74.94 514 GLY A CA 1
ATOM 4057 C C . GLY A 1 514 ? 50.469 36.206 -65.110 1.00 74.94 514 GLY A C 1
ATOM 4058 O O . GLY A 1 514 ? 49.666 35.523 -65.752 1.00 74.94 514 GLY A O 1
ATOM 4059 N N . ASP A 1 515 ? 50.392 37.538 -65.053 1.00 73.69 515 ASP A N 1
ATOM 4060 C CA . ASP A 1 515 ? 49.289 38.346 -65.610 1.00 73.69 515 ASP A CA 1
ATOM 4061 C C . ASP A 1 515 ? 49.060 38.146 -67.123 1.00 73.69 515 ASP A C 1
ATOM 4063 O O . ASP A 1 515 ? 47.960 38.359 -67.628 1.00 73.69 515 ASP A O 1
ATOM 4067 N N . ASN A 1 516 ? 50.074 37.671 -67.855 1.00 65.44 516 ASN A N 1
ATOM 4068 C CA . ASN A 1 516 ? 50.022 37.435 -69.303 1.00 65.44 516 ASN A CA 1
ATOM 4069 C C . ASN A 1 516 ? 49.837 35.955 -69.689 1.00 65.44 516 ASN A C 1
ATOM 4071 O O . ASN A 1 516 ? 50.252 35.545 -70.771 1.00 65.44 516 ASN A O 1
ATOM 4075 N N . SER A 1 517 ? 49.212 35.138 -68.832 1.00 59.69 517 SER A N 1
ATOM 4076 C CA . SER A 1 517 ? 48.965 33.700 -69.085 1.00 59.69 517 SER A CA 1
ATOM 4077 C C . SER A 1 517 ? 50.229 32.832 -69.205 1.00 59.69 517 SER A C 1
ATOM 4079 O O . SER A 1 517 ? 50.165 31.714 -69.712 1.00 59.69 517 SER A O 1
ATOM 4081 N N . GLN A 1 518 ? 51.384 33.318 -68.739 1.00 71.50 518 GLN A N 1
ATOM 4082 C CA . GLN A 1 518 ? 52.578 32.486 -68.584 1.00 71.50 518 GLN A CA 1
ATOM 4083 C C . GLN A 1 518 ? 52.465 31.706 -67.271 1.00 71.50 518 GLN A C 1
ATOM 4085 O O . GLN A 1 518 ? 52.544 32.279 -66.184 1.00 71.50 518 GLN A O 1
ATOM 4090 N N . GLU A 1 519 ? 52.233 30.398 -67.384 1.00 81.50 519 GLU A N 1
ATOM 4091 C CA . GLU A 1 519 ? 52.233 29.469 -66.255 1.00 81.50 519 GLU A CA 1
ATOM 4092 C C . GLU A 1 519 ? 53.612 28.817 -66.131 1.00 81.50 519 GLU A C 1
ATOM 4094 O O . GLU A 1 519 ? 54.189 28.357 -67.120 1.00 81.50 519 GLU A O 1
ATOM 4099 N N . CYS A 1 520 ? 54.154 28.771 -64.915 1.00 83.56 520 CYS A N 1
ATOM 4100 C CA . CYS A 1 520 ? 55.392 28.048 -64.654 1.00 83.56 520 CYS A CA 1
ATOM 4101 C C . CYS A 1 520 ? 55.070 26.621 -64.213 1.00 83.56 520 CYS A C 1
ATOM 4103 O O . CYS A 1 520 ? 54.698 26.427 -63.066 1.00 83.56 520 CYS A O 1
ATOM 4105 N N . ASP A 1 521 ? 55.265 25.622 -65.077 1.00 81.19 521 ASP A N 1
ATOM 4106 C CA . ASP A 1 521 ? 55.136 24.196 -64.705 1.00 81.19 521 ASP A CA 1
ATOM 4107 C C . ASP A 1 521 ? 56.488 23.582 -64.289 1.00 81.19 521 ASP A C 1
ATOM 4109 O O . ASP A 1 521 ? 56.739 22.387 -64.458 1.00 81.19 521 ASP A O 1
ATOM 4113 N N . LYS A 1 522 ? 57.424 24.406 -63.789 1.00 85.12 522 LYS A N 1
ATOM 4114 C CA . LYS A 1 522 ? 58.737 23.907 -63.365 1.00 85.12 522 LYS A CA 1
ATOM 4115 C C . LYS A 1 522 ? 58.564 23.062 -62.106 1.00 85.12 522 LYS A C 1
ATOM 4117 O O . LYS A 1 522 ? 57.941 23.492 -61.133 1.00 85.12 522 LYS A O 1
ATOM 4122 N N . ILE A 1 523 ? 59.145 21.867 -62.134 1.00 84.62 523 ILE A N 1
ATOM 4123 C CA . ILE A 1 523 ? 59.151 20.949 -61.000 1.00 84.62 523 ILE A CA 1
ATOM 4124 C C . ILE A 1 523 ? 60.522 20.997 -60.337 1.00 84.62 523 ILE A C 1
ATOM 4126 O O . ILE A 1 523 ? 61.550 20.877 -61.004 1.00 84.62 523 ILE A O 1
ATOM 4130 N N . ILE A 1 524 ? 60.523 21.182 -59.023 1.00 84.62 524 ILE A N 1
ATOM 4131 C CA . ILE A 1 524 ? 61.718 21.336 -58.202 1.00 84.62 524 ILE A CA 1
ATOM 4132 C C . ILE A 1 524 ? 61.853 20.084 -57.331 1.00 84.62 524 ILE A C 1
ATOM 4134 O O . ILE A 1 524 ? 61.043 19.895 -56.416 1.00 84.62 524 ILE A O 1
ATOM 4138 N N . PRO A 1 525 ? 62.836 19.208 -57.601 1.00 82.19 525 PRO A N 1
ATOM 4139 C CA . PRO A 1 525 ? 63.180 18.128 -56.692 1.00 82.19 525 PRO A CA 1
ATOM 4140 C C . PRO A 1 525 ? 63.987 18.692 -55.520 1.00 82.19 525 PRO A C 1
ATOM 4142 O O . PRO A 1 525 ? 65.055 19.271 -55.704 1.00 82.19 525 PRO A O 1
ATOM 4145 N N . VAL A 1 526 ? 63.491 18.501 -54.304 1.00 79.56 526 VAL A N 1
ATOM 4146 C CA . VAL A 1 526 ? 64.158 18.932 -53.075 1.00 79.56 526 VAL A CA 1
ATOM 4147 C C . VAL A 1 526 ? 64.613 17.700 -52.305 1.00 79.56 526 VAL A C 1
ATOM 4149 O O . VAL A 1 526 ? 63.796 16.912 -51.825 1.00 79.56 526 VAL A O 1
ATOM 4152 N N . CYS A 1 527 ? 65.927 17.531 -52.160 1.00 74.62 527 CYS A N 1
ATOM 4153 C CA . CYS A 1 527 ? 66.497 16.530 -51.259 1.00 74.62 527 CYS A CA 1
ATOM 4154 C C . CYS A 1 527 ? 66.163 16.874 -49.803 1.00 74.62 527 CYS A C 1
ATOM 4156 O O . CYS A 1 527 ? 66.272 18.029 -49.408 1.00 74.62 527 CYS A O 1
ATOM 4158 N N . ARG A 1 528 ? 65.838 15.870 -48.976 1.00 64.88 528 ARG A N 1
ATOM 4159 C CA . ARG A 1 528 ? 65.468 16.047 -47.554 1.00 64.88 528 ARG A CA 1
ATOM 4160 C C . ARG A 1 528 ? 66.507 16.798 -46.703 1.00 64.88 528 ARG A C 1
ATOM 4162 O O . ARG A 1 528 ? 66.159 17.338 -45.661 1.00 64.88 528 ARG A O 1
ATOM 4169 N N . GLU A 1 529 ? 67.767 16.795 -47.137 1.00 65.12 529 GLU A N 1
ATOM 4170 C CA . GLU A 1 529 ? 68.899 17.487 -46.501 1.00 65.12 529 GLU A CA 1
ATOM 4171 C C . GLU A 1 529 ? 68.930 18.997 -46.790 1.00 65.12 529 GLU A C 1
ATOM 4173 O O . GLU A 1 529 ? 69.591 19.747 -46.077 1.00 65.12 529 GLU A O 1
ATOM 4178 N N . HIS A 1 530 ? 68.210 19.448 -47.820 1.00 65.44 530 HIS A N 1
ATOM 4179 C CA . HIS A 1 530 ? 68.108 20.851 -48.203 1.00 65.44 530 HIS A CA 1
ATOM 4180 C C . HIS A 1 530 ? 66.772 21.413 -47.720 1.00 65.44 530 HIS A C 1
ATOM 4182 O O . HIS A 1 530 ? 65.742 20.738 -47.758 1.00 65.44 530 HIS A O 1
ATOM 4188 N N . ASN A 1 531 ? 66.776 22.665 -47.258 1.00 64.19 531 ASN A N 1
ATOM 4189 C CA . ASN A 1 531 ? 65.540 23.336 -46.881 1.00 64.19 531 ASN A CA 1
ATOM 4190 C C . ASN A 1 531 ? 64.711 23.591 -48.159 1.00 64.19 531 ASN A C 1
ATOM 4192 O O . ASN A 1 531 ? 65.200 24.304 -49.041 1.00 64.19 531 ASN A O 1
ATOM 4196 N N . PRO A 1 532 ? 63.473 23.062 -48.271 1.00 68.06 532 PRO A N 1
ATOM 4197 C CA . PRO A 1 532 ? 62.614 23.277 -49.435 1.00 68.06 532 PRO A CA 1
ATOM 4198 C C . PRO A 1 532 ? 62.424 24.747 -49.777 1.00 68.06 532 PRO A C 1
ATOM 4200 O O . PRO A 1 532 ? 62.354 25.095 -50.950 1.00 68.06 532 PRO A O 1
ATOM 4203 N N . THR A 1 533 ? 62.414 25.614 -48.764 1.00 70.31 533 THR A N 1
ATOM 4204 C CA . THR A 1 533 ? 62.304 27.061 -48.933 1.00 70.31 533 THR A CA 1
ATOM 4205 C C . THR A 1 533 ? 63.512 27.646 -49.667 1.00 70.31 533 THR A C 1
ATOM 4207 O O . THR A 1 533 ? 63.349 28.594 -50.413 1.00 70.31 533 THR A O 1
ATOM 4210 N N . THR A 1 534 ? 64.717 27.087 -49.527 1.00 77.25 534 THR A N 1
ATOM 4211 C CA . THR A 1 534 ? 65.927 27.636 -50.164 1.00 77.25 534 THR A CA 1
ATOM 4212 C C . THR A 1 534 ? 65.975 27.348 -51.663 1.00 77.25 534 THR A C 1
ATOM 4214 O O . THR A 1 534 ? 66.155 28.273 -52.452 1.00 77.25 534 THR A O 1
ATOM 4217 N N . GLU A 1 535 ? 65.760 26.093 -52.066 1.00 77.75 535 GLU A N 1
ATOM 4218 C CA . GLU A 1 535 ? 65.684 25.709 -53.487 1.00 77.75 535 GLU A CA 1
ATOM 4219 C C . GLU A 1 535 ? 64.506 26.400 -54.180 1.00 77.75 535 GLU A C 1
ATOM 4221 O O . GLU A 1 535 ? 64.602 26.868 -55.319 1.00 77.75 535 GLU A O 1
ATOM 4226 N N . PHE A 1 536 ? 63.402 26.532 -53.446 1.00 75.25 536 PHE A N 1
ATOM 4227 C CA . PHE A 1 536 ? 62.238 27.261 -53.901 1.00 75.25 536 PHE A CA 1
ATOM 4228 C C . PHE A 1 536 ? 62.520 28.754 -54.090 1.00 75.25 536 PHE A C 1
ATOM 4230 O O . PHE A 1 536 ? 62.273 29.280 -55.173 1.00 75.25 536 PHE A O 1
ATOM 4237 N N . SER A 1 537 ? 63.049 29.444 -53.074 1.00 77.50 537 SER A N 1
ATOM 4238 C CA . SER A 1 537 ? 63.331 30.877 -53.167 1.00 77.50 537 SER A CA 1
ATOM 4239 C C . SER A 1 537 ? 64.355 31.150 -54.261 1.00 77.50 537 SER A C 1
ATOM 4241 O O . SER A 1 537 ? 64.241 32.160 -54.944 1.00 77.50 537 SER A O 1
ATOM 4243 N N . HIS A 1 538 ? 65.300 30.237 -54.501 1.00 81.94 538 HIS A N 1
ATOM 4244 C CA . HIS A 1 538 ? 66.225 30.347 -55.624 1.00 81.94 538 HIS A CA 1
ATOM 4245 C C . HIS A 1 538 ? 65.504 30.251 -56.979 1.00 81.94 538 HIS A C 1
ATOM 4247 O O . HIS A 1 538 ? 65.739 31.082 -57.858 1.00 81.94 538 HIS A O 1
ATOM 4253 N N . HIS A 1 539 ? 64.586 29.293 -57.161 1.00 84.81 539 HIS A N 1
ATOM 4254 C CA . HIS A 1 539 ? 63.739 29.235 -58.359 1.00 84.81 539 HIS A CA 1
ATOM 4255 C C . HIS A 1 539 ? 62.874 30.494 -58.517 1.00 84.81 539 HIS A C 1
ATOM 4257 O O . HIS A 1 539 ? 62.813 31.065 -59.603 1.00 84.81 539 HIS A O 1
ATOM 4263 N N . TRP A 1 540 ? 62.229 30.941 -57.442 1.00 82.31 540 TRP A N 1
ATOM 4264 C CA . TRP A 1 540 ? 61.305 32.070 -57.473 1.00 82.31 540 TRP A CA 1
ATOM 4265 C C . TRP A 1 540 ? 62.018 33.396 -57.748 1.00 82.31 540 TRP A C 1
ATOM 4267 O O . TRP A 1 540 ? 61.593 34.168 -58.600 1.00 82.31 540 TRP A O 1
ATOM 4277 N N . GLN A 1 541 ? 63.163 33.630 -57.105 1.00 82.19 541 GLN A N 1
ATOM 4278 C CA . GLN A 1 541 ? 63.989 34.818 -57.327 1.00 82.19 541 GLN A CA 1
ATOM 4279 C C . GLN A 1 541 ? 64.681 34.827 -58.692 1.00 82.19 541 GLN A C 1
ATOM 4281 O O . GLN A 1 541 ? 65.088 35.894 -59.138 1.00 82.19 541 GLN A O 1
ATOM 4286 N N . SER A 1 542 ? 64.852 33.676 -59.348 1.00 81.81 542 SER A N 1
ATOM 4287 C CA . SER A 1 542 ? 65.458 33.622 -60.685 1.00 81.81 542 SER A CA 1
ATOM 4288 C C . SER A 1 542 ? 64.432 33.729 -61.811 1.00 81.81 542 SER A C 1
ATOM 4290 O O . SER A 1 542 ? 64.722 34.361 -62.822 1.00 81.81 542 SER A O 1
ATOM 4292 N N . GLU A 1 543 ? 63.242 33.150 -61.641 1.00 80.88 543 GLU A N 1
ATOM 4293 C CA . GLU A 1 543 ? 62.269 32.983 -62.731 1.00 80.88 543 GLU A CA 1
ATOM 4294 C C . GLU A 1 543 ? 61.000 33.839 -62.548 1.00 80.88 543 GLU A C 1
ATOM 4296 O O . GLU A 1 543 ? 60.337 34.139 -63.537 1.00 80.88 543 GLU A O 1
ATOM 4301 N N . HIS A 1 544 ? 60.684 34.281 -61.318 1.00 84.31 544 HIS A N 1
ATOM 4302 C CA . HIS A 1 544 ? 59.437 34.992 -60.954 1.00 84.31 544 HIS A CA 1
ATOM 4303 C C . HIS A 1 544 ? 59.707 36.315 -60.210 1.00 84.31 544 HIS A C 1
ATOM 4305 O O . HIS A 1 544 ? 59.038 36.662 -59.234 1.00 84.31 544 HIS A O 1
ATOM 4311 N N . VAL A 1 545 ? 60.727 37.064 -60.649 1.00 77.12 545 VAL A N 1
ATOM 4312 C CA . VAL A 1 545 ? 61.186 38.310 -60.004 1.00 77.12 545 VAL A CA 1
ATOM 4313 C C . VAL A 1 545 ? 60.052 39.337 -59.892 1.00 77.12 545 VAL A C 1
ATOM 4315 O O . VAL A 1 545 ? 59.537 39.818 -60.897 1.00 77.12 545 VAL A O 1
ATOM 4318 N N . GLY A 1 546 ? 59.733 39.745 -58.660 1.00 70.25 546 GLY A N 1
ATOM 4319 C CA . GLY A 1 546 ? 58.787 40.831 -58.377 1.00 70.25 546 GLY A CA 1
ATOM 4320 C C . GLY A 1 546 ? 57.395 40.392 -57.917 1.00 70.25 546 GLY A C 1
ATOM 4321 O O . GLY A 1 546 ? 56.618 41.257 -57.518 1.00 70.25 546 GLY A O 1
ATOM 4322 N N . ASP A 1 547 ? 57.091 39.089 -57.897 1.00 72.75 547 ASP A N 1
ATOM 4323 C CA . ASP A 1 547 ? 55.850 38.565 -57.311 1.00 72.75 547 ASP A C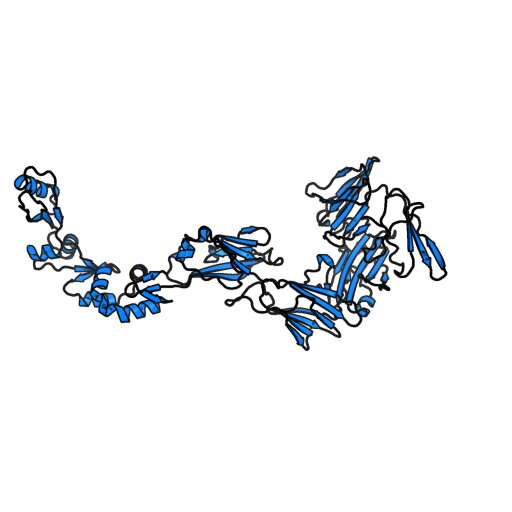A 1
ATOM 4324 C C . ASP A 1 547 ? 56.085 38.078 -55.863 1.00 72.75 547 ASP A C 1
ATOM 4326 O O . ASP A 1 547 ? 56.974 37.256 -55.635 1.00 72.75 547 ASP A O 1
ATOM 4330 N N . PRO A 1 548 ? 55.334 38.565 -54.857 1.00 69.75 548 PRO A N 1
ATOM 4331 C CA . PRO A 1 548 ? 55.504 38.153 -53.465 1.00 69.75 548 PRO A CA 1
ATOM 4332 C C . PRO A 1 548 ? 54.775 36.848 -53.080 1.00 69.75 548 PRO A C 1
ATOM 4334 O O . PRO A 1 548 ? 54.930 36.402 -51.942 1.00 69.75 548 PRO A O 1
ATOM 4337 N N . GLN A 1 549 ? 53.949 36.246 -53.947 1.00 74.44 549 GLN A N 1
ATOM 4338 C CA . GLN A 1 549 ? 53.113 35.088 -53.594 1.00 74.44 549 GLN A CA 1
ATOM 4339 C C . GLN A 1 549 ? 53.673 33.752 -54.082 1.00 74.44 549 GLN A C 1
ATOM 4341 O O . GLN A 1 549 ? 53.225 33.180 -55.074 1.00 74.44 549 GLN A O 1
ATOM 4346 N N . GLU A 1 550 ? 54.578 33.199 -53.286 1.00 72.31 550 GLU A N 1
ATOM 4347 C CA . GLU A 1 550 ? 55.114 31.850 -53.439 1.00 72.31 550 GLU A CA 1
ATOM 4348 C C . GLU A 1 550 ? 53.992 30.785 -53.354 1.00 72.31 550 GLU A C 1
ATOM 4350 O O . GLU A 1 550 ? 53.382 30.589 -52.300 1.00 72.31 550 GLU A O 1
ATOM 4355 N N . ARG A 1 551 ? 53.684 30.085 -54.459 1.00 78.19 551 ARG A N 1
ATOM 4356 C CA . ARG A 1 551 ? 52.668 29.008 -54.495 1.00 78.19 551 ARG A CA 1
ATOM 4357 C C . ARG A 1 551 ? 53.253 27.707 -55.033 1.00 78.19 551 ARG A C 1
ATOM 4359 O O . ARG A 1 551 ? 53.726 27.655 -56.168 1.00 78.19 551 ARG A O 1
ATOM 4366 N N . MET A 1 552 ? 53.142 26.643 -54.241 1.00 75.31 552 MET A N 1
ATOM 4367 C CA . MET A 1 552 ? 53.611 25.304 -54.595 1.00 75.31 552 MET A CA 1
ATOM 4368 C C . MET A 1 552 ? 52.591 24.222 -54.276 1.00 75.31 552 MET A C 1
ATOM 4370 O O . MET A 1 552 ? 51.782 24.349 -53.357 1.00 75.31 552 MET A O 1
ATOM 4374 N N . GLU A 1 553 ? 52.692 23.122 -55.010 1.00 83.88 553 GLU A N 1
ATOM 4375 C CA . GLU A 1 553 ? 51.981 21.879 -54.736 1.00 83.88 553 GLU A CA 1
ATOM 4376 C C . GLU A 1 553 ? 52.965 20.711 -54.731 1.00 83.88 553 GLU A C 1
ATOM 4378 O O . GLU A 1 553 ? 53.828 20.619 -55.604 1.00 83.88 553 GLU A O 1
ATOM 4383 N N . VAL A 1 554 ? 52.837 19.823 -53.746 1.00 81.50 554 VAL A N 1
ATOM 4384 C CA . VAL A 1 554 ? 53.574 18.555 -53.721 1.00 81.50 554 VAL A CA 1
ATOM 4385 C C . VAL A 1 554 ? 52.945 17.623 -54.750 1.00 81.50 554 VAL A C 1
ATOM 4387 O O . VAL A 1 554 ? 51.731 17.428 -54.727 1.00 81.50 554 VAL A O 1
ATOM 4390 N N . LEU A 1 555 ? 53.757 17.049 -55.636 1.00 84.69 555 LEU A N 1
ATOM 4391 C CA . LEU A 1 555 ? 53.268 16.082 -56.616 1.00 84.69 555 LEU A CA 1
ATOM 4392 C C . LEU A 1 555 ? 52.757 14.810 -55.926 1.00 84.69 555 LEU A C 1
ATOM 4394 O O . LEU A 1 555 ? 53.345 14.327 -54.952 1.00 84.69 555 LEU A O 1
ATOM 4398 N N . SER A 1 556 ? 51.689 14.240 -56.480 1.00 85.06 556 SER A N 1
ATOM 4399 C CA . SER A 1 556 ? 51.209 12.901 -56.123 1.00 85.06 556 SER A CA 1
ATOM 4400 C C . SER A 1 556 ? 52.223 11.811 -56.498 1.00 85.06 556 SER A C 1
ATOM 4402 O O . SER A 1 556 ? 53.120 12.023 -57.318 1.00 85.06 556 SER A O 1
ATOM 4404 N N . ALA A 1 557 ? 52.094 10.618 -55.909 1.00 84.75 557 ALA A N 1
ATOM 4405 C CA . ALA A 1 557 ? 52.955 9.485 -56.254 1.00 84.75 557 ALA A CA 1
ATOM 4406 C C . ALA A 1 557 ? 52.789 9.068 -57.727 1.00 84.75 557 ALA A C 1
ATOM 4408 O O . ALA A 1 557 ? 53.759 8.677 -58.373 1.00 84.75 557 ALA A O 1
ATOM 4409 N N . GLU A 1 558 ? 51.580 9.209 -58.266 1.00 85.12 558 GLU A N 1
ATOM 4410 C CA . GLU A 1 558 ? 51.217 9.017 -59.668 1.00 85.12 558 GLU A CA 1
ATOM 4411 C C . GLU A 1 558 ? 51.976 9.977 -60.579 1.00 85.12 558 GLU A C 1
ATOM 4413 O O . GLU A 1 558 ? 52.638 9.539 -61.519 1.00 85.12 558 GLU A O 1
ATOM 4418 N N . GLU A 1 559 ? 51.947 11.275 -60.270 1.00 85.75 559 GLU A N 1
ATOM 4419 C CA . GLU A 1 559 ? 52.659 12.287 -61.054 1.00 85.75 559 GLU A CA 1
ATOM 4420 C C . GLU A 1 559 ? 54.180 12.093 -60.978 1.00 85.75 559 GLU A C 1
ATOM 4422 O O . GLU A 1 559 ? 54.881 12.286 -61.975 1.00 85.75 559 GLU A O 1
ATOM 4427 N N . VAL A 1 560 ? 54.709 11.672 -59.821 1.00 85.38 560 VAL A N 1
ATOM 4428 C CA . VAL A 1 560 ? 56.135 11.334 -59.687 1.00 85.38 560 VAL A CA 1
ATOM 4429 C C . VAL A 1 560 ? 56.490 10.105 -60.526 1.00 85.38 560 VAL A C 1
ATOM 4431 O O . VAL A 1 560 ? 57.519 10.113 -61.210 1.00 85.38 560 VAL A O 1
ATOM 4434 N N . LYS A 1 561 ? 55.636 9.074 -60.524 1.00 87.50 561 LYS A N 1
ATOM 4435 C CA . LYS A 1 561 ? 55.815 7.881 -61.358 1.00 87.50 561 LYS A CA 1
ATOM 4436 C C . LYS A 1 561 ? 55.854 8.249 -62.836 1.00 87.50 561 LYS A C 1
ATOM 4438 O O . LYS A 1 561 ? 56.783 7.871 -63.541 1.00 87.50 561 LYS A O 1
ATOM 4443 N N . GLU A 1 562 ? 54.856 8.995 -63.294 1.00 87.00 562 GLU A N 1
ATOM 4444 C CA . GLU A 1 562 ? 54.696 9.342 -64.705 1.00 87.00 562 GLU A CA 1
ATOM 4445 C C . GLU A 1 562 ? 55.863 10.191 -65.226 1.00 87.00 562 GLU A C 1
ATOM 4447 O O . GLU A 1 562 ? 56.364 9.944 -66.323 1.00 87.00 562 GLU A O 1
ATOM 4452 N N . ARG A 1 563 ? 56.317 11.178 -64.442 1.00 84.25 563 ARG A N 1
ATOM 4453 C CA . ARG A 1 563 ? 57.277 12.188 -64.917 1.00 84.25 563 ARG A CA 1
ATOM 4454 C C . ARG A 1 563 ? 58.740 11.900 -64.574 1.00 84.25 563 ARG A C 1
ATOM 4456 O O . ARG A 1 563 ? 59.614 12.355 -65.307 1.00 84.25 563 ARG A O 1
ATOM 4463 N N . PHE A 1 564 ? 59.027 11.185 -63.483 1.00 84.69 564 PHE A N 1
ATOM 4464 C CA . PHE A 1 564 ? 60.401 11.032 -62.971 1.00 84.69 564 PHE A CA 1
ATOM 4465 C C . PHE A 1 564 ? 60.822 9.587 -62.729 1.00 84.69 564 PHE A C 1
ATOM 4467 O O . PHE A 1 564 ? 61.995 9.261 -62.907 1.00 84.69 564 PHE A O 1
ATOM 4474 N N . MET A 1 565 ? 59.898 8.723 -62.304 1.00 85.25 565 MET A N 1
ATOM 4475 C CA . MET A 1 565 ? 60.217 7.355 -61.894 1.00 85.25 565 MET A CA 1
ATOM 4476 C C . MET A 1 565 ? 59.187 6.352 -62.425 1.00 85.25 565 MET A C 1
ATOM 4478 O O . MET A 1 565 ? 58.379 5.857 -61.642 1.00 85.25 565 MET A O 1
ATOM 4482 N N . PRO A 1 566 ? 59.225 5.981 -63.719 1.00 84.44 566 PRO A N 1
ATOM 4483 C CA . PRO A 1 566 ? 58.240 5.066 -64.314 1.00 84.44 566 PRO A CA 1
ATOM 4484 C C . PRO A 1 566 ? 58.112 3.719 -63.585 1.00 84.44 566 PRO A C 1
ATOM 4486 O O . PRO A 1 566 ? 57.037 3.123 -63.550 1.00 84.44 566 PRO A O 1
ATOM 4489 N N . GLU A 1 567 ? 59.198 3.277 -62.946 1.00 82.81 567 GLU A N 1
ATOM 4490 C CA . GLU A 1 567 ? 59.280 2.039 -62.163 1.00 82.81 567 GLU A CA 1
ATOM 4491 C C . GLU A 1 567 ? 58.690 2.151 -60.741 1.00 82.81 567 GLU A C 1
ATOM 4493 O O . GLU A 1 567 ? 58.628 1.154 -60.017 1.00 82.81 567 GLU A O 1
ATOM 4498 N N . LEU A 1 568 ? 58.252 3.343 -60.309 1.00 83.94 568 LEU A N 1
ATOM 4499 C CA . LEU A 1 568 ? 57.663 3.558 -58.986 1.00 83.94 568 LEU A CA 1
ATOM 4500 C C . LEU A 1 568 ? 56.386 2.722 -58.832 1.00 83.94 568 LEU A C 1
ATOM 4502 O O . LEU A 1 568 ? 55.427 2.830 -59.607 1.00 83.94 568 LEU A O 1
ATOM 4506 N N . ARG A 1 569 ? 56.349 1.895 -57.785 1.00 85.62 569 ARG A N 1
ATOM 4507 C CA . ARG A 1 569 ? 55.176 1.082 -57.460 1.00 85.62 569 ARG A CA 1
ATOM 4508 C C . ARG A 1 569 ? 54.287 1.835 -56.490 1.00 85.62 569 ARG A C 1
ATOM 4510 O O . ARG A 1 569 ? 54.600 1.942 -55.310 1.00 85.62 569 ARG A O 1
ATOM 4517 N N . ILE A 1 570 ? 53.172 2.347 -56.982 1.00 86.56 570 ILE A N 1
ATOM 4518 C CA . ILE A 1 570 ? 52.233 3.096 -56.152 1.00 86.56 570 ILE A CA 1
ATOM 4519 C C . ILE A 1 570 ? 51.475 2.115 -55.266 1.00 86.56 570 ILE A C 1
ATOM 4521 O O . ILE A 1 570 ? 50.966 1.097 -55.750 1.00 86.56 570 ILE A O 1
ATOM 4525 N N . GLN A 1 571 ? 51.402 2.429 -53.977 1.00 87.00 571 GLN A N 1
ATOM 4526 C CA . GLN A 1 571 ? 50.667 1.640 -53.002 1.00 87.00 571 GLN A CA 1
ATOM 4527 C C . GLN A 1 571 ? 49.494 2.432 -52.431 1.00 87.00 571 GLN A C 1
ATOM 4529 O O . GLN A 1 571 ? 49.544 3.651 -52.283 1.00 87.00 571 GLN A O 1
ATOM 4534 N N . ARG A 1 572 ? 48.453 1.692 -52.072 1.00 85.12 572 ARG A N 1
ATOM 4535 C CA . ARG A 1 572 ? 47.330 2.128 -51.258 1.00 85.12 572 ARG A CA 1
ATOM 4536 C C . ARG A 1 572 ? 47.422 1.475 -49.896 1.00 85.12 572 ARG A C 1
ATOM 4538 O O . ARG A 1 572 ? 47.733 0.291 -49.794 1.00 85.12 572 ARG A O 1
ATOM 4545 N N . GLN A 1 573 ? 47.124 2.234 -48.855 1.00 82.31 573 GLN A N 1
ATOM 4546 C CA . GLN A 1 573 ? 47.057 1.711 -47.500 1.00 82.31 573 GLN A CA 1
ATOM 4547 C C . GLN A 1 573 ? 45.604 1.493 -47.101 1.00 82.31 573 GLN A C 1
ATOM 4549 O O . GLN A 1 573 ? 44.787 2.411 -47.199 1.00 82.31 573 GLN A O 1
ATOM 4554 N N . CYS A 1 574 ? 45.290 0.294 -46.613 1.00 77.75 574 CYS A N 1
ATOM 4555 C CA . CYS A 1 574 ? 44.012 0.013 -45.979 1.00 77.75 574 CYS A CA 1
ATOM 4556 C C . CYS A 1 574 ? 43.886 0.827 -44.686 1.00 77.75 574 CYS A C 1
ATOM 4558 O O . CYS A 1 574 ? 44.698 0.695 -43.775 1.00 77.75 574 CYS A O 1
ATOM 4560 N N . GLN A 1 575 ? 42.836 1.637 -44.574 1.00 68.50 575 GLN A N 1
ATOM 4561 C CA . GLN A 1 575 ? 42.569 2.456 -43.386 1.00 68.50 575 GLN A CA 1
ATOM 4562 C C . GLN A 1 575 ? 42.090 1.636 -42.171 1.00 68.50 575 GLN A C 1
ATOM 4564 O O . GLN A 1 575 ? 41.861 2.206 -41.110 1.00 68.50 575 GLN A O 1
ATOM 4569 N N . ILE A 1 576 ? 41.878 0.321 -42.327 1.00 63.81 576 ILE A N 1
ATOM 4570 C CA . ILE A 1 576 ? 41.351 -0.570 -41.279 1.00 63.81 576 ILE A CA 1
ATOM 4571 C C . ILE A 1 576 ? 42.481 -1.304 -40.555 1.00 63.81 576 ILE A C 1
ATOM 4573 O O . ILE A 1 576 ? 42.479 -1.386 -39.332 1.00 63.81 576 ILE A O 1
ATOM 4577 N N . CYS A 1 577 ? 43.424 -1.866 -41.311 1.00 71.81 577 CYS A N 1
ATOM 4578 C CA . CYS A 1 577 ? 44.493 -2.721 -40.788 1.00 71.81 577 CYS A CA 1
ATOM 4579 C C . CYS A 1 577 ? 45.898 -2.199 -41.119 1.00 71.81 577 CYS A C 1
ATOM 4581 O O . CYS A 1 577 ? 46.876 -2.886 -40.844 1.00 71.81 577 CYS A O 1
ATOM 4583 N N . GLU A 1 578 ? 45.988 -1.030 -41.762 1.00 77.75 578 GLU A N 1
ATOM 4584 C CA . GLU A 1 578 ? 47.231 -0.375 -42.193 1.00 77.75 578 GLU A CA 1
ATOM 4585 C C . GLU A 1 578 ? 48.068 -1.167 -43.212 1.00 77.75 578 GLU A C 1
ATOM 4587 O O . GLU A 1 578 ? 49.154 -0.731 -43.598 1.00 77.75 578 GLU A O 1
ATOM 4592 N N . GLN A 1 579 ? 47.550 -2.294 -43.712 1.00 82.25 579 GLN A N 1
ATOM 4593 C CA . GLN A 1 579 ? 48.211 -3.107 -44.724 1.00 82.25 579 GLN A CA 1
ATOM 4594 C C . GLN A 1 579 ? 48.319 -2.347 -46.055 1.00 82.25 579 GLN A C 1
ATOM 4596 O O . GLN A 1 579 ? 47.384 -1.667 -46.486 1.00 82.25 579 GLN A O 1
ATOM 4601 N N . LEU A 1 580 ? 49.478 -2.477 -46.702 1.00 82.75 580 LEU A N 1
ATOM 4602 C CA . LEU A 1 580 ? 49.797 -1.852 -47.983 1.00 82.75 580 LEU A CA 1
ATOM 4603 C C . LEU A 1 580 ? 49.479 -2.798 -49.143 1.00 82.75 580 LEU A C 1
ATOM 4605 O O . LEU A 1 580 ? 49.835 -3.977 -49.114 1.00 82.75 580 LEU A O 1
ATOM 4609 N N . PHE A 1 581 ? 48.858 -2.255 -50.183 1.00 84.19 581 PHE A N 1
ATOM 4610 C CA . PHE A 1 581 ? 48.472 -2.954 -51.405 1.00 84.19 581 PHE A CA 1
ATOM 4611 C C . PHE A 1 581 ? 48.995 -2.189 -52.605 1.00 84.19 581 PHE A C 1
ATOM 4613 O O . PHE A 1 581 ? 48.984 -0.962 -52.604 1.00 84.19 581 PHE A O 1
ATOM 4620 N N . TYR A 1 582 ? 49.441 -2.882 -53.644 1.00 82.38 582 TYR A N 1
ATOM 4621 C CA . TYR A 1 582 ? 49.846 -2.206 -54.871 1.00 82.38 582 TYR A CA 1
ATOM 4622 C C . TYR A 1 582 ? 48.619 -1.811 -55.701 1.00 82.38 582 TYR A C 1
ATOM 4624 O O . TYR A 1 582 ? 47.655 -2.568 -55.807 1.00 82.38 582 TYR A O 1
ATOM 4632 N N . THR A 1 583 ? 48.649 -0.610 -56.275 1.00 70.38 583 THR A N 1
ATOM 4633 C CA . THR A 1 583 ? 47.538 -0.051 -57.074 1.00 70.38 583 THR A CA 1
ATOM 4634 C C . THR A 1 583 ? 47.259 -0.831 -58.358 1.00 70.38 583 THR A C 1
ATOM 4636 O O . THR A 1 583 ? 46.115 -0.875 -58.798 1.00 70.38 583 THR A O 1
ATOM 4639 N N . ASP A 1 584 ? 48.271 -1.500 -58.916 1.00 71.75 584 ASP A N 1
ATOM 4640 C CA . ASP A 1 584 ? 48.170 -2.402 -60.072 1.00 71.75 584 ASP A CA 1
ATOM 4641 C C . ASP A 1 584 ? 47.557 -3.771 -59.727 1.00 71.75 584 ASP A C 1
ATOM 4643 O O . ASP A 1 584 ? 47.288 -4.576 -60.617 1.00 71.75 584 ASP A O 1
ATOM 4647 N N . LYS A 1 585 ? 47.298 -4.026 -58.440 1.00 73.38 585 LYS A N 1
ATOM 4648 C CA . LYS A 1 585 ? 46.680 -5.246 -57.921 1.00 73.38 585 LYS A CA 1
ATOM 4649 C C . LYS A 1 585 ? 45.379 -4.952 -57.184 1.00 73.38 585 LYS A C 1
ATOM 4651 O O . LYS A 1 585 ? 45.192 -5.351 -56.032 1.00 73.38 585 LYS A O 1
ATOM 4656 N N . THR A 1 586 ? 44.460 -4.265 -57.856 1.00 68.81 586 THR A N 1
ATOM 4657 C CA . THR A 1 586 ? 43.138 -3.928 -57.303 1.00 68.81 586 THR A CA 1
ATOM 4658 C C . THR A 1 586 ? 42.401 -5.172 -56.788 1.00 68.81 586 THR A C 1
ATOM 4660 O O . THR A 1 586 ? 41.850 -5.131 -55.695 1.00 68.81 586 THR A O 1
ATOM 4663 N N . GLU A 1 587 ? 42.527 -6.316 -57.468 1.00 72.75 587 GLU A N 1
ATOM 4664 C CA . GLU A 1 587 ? 41.943 -7.602 -57.049 1.00 72.75 587 GLU A CA 1
ATOM 4665 C C . GLU A 1 587 ? 42.443 -8.097 -55.673 1.00 72.75 587 GLU A C 1
ATOM 4667 O O . GLU A 1 587 ? 41.701 -8.732 -54.921 1.00 72.75 587 GLU A O 1
ATOM 4672 N N . GLU A 1 588 ? 43.699 -7.816 -55.294 1.00 75.31 588 GLU A N 1
ATOM 4673 C CA . GLU A 1 588 ? 44.221 -8.196 -53.972 1.00 75.31 588 GLU A CA 1
ATOM 4674 C C . GLU A 1 588 ? 43.607 -7.341 -52.861 1.00 75.31 588 GLU A C 1
ATOM 4676 O O . GLU A 1 588 ? 43.312 -7.861 -51.781 1.00 75.31 588 GLU A O 1
ATOM 4681 N N . LEU A 1 589 ? 43.389 -6.056 -53.145 1.00 71.19 589 LEU A N 1
ATOM 4682 C CA . LEU A 1 589 ? 42.733 -5.107 -52.251 1.00 71.19 589 LEU A CA 1
ATOM 4683 C C . LEU A 1 589 ? 41.229 -5.418 -52.122 1.00 71.19 589 LEU A C 1
ATOM 4685 O O . LEU A 1 589 ? 40.693 -5.434 -51.016 1.00 71.19 589 LEU A O 1
ATOM 4689 N N . GLU A 1 590 ? 40.563 -5.765 -53.223 1.00 68.50 590 GLU A N 1
ATOM 4690 C CA . GLU A 1 590 ? 39.166 -6.224 -53.242 1.00 68.50 590 GLU A CA 1
ATOM 4691 C C . GLU A 1 590 ? 38.985 -7.518 -52.446 1.00 68.50 590 GLU A C 1
ATOM 4693 O O . GLU A 1 590 ? 38.114 -7.616 -51.577 1.00 68.50 590 GLU A O 1
ATOM 4698 N N . ARG A 1 591 ? 39.866 -8.500 -52.664 1.00 72.38 591 ARG A N 1
ATOM 4699 C CA . ARG A 1 591 ? 39.872 -9.747 -51.894 1.00 72.38 591 ARG A CA 1
ATOM 4700 C C . ARG A 1 591 ? 40.138 -9.486 -50.413 1.00 72.38 591 ARG A C 1
ATOM 4702 O O . ARG A 1 591 ? 39.499 -10.108 -49.565 1.00 72.38 591 ARG A O 1
ATOM 4709 N N . HIS A 1 592 ? 41.033 -8.555 -50.086 1.00 73.75 592 HIS A N 1
ATOM 4710 C CA . HIS A 1 592 ? 41.270 -8.149 -48.704 1.00 73.75 592 HIS A CA 1
ATOM 4711 C C . HIS A 1 592 ? 39.996 -7.597 -48.052 1.00 73.75 592 HIS A C 1
ATOM 4713 O O . HIS A 1 592 ? 39.634 -8.051 -46.968 1.00 73.75 592 HIS A O 1
ATOM 4719 N N . PHE A 1 593 ? 39.260 -6.710 -48.728 1.00 67.06 593 PHE A N 1
ATOM 4720 C CA . PHE A 1 593 ? 37.997 -6.184 -48.202 1.00 67.06 593 PHE A CA 1
ATOM 4721 C C . PHE A 1 593 ? 36.8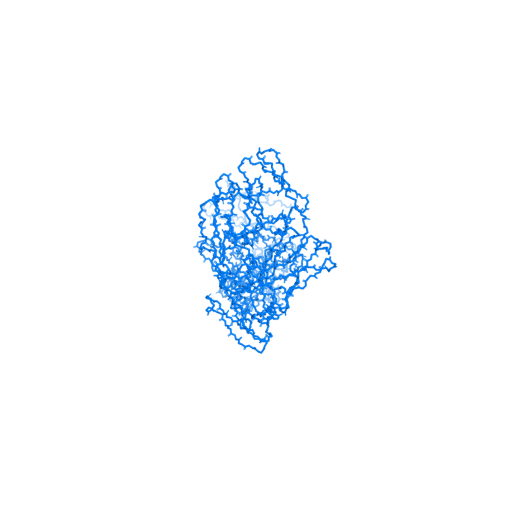69 -7.218 -48.155 1.00 67.06 593 PHE A C 1
ATOM 4723 O O . PHE A 1 593 ? 36.040 -7.161 -47.251 1.00 67.06 593 PHE A O 1
ATOM 4730 N N . SER A 1 594 ? 36.865 -8.211 -49.049 1.00 63.03 594 SER A N 1
ATOM 4731 C CA . SER A 1 594 ? 35.895 -9.316 -49.002 1.00 63.03 594 SER A CA 1
ATOM 4732 C C . SER A 1 594 ? 36.077 -10.241 -47.783 1.00 63.03 594 SER A C 1
ATOM 4734 O O . SER A 1 594 ? 35.105 -10.834 -47.304 1.00 63.03 594 SER A O 1
ATOM 4736 N N . CYS A 1 595 ? 37.305 -10.321 -47.254 1.00 61.41 595 CYS A N 1
ATOM 4737 C CA . CYS A 1 595 ? 37.691 -11.180 -46.129 1.00 61.41 595 CYS A CA 1
ATOM 4738 C C . CYS A 1 595 ? 37.859 -10.432 -44.797 1.00 61.41 595 CYS A C 1
ATOM 4740 O O . CYS A 1 595 ? 37.927 -11.070 -43.746 1.00 61.41 595 CYS A O 1
ATOM 4742 N N . ALA A 1 596 ? 37.968 -9.102 -44.813 1.00 58.72 596 ALA A N 1
ATOM 4743 C CA . ALA A 1 596 ? 38.187 -8.318 -43.606 1.00 58.72 596 ALA A CA 1
ATOM 4744 C C . ALA A 1 596 ? 36.936 -8.315 -42.712 1.00 58.72 596 ALA A C 1
ATOM 4746 O O . ALA A 1 596 ? 35.832 -7.985 -43.146 1.00 58.72 596 ALA A O 1
ATOM 4747 N N . VAL A 1 597 ? 37.116 -8.641 -41.430 1.00 55.06 597 VAL A N 1
ATOM 4748 C CA . VAL A 1 597 ? 36.098 -8.403 -40.402 1.00 55.06 597 VAL A CA 1
ATOM 4749 C C . VAL A 1 597 ? 35.919 -6.891 -40.272 1.00 55.06 597 VAL A C 1
ATOM 4751 O O . VAL A 1 597 ? 36.854 -6.176 -39.909 1.00 55.06 597 VAL A O 1
ATOM 4754 N N . ILE A 1 598 ? 34.724 -6.395 -40.592 1.00 58.94 598 ILE A N 1
ATOM 4755 C CA . ILE A 1 598 ? 34.389 -4.971 -40.498 1.00 58.94 598 ILE A CA 1
ATOM 4756 C C . ILE A 1 598 ? 34.383 -4.582 -39.012 1.00 58.94 598 ILE A C 1
ATOM 4758 O O . ILE A 1 598 ? 33.456 -4.929 -38.275 1.00 58.94 598 ILE A O 1
ATOM 4762 N N . SER A 1 599 ? 35.423 -3.872 -38.566 1.00 56.03 599 SER A N 1
ATOM 4763 C CA . SER A 1 599 ? 35.514 -3.344 -37.199 1.00 56.03 599 SER A CA 1
ATOM 4764 C C . SER A 1 599 ? 34.457 -2.261 -36.944 1.00 56.03 599 SER A C 1
ATOM 4766 O O . SER A 1 599 ? 33.984 -1.614 -37.879 1.00 56.03 599 SER A O 1
ATOM 4768 N N . ASP A 1 600 ? 34.099 -2.005 -35.681 1.00 52.81 600 ASP A N 1
ATOM 4769 C CA . ASP A 1 600 ? 33.058 -1.025 -35.308 1.00 52.81 600 ASP A CA 1
ATOM 4770 C C . ASP A 1 600 ? 33.292 0.391 -35.868 1.00 52.81 600 ASP A C 1
ATOM 4772 O O . ASP A 1 600 ? 32.340 1.107 -36.189 1.00 52.81 600 ASP A O 1
ATOM 4776 N N . ALA A 1 601 ? 34.555 0.790 -36.049 1.00 52.50 601 ALA A N 1
ATOM 4777 C CA . ALA A 1 601 ? 34.920 2.067 -36.664 1.00 52.50 601 ALA A CA 1
ATOM 4778 C C . ALA A 1 601 ? 34.527 2.139 -38.152 1.00 52.50 601 ALA A C 1
ATOM 4780 O O . ALA A 1 601 ? 34.158 3.198 -38.659 1.00 52.50 601 ALA A O 1
ATOM 4781 N N . VAL A 1 602 ? 34.576 1.001 -38.840 1.00 55.62 602 VAL A N 1
ATOM 4782 C CA . VAL A 1 602 ? 34.256 0.843 -40.262 1.00 55.62 602 VAL A CA 1
ATOM 4783 C C . VAL A 1 602 ? 32.748 0.691 -40.444 1.00 55.62 602 VAL A C 1
ATOM 4785 O O . VAL A 1 602 ? 32.189 1.280 -41.368 1.00 55.62 602 VAL A O 1
ATOM 4788 N N . ARG A 1 603 ? 32.067 0.011 -39.507 1.00 61.03 603 ARG A N 1
ATOM 4789 C CA . ARG A 1 603 ? 30.599 -0.114 -39.469 1.00 61.03 603 ARG A CA 1
ATOM 4790 C C . ARG A 1 603 ? 29.932 1.256 -39.617 1.00 61.03 603 ARG A C 1
ATOM 4792 O O . ARG A 1 603 ? 29.126 1.446 -40.521 1.00 61.03 603 ARG A O 1
ATOM 4799 N N . ARG A 1 604 ? 30.363 2.253 -38.835 1.00 60.31 604 ARG A N 1
ATOM 4800 C CA . ARG A 1 604 ? 29.808 3.625 -38.846 1.00 60.31 604 ARG A CA 1
ATOM 4801 C C . ARG A 1 604 ? 29.900 4.364 -40.193 1.00 60.31 604 ARG A C 1
ATOM 4803 O O . ARG A 1 604 ? 29.215 5.368 -40.359 1.00 60.31 604 ARG A O 1
ATOM 4810 N N . LYS A 1 605 ? 30.721 3.912 -41.153 1.00 62.84 605 LYS A N 1
ATOM 4811 C CA . LYS A 1 605 ? 30.814 4.526 -42.494 1.00 62.84 605 LYS A CA 1
ATOM 4812 C C . LYS A 1 605 ? 29.705 4.057 -43.455 1.00 62.84 605 LYS A C 1
ATOM 4814 O O . LYS A 1 605 ? 29.470 4.743 -44.454 1.00 62.84 605 LYS A O 1
ATOM 4819 N N . PHE A 1 606 ? 29.025 2.945 -43.154 1.00 55.72 606 PHE A N 1
ATOM 4820 C CA . PHE A 1 606 ? 28.104 2.245 -44.065 1.00 55.72 606 PHE A CA 1
ATOM 4821 C C . PHE A 1 606 ? 26.614 2.513 -43.857 1.00 55.72 606 PHE A C 1
ATOM 4823 O O . PHE A 1 606 ? 25.798 2.093 -44.679 1.00 55.72 606 PHE A O 1
ATOM 4830 N N . PHE A 1 607 ? 26.242 3.190 -42.778 1.00 59.69 607 PHE A N 1
ATOM 4831 C CA . PHE A 1 607 ? 24.840 3.412 -42.453 1.00 59.69 607 PHE A CA 1
ATOM 4832 C C . PHE A 1 607 ? 24.609 4.725 -41.729 1.00 59.69 607 PHE A C 1
ATOM 4834 O O . PHE A 1 607 ? 25.529 5.347 -41.196 1.00 59.69 607 PHE A O 1
ATOM 4841 N N . HIS A 1 608 ? 23.338 5.095 -41.671 1.00 60.75 608 HIS A N 1
ATOM 4842 C CA . HIS A 1 608 ? 22.833 6.085 -40.735 1.00 60.75 608 HIS A CA 1
ATOM 4843 C C . HIS A 1 608 ? 22.122 5.360 -39.589 1.00 60.75 608 HIS A C 1
ATOM 4845 O O . HIS A 1 608 ? 21.305 4.470 -39.836 1.00 60.75 608 HIS A O 1
ATOM 4851 N N . VAL A 1 609 ? 22.465 5.702 -38.340 1.00 56.75 609 VAL A N 1
ATOM 4852 C CA . VAL A 1 609 ? 21.618 5.356 -37.187 1.00 56.75 609 VAL A CA 1
ATOM 4853 C C . VAL A 1 609 ? 20.402 6.264 -37.279 1.00 56.75 609 VAL A C 1
ATOM 4855 O O . VAL A 1 609 ? 20.572 7.485 -37.335 1.00 56.75 609 VAL A O 1
ATOM 4858 N N . LEU A 1 610 ? 19.214 5.667 -37.360 1.00 52.88 610 LEU A N 1
ATOM 4859 C CA . LEU A 1 610 ? 17.950 6.398 -37.466 1.00 52.88 610 LEU A CA 1
ATOM 4860 C C . LEU A 1 610 ? 17.430 6.856 -36.096 1.00 52.88 610 LEU A C 1
ATOM 4862 O O . LEU A 1 610 ? 17.483 6.057 -35.133 1.00 52.88 610 LEU A O 1
#

Foldseek 3Di:
DDWDADDPPDFQPWDKWKDFAPHTFDWDPVDLGTIGDDQAQQTWMWMWTADPVRDIDIDDTDHRDQAKWKWAWLAPDPPTDTDTADAQEFAKIKIKHAAPKDKDDDPVDDWDWDDDSYPRITITIDGTSVVQLPHWMWIQGNVRDIDTHGYNQWDKDWAAQWADFPCCRPQNTEHEQDGTWIATPDLQSLLFFQKKKKWADDHDGDTDIDMDRDDSNDRIGTDDCVVVVLQWGKMKIWTAGPVRGTHDIGIYTYHNFFPYKAKVVNAQAAADQVFTAWIKIFRFGDAAKDKAFDPPCPQWDWDADPRGIIITHGPDPVPQWTWMWIDGDNHDTDIGIDGRH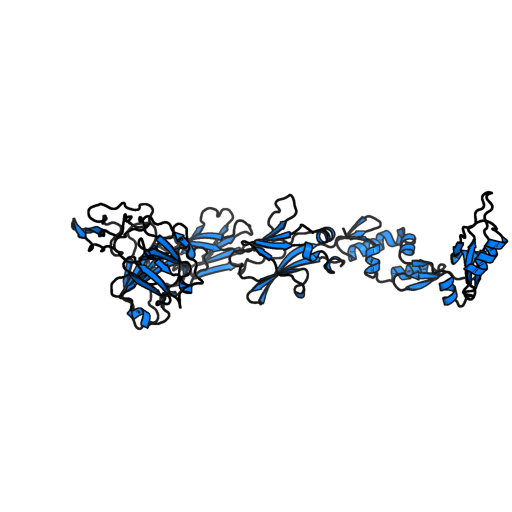YKWKFKDDPDDDTDIGRHAAEDALVCLLVQQPIKIKMQGRPVQPQKWKWKDQDPVPTHTWDDDDRMTIDRSNVCNPPCVSVDQAKTFMWMWIDDPNHTPDIGGRHIHFRWKAFPPPRDIDRDPVVNVVCCVPPPCVPPVVVVCVVFKDWDFPQRLCVVVVHQNWWWKAWQDQDPVRDGGRDIFTHHPVDDPVVSQVVCCCVPVPPDPDGDIDTDGLVRCCVPPNVPRFIWIAGPPPRDIDTPVPVVVVSVCVVPDDQDPVNSVVGTDGD

Sequence (610 aa):
MIGVEPPETLDDEIEAVARQGEEPLEEDLEGSRRRWKLTGLSLPVTVEWEEGDGSWISLAPLEPVNECLLFKLTQCSQRAEGRRVRALTTGSYLLTVPPGAEVKFPPDFSPSDQPLSLSGWRGYLLLDAARFASSSIQVKLANGAAQYLRGGCPYFYLKGFEGSDALLERYGPLFHSELPHLTTGSASNWQQIGTVVVGQEGPGRNKWRTHFTPDPEASSQPLPQQIDELGSGWFFVRLYDSNDDLFESHQFRYVRDLKGVSLDPADPLLPGPDGHKPVSILLQREGDLRVRLEDGAEHLLMESSDEGPRITVPPLLELKEVHLSVVCGNGWEVPVCLPIQRLWWRLEQGGGSPEWTDRPVTMTQSLLRSARDVRILLQIPEGARDLELKAGFDEASALAVTRAGGEAAIALADYAGHPVLGRLEEIRLSLWIRKDGTRVGEIPLLLSPLRLACRFCQERFESWEGLERHLRKDHLCEHNADMLGLFSRDVPYTELALHQGLPVQLYYRCKYRGDNSQECDKIIPVCREHNPTTEFSHHWQSEHVGDPQERMEVLSAEEVKERFMPELRIQRQCQICEQLFYTDKTEELERHFSCAVISDAVRRKFFHVL

pLDDT: mean 84.66, std 10.15, range [52.5, 97.25]

Radius of gyration: 44.01 Å; chains: 1; bounding box: 112×66×108 Å

Secondary structure (DSSP, 8-state):
--EE---TTS-TTS-EEEEETTEEPPB-TTSSS--EE-S-SSS-EEEEEE-TTSPEEEPPPB----S-EEEEES-SSTT--EEEESS--SSEEEEEE-TT-EEE--TT--PEEE--SSTT-EEEEE--GGGGTT-EEEEE-TTS-EEEEES----EEEES-B---TTHHHH--EEESSPPEEEES-GGGGGGEEEEEEEEESSSSS--EEEE---TT-SEEEPPTHHHHH-EEEEEEEEEETTS-EEEEEEEEEETTEEEEEEESS-TTS-BTTBPPPEEEEEEE-TTEEEEEPTT-TT-EEEEETTEEEEEE-S-SS-SEEEEEEEETTPPPEEEEEE----EEEEE-TTS-PPPBSSPEE--HHHHHH-TT-EEEEE--GGGTT-EEEEESSSTTPEEPEEETTEEEEEGGGGTT-GGGGSSS-EEEEEEEEETTEEEEEEEEEEE---EEETTT--EESSHHHHHHHIIIIITTTSHHHHHHHHEEEPPHHHHHHHHT---EEEEEE--B-TTS-B---EEEEETTS-HHHHHHHHHHHHSTT-----EEEPPHHHHHHHT-TT---EEEETTT--EEETT-HHHHHHHHHHS---HHHHTTSEEE-